Protein AF-0000000080759461 (afdb_homodimer)

pLDDT: mean 83.59, std 15.46, range [25.84, 97.69]

Solvent-accessible surface area (backbone atoms only — not comparable to full-atom values): 24840 Å² total; per-residue (Å²): 130,82,74,67,79,44,77,64,52,55,52,50,24,43,53,47,10,53,50,51,51,53,47,52,47,35,51,50,20,70,75,37,58,60,77,70,28,51,35,62,69,60,27,52,51,50,43,62,56,39,70,74,33,69,68,45,53,45,13,49,49,37,41,50,49,40,45,51,53,6,44,49,50,8,46,53,50,8,44,51,49,12,56,53,36,61,70,33,72,80,53,29,53,29,49,49,35,31,45,56,55,55,61,48,36,45,44,68,70,47,46,46,59,33,35,71,71,69,32,87,57,66,61,38,47,22,51,33,12,14,55,39,11,20,47,45,21,18,49,22,36,37,51,30,48,49,56,39,54,68,61,35,62,68,48,52,74,68,63,76,54,52,72,65,52,40,42,62,66,49,42,43,53,68,25,41,64,43,42,50,53,14,48,52,50,12,47,55,36,18,52,42,40,38,42,51,41,27,41,62,69,60,58,78,53,19,52,27,24,52,27,44,51,21,34,75,71,62,34,40,51,48,29,54,32,38,48,51,51,50,31,52,50,42,51,53,50,50,48,50,53,47,49,53,49,48,54,50,48,51,54,46,66,76,95,131,83,76,66,80,44,79,63,53,56,52,49,24,43,53,47,10,52,52,49,52,52,46,54,48,34,51,49,20,71,75,36,58,59,77,70,27,51,34,61,70,58,27,51,52,52,42,63,57,39,70,74,34,67,67,45,52,46,13,50,48,38,41,50,50,39,46,50,52,7,43,48,50,8,47,53,50,8,45,52,50,12,54,53,37,60,71,34,71,81,53,28,53,28,50,48,34,31,46,57,54,54,60,47,36,47,42,68,70,46,47,46,59,34,35,70,68,68,33,86,55,66,63,39,48,24,50,33,12,15,55,39,10,20,47,42,22,18,50,23,36,36,52,30,48,51,55,40,54,68,60,35,62,69,50,51,73,67,62,75,55,53,72,65,52,39,40,62,68,49,42,43,55,69,25,40,65,44,43,50,52,16,48,52,50,12,46,55,37,20,53,41,39,40,41,50,40,26,41,62,68,58,58,76,52,19,51,28,24,53,26,43,49,20,33,74,71,62,34,40,51,49,30,53,30,38,49,51,50,51,31,50,49,41,51,52,48,50,48,49,54,46,49,53,46,47,52,50,48,50,56,45,66,77,94

Foldseek 3Di:
DPPPCDPVNVVVVVVVVVVVVLVVLQVVPVVDDCLQRPHPVLLVVVLVVLVPDPLNVFQVCLLVVLLCLQLVLLLVLLLVLLVVLLVVVVCVVVVLVVLVVVLVDQLLVCLVVCCVVPNADSVSLSPSLNSQLNSLQNVLSNVLSVVCVVPPVVPVVPPPDDPVRCCQQPSCLSSLVSNLVSSLSSSVRSLVSNLVSCLPRLDGRHLSNQLNVCVVVSVNSSNVSSVVVSVVVSVVVSCVSNVVSVVVSVVSVVD/DPPPCDPVNVVVVVVVVVVVVLVVLQVVPVVDDCLQRPHPVLLVVVLVVLVPDPLNVFQVVLLVVLLCLQLVLLLVLLLVLLVVLLVVVVCVVVVLVVLVVVLVDQLLVCLVVCCVVPNADSVSLSPSLNSQLNSLQNVLSNVLSVVCVVPPVVPVVPPPDDPVRCCQQPSCLSSLVSNLVSSLSSSVRSLVSNLVSCLPRLDGRHLSNQLNVCVVVSVNSSNVSSVVVSVVVSVVVSCVSNVVSVVVSVVSVVD

Structure (mmCIF, N/CA/C/O backbone):
data_AF-0000000080759461-model_v1
#
loop_
_entity.id
_entity.type
_entity.pdbx_description
1 polymer 'ABC transporter, permease protein'
#
loop_
_atom_site.group_PDB
_atom_site.id
_atom_site.type_symbol
_atom_site.label_atom_id
_atom_site.label_alt_id
_atom_site.label_comp_id
_atom_site.label_asym_id
_atom_site.label_entity_id
_atom_site.label_seq_id
_atom_site.pdbx_PDB_ins_code
_atom_site.Cartn_x
_atom_site.Cartn_y
_atom_site.Cartn_z
_atom_site.occupancy
_atom_site.B_iso_or_equiv
_atom_site.auth_seq_id
_atom_site.auth_comp_id
_atom_site.auth_asym_id
_atom_site.auth_atom_id
_atom_site.pdbx_PDB_model_num
ATOM 1 N N . MET A 1 1 ? 12.016 38.969 -2.781 1 25.84 1 MET A N 1
ATOM 2 C CA . MET A 1 1 ? 11.359 38.469 -3.984 1 25.84 1 MET A CA 1
ATOM 3 C C . MET A 1 1 ? 11.078 36.969 -3.865 1 25.84 1 MET A C 1
ATOM 5 O O . MET A 1 1 ? 12.008 36.188 -3.74 1 25.84 1 MET A O 1
ATOM 9 N N . ASN A 1 2 ? 10.141 36.469 -3.086 1 30.34 2 ASN A N 1
ATOM 10 C CA . ASN A 1 2 ? 9.562 35.188 -2.689 1 30.34 2 ASN A CA 1
ATOM 11 C C . ASN A 1 2 ? 9.414 34.25 -3.879 1 30.34 2 ASN A C 1
ATOM 13 O O . ASN A 1 2 ? 8.586 34.469 -4.758 1 30.34 2 ASN A O 1
ATOM 17 N N . SER A 1 3 ? 10.453 34 -4.602 1 35.72 3 SER A N 1
ATOM 18 C CA . SER A 1 3 ? 10.5 33.312 -5.887 1 35.72 3 SER A CA 1
ATOM 19 C C . SER A 1 3 ? 9.484 32.156 -5.941 1 35.72 3 SER A C 1
ATOM 21 O O . SER A 1 3 ? 9.609 31.188 -5.199 1 35.72 3 SER A O 1
ATOM 23 N N . ARG A 1 4 ? 8.203 32.438 -6 1 38.38 4 ARG A N 1
ATOM 24 C CA . ARG A 1 4 ? 7.125 31.562 -6.41 1 38.38 4 ARG A CA 1
ATOM 25 C C . ARG A 1 4 ? 7.617 30.531 -7.43 1 38.38 4 ARG A C 1
ATOM 27 O O . ARG A 1 4 ? 7.918 30.891 -8.57 1 38.38 4 ARG A O 1
ATOM 34 N N . VAL A 1 5 ? 8.516 29.688 -7.258 1 46.47 5 VAL A N 1
ATOM 35 C CA . VAL A 1 5 ? 8.805 28.594 -8.188 1 46.47 5 VAL A CA 1
ATOM 36 C C . VAL A 1 5 ? 7.562 28.297 -9.023 1 46.47 5 VAL A C 1
ATOM 38 O O . VAL A 1 5 ? 6.559 27.797 -8.492 1 46.47 5 VAL A O 1
ATOM 41 N N . THR A 1 6 ? 7.164 29.109 -9.992 1 48.84 6 THR A N 1
ATOM 42 C CA . THR A 1 6 ? 6.066 29.25 -10.945 1 48.84 6 THR A CA 1
ATOM 43 C C . THR A 1 6 ? 5.691 27.891 -11.539 1 48.84 6 THR A C 1
ATOM 45 O O . THR A 1 6 ? 6.484 26.938 -11.484 1 48.84 6 THR A O 1
ATOM 48 N N . GLY A 1 7 ? 4.391 27.75 -11.875 1 53.19 7 GLY A N 1
ATOM 49 C CA . GLY A 1 7 ? 3.746 26.688 -12.617 1 53.19 7 GLY A CA 1
ATOM 50 C C . GLY A 1 7 ? 4.656 26.047 -13.648 1 53.19 7 GLY A C 1
ATOM 51 O O . GLY A 1 7 ? 4.641 24.828 -13.828 1 53.19 7 GLY A O 1
ATOM 52 N N . MET A 1 8 ? 5.512 26.875 -14.281 1 53.78 8 MET A N 1
ATOM 53 C CA . MET A 1 8 ? 6.41 26.391 -15.328 1 53.78 8 MET A CA 1
ATOM 54 C C . MET A 1 8 ? 7.559 25.578 -14.734 1 53.78 8 MET A C 1
ATOM 56 O O . MET A 1 8 ? 7.996 24.594 -15.32 1 53.78 8 MET A O 1
ATOM 60 N N . ARG A 1 9 ? 8.023 25.969 -13.633 1 60.97 9 ARG A N 1
ATOM 61 C CA . ARG A 1 9 ? 9.133 25.281 -12.977 1 60.97 9 ARG A CA 1
ATOM 62 C C . ARG A 1 9 ? 8.711 23.906 -12.484 1 60.97 9 ARG A C 1
ATOM 64 O O . ARG A 1 9 ? 9.484 22.953 -12.555 1 60.97 9 ARG A O 1
ATOM 71 N N . LYS A 1 10 ? 7.5 23.906 -12.133 1 66.25 10 LYS A N 1
ATOM 72 C CA . LYS A 1 10 ? 6.988 22.625 -11.688 1 66.25 10 LYS A CA 1
ATOM 73 C C . LYS A 1 10 ? 6.887 21.641 -12.852 1 66.25 10 LYS A C 1
ATOM 75 O O . LYS A 1 10 ? 7.246 20.469 -12.719 1 66.25 10 LYS A O 1
ATOM 80 N N . HIS A 1 11 ? 6.484 22.203 -14.055 1 74.06 11 HIS A N 1
ATOM 81 C CA . HIS A 1 11 ? 6.375 21.359 -15.234 1 74.06 11 HIS A CA 1
ATOM 82 C C . HIS A 1 11 ? 7.754 20.953 -15.75 1 74.06 11 HIS A C 1
ATOM 84 O O . HIS A 1 11 ? 7.949 19.828 -16.203 1 74.06 11 HIS A O 1
ATOM 90 N N . LEU A 1 12 ? 8.672 21.844 -15.609 1 80 12 LEU A N 1
ATOM 91 C CA . LEU A 1 12 ? 10.031 21.547 -16.047 1 80 12 LEU A CA 1
ATOM 92 C C . LEU A 1 12 ? 10.688 20.516 -15.141 1 80 12 LEU A C 1
ATOM 94 O O . LEU A 1 12 ? 11.391 19.625 -15.617 1 80 12 LEU A O 1
ATOM 98 N N . ALA A 1 13 ? 10.422 20.656 -13.953 1 79.56 13 ALA A N 1
ATOM 99 C CA . ALA A 1 13 ? 10.961 19.688 -13 1 79.56 13 ALA A CA 1
ATOM 100 C C . ALA A 1 13 ? 10.367 18.297 -13.242 1 79.56 13 ALA A C 1
ATOM 102 O O . ALA A 1 13 ? 11.07 17.297 -13.148 1 79.56 13 ALA A O 1
ATOM 103 N N . GLY A 1 14 ? 9.117 18.297 -13.578 1 81.31 14 GLY A N 1
ATOM 104 C CA . GLY A 1 14 ? 8.469 17.047 -13.93 1 81.31 14 GLY A CA 1
ATOM 105 C C . GLY A 1 14 ? 9.055 16.391 -15.164 1 81.31 14 GLY A C 1
ATOM 106 O O . GLY A 1 14 ? 9.336 15.188 -15.164 1 81.31 14 GLY A O 1
ATOM 107 N N . GLY A 1 15 ? 9.234 17.203 -16.125 1 87.19 15 GLY A N 1
ATOM 108 C CA . GLY A 1 15 ? 9.844 16.703 -17.344 1 87.19 15 GLY A CA 1
ATOM 109 C C . GLY A 1 15 ? 11.258 16.188 -17.156 1 87.19 15 GLY A C 1
ATOM 110 O O . GLY A 1 15 ? 11.633 15.148 -17.688 1 87.19 15 GLY A O 1
ATOM 111 N N . LEU A 1 16 ? 12 16.844 -16.391 1 88.88 16 LEU A N 1
ATOM 112 C CA . LEU A 1 16 ? 13.367 16.438 -16.094 1 88.88 16 LEU A CA 1
ATOM 113 C C . LEU A 1 16 ? 13.391 15.172 -15.25 1 88.88 16 LEU A C 1
ATOM 115 O O . LEU A 1 16 ? 14.297 14.344 -15.391 1 88.88 16 LEU A O 1
ATOM 119 N N . GLY A 1 17 ? 12.383 15.047 -14.383 1 87.75 17 GLY A N 1
ATOM 120 C CA . GLY A 1 17 ? 12.266 13.828 -13.609 1 87.75 17 GLY A CA 1
ATOM 121 C C . GLY A 1 17 ? 12.07 12.594 -14.469 1 87.75 17 GLY A C 1
ATOM 122 O O . GLY A 1 17 ? 12.711 11.562 -14.25 1 87.75 17 GLY A O 1
ATOM 123 N N . VAL A 1 18 ? 11.227 12.773 -15.445 1 90.38 18 VAL A N 1
ATOM 124 C CA . VAL A 1 18 ? 10.961 11.672 -16.375 1 90.38 18 VAL A CA 1
ATOM 125 C C . VAL A 1 18 ? 12.227 11.344 -17.156 1 90.38 18 VAL A C 1
ATOM 127 O O . VAL A 1 18 ? 12.578 10.172 -17.312 1 90.38 18 VAL A O 1
ATOM 130 N N . LEU A 1 19 ? 12.898 12.352 -17.641 1 91.75 19 LEU A N 1
ATOM 131 C CA . LEU A 1 19 ? 14.125 12.156 -18.406 1 91.75 19 LEU A CA 1
ATOM 132 C C . LEU A 1 19 ? 15.188 11.477 -17.562 1 91.75 19 LEU A C 1
ATOM 134 O O . LEU A 1 19 ? 15.938 10.633 -18.062 1 91.75 19 LEU A O 1
ATOM 138 N N . PHE A 1 20 ? 15.242 11.891 -16.344 1 90.69 20 PHE A N 1
ATOM 139 C CA . PHE A 1 20 ? 16.203 11.305 -15.414 1 90.69 20 PHE A CA 1
ATOM 140 C C . PHE A 1 20 ? 15.93 9.82 -15.227 1 90.69 20 PHE A C 1
ATOM 142 O O . PHE A 1 20 ? 16.859 9 -15.234 1 90.69 20 PHE A O 1
ATOM 149 N N . ILE A 1 21 ? 14.695 9.461 -15.086 1 91.56 21 ILE A N 1
ATOM 150 C CA . ILE A 1 21 ? 14.305 8.07 -14.898 1 91.56 21 ILE A CA 1
ATOM 151 C C . ILE A 1 21 ? 14.617 7.266 -16.156 1 91.56 21 ILE A C 1
ATOM 153 O O . ILE A 1 21 ? 15.164 6.164 -16.078 1 91.56 21 ILE A O 1
ATOM 157 N N . LEU A 1 22 ? 14.289 7.832 -17.312 1 93.19 22 LEU A N 1
ATOM 158 C CA . LEU A 1 22 ? 14.547 7.156 -18.578 1 93.19 22 LEU A CA 1
ATOM 159 C C . LEU A 1 22 ? 16.047 6.984 -18.812 1 93.19 22 LEU A C 1
ATOM 161 O O . LEU A 1 22 ? 16.484 5.969 -19.359 1 93.19 22 LEU A O 1
ATOM 165 N N . LEU A 1 23 ? 16.797 7.949 -18.391 1 92.94 23 LEU A N 1
ATOM 166 C CA . LEU A 1 23 ? 18.25 7.871 -18.547 1 92.94 23 LEU A CA 1
ATOM 167 C C . LEU A 1 23 ? 18.828 6.777 -17.656 1 92.94 23 LEU A C 1
ATOM 169 O O . LEU A 1 23 ? 19.688 6.02 -18.078 1 92.94 23 LEU A O 1
ATOM 173 N N . ILE A 1 24 ? 18.375 6.719 -16.469 1 91.25 24 ILE A N 1
ATOM 174 C CA . ILE A 1 24 ? 18.844 5.684 -15.562 1 91.25 24 ILE A CA 1
ATOM 175 C C . ILE A 1 24 ? 18.484 4.309 -16.109 1 91.25 24 ILE A C 1
ATOM 177 O O . ILE A 1 24 ? 19.297 3.383 -16.062 1 91.25 24 ILE A O 1
ATOM 181 N N . TRP A 1 25 ? 17.281 4.234 -16.625 1 92.88 25 TRP A N 1
ATOM 182 C CA . TRP A 1 25 ? 16.828 2.994 -17.234 1 92.88 25 TRP A CA 1
ATOM 183 C C . TRP A 1 25 ? 17.703 2.615 -18.422 1 92.88 25 TRP A C 1
ATOM 185 O O . TRP A 1 25 ? 18.172 1.481 -18.516 1 92.88 25 TRP A O 1
ATOM 195 N N . GLN A 1 26 ? 18 3.561 -19.203 1 94.06 26 GLN A N 1
ATOM 196 C CA . GLN A 1 26 ? 18.797 3.291 -20.406 1 94.06 26 GLN A CA 1
ATOM 197 C C . GLN A 1 26 ? 20.234 2.945 -20.031 1 94.06 26 GLN A C 1
ATOM 199 O O . GLN A 1 26 ? 20.859 2.096 -20.672 1 94.06 26 GLN A O 1
ATOM 204 N N . VAL A 1 27 ? 20.75 3.543 -19.078 1 93.31 27 VAL A N 1
ATOM 205 C CA . VAL A 1 27 ? 22.109 3.248 -18.625 1 93.31 27 VAL A CA 1
ATOM 206 C C . VAL A 1 27 ? 22.172 1.828 -18.062 1 93.31 27 VAL A C 1
ATOM 208 O O . VAL A 1 27 ? 23.125 1.092 -18.328 1 93.31 27 VAL A O 1
ATOM 211 N N . ALA A 1 28 ? 21.172 1.488 -17.328 1 91.06 28 ALA A N 1
ATOM 212 C CA . ALA A 1 28 ? 21.094 0.121 -16.812 1 91.06 28 ALA A CA 1
ATOM 213 C C . ALA A 1 28 ? 21.047 -0.888 -17.969 1 91.06 28 ALA A C 1
ATOM 215 O O . ALA A 1 28 ? 21.641 -1.96 -17.891 1 91.06 28 ALA A O 1
ATOM 216 N N . ALA A 1 29 ? 20.312 -0.503 -18.969 1 92.19 29 ALA A N 1
ATOM 217 C CA . ALA A 1 29 ? 20.156 -1.382 -20.125 1 92.19 29 ALA A CA 1
ATOM 218 C C . ALA A 1 29 ? 21.484 -1.543 -20.875 1 92.19 29 ALA A C 1
ATOM 220 O O . ALA A 1 29 ? 21.719 -2.564 -21.516 1 92.19 29 ALA A O 1
ATOM 221 N N . TRP A 1 30 ? 22.328 -0.483 -20.781 1 92.56 30 TRP A N 1
ATOM 222 C CA . TRP A 1 30 ? 23.625 -0.553 -21.422 1 92.56 30 TRP A CA 1
ATOM 223 C C . TRP A 1 30 ? 24.578 -1.442 -20.641 1 92.56 30 TRP A C 1
ATOM 225 O O . TRP A 1 30 ? 25.484 -2.049 -21.203 1 92.56 30 TRP A O 1
ATOM 235 N N . ILE A 1 31 ? 24.391 -1.599 -19.375 1 91.12 31 ILE A N 1
ATOM 236 C CA . ILE A 1 31 ? 25.312 -2.316 -18.484 1 91.12 31 ILE A CA 1
ATOM 237 C C . ILE A 1 31 ? 24.922 -3.789 -18.422 1 91.12 31 ILE A C 1
ATOM 239 O O . ILE A 1 31 ? 25.781 -4.668 -18.359 1 91.12 31 ILE A O 1
ATOM 243 N N . LEU A 1 32 ? 23.656 -4.047 -18.531 1 88.69 32 LEU A N 1
ATOM 244 C CA . LEU A 1 32 ? 23.156 -5.406 -18.391 1 88.69 32 LEU A CA 1
ATOM 245 C C . LEU A 1 32 ? 22.797 -6 -19.75 1 88.69 32 LEU A C 1
ATOM 247 O O . LEU A 1 32 ? 22.516 -5.266 -20.688 1 88.69 32 LEU A O 1
ATOM 251 N N . PRO A 1 33 ? 22.875 -7.328 -19.766 1 89 33 PRO A N 1
ATOM 252 C CA . PRO A 1 33 ? 22.438 -7.965 -21.016 1 89 33 PRO A CA 1
ATOM 253 C C . PRO A 1 33 ? 20.969 -7.688 -21.344 1 89 33 PRO A C 1
ATOM 255 O O . PRO A 1 33 ? 20.156 -7.484 -20.438 1 89 33 PRO A O 1
ATOM 258 N N . ASP A 1 34 ? 20.625 -7.75 -22.578 1 83.81 34 ASP A N 1
ATOM 259 C CA . ASP A 1 34 ? 19.297 -7.402 -23.078 1 83.81 34 ASP A CA 1
ATOM 260 C C . ASP A 1 34 ? 18.234 -8.305 -22.484 1 83.81 34 ASP A C 1
ATOM 262 O O . ASP A 1 34 ? 17.094 -7.871 -22.25 1 83.81 34 ASP A O 1
ATOM 266 N N . PHE A 1 35 ? 18.641 -9.523 -22.219 1 83.38 35 PHE A N 1
ATOM 267 C CA . PHE A 1 35 ? 17.641 -10.453 -21.703 1 83.38 35 PHE A CA 1
ATOM 268 C C . PHE A 1 35 ? 17.281 -10.125 -20.266 1 83.38 35 PHE A C 1
ATOM 270 O O . PHE A 1 35 ? 16.219 -10.5 -19.781 1 83.38 35 PHE A O 1
ATOM 277 N N . LEU A 1 36 ? 18.094 -9.297 -19.625 1 85.62 36 LEU A N 1
ATOM 278 C CA . LEU A 1 36 ? 17.844 -8.922 -18.234 1 85.62 36 LEU A CA 1
ATOM 279 C C . LEU A 1 36 ? 17.219 -7.535 -18.156 1 85.62 36 LEU A C 1
ATOM 281 O O . LEU A 1 36 ? 16.406 -7.273 -17.266 1 85.62 36 LEU A O 1
ATOM 285 N N . MET A 1 37 ? 17.672 -6.688 -19.094 1 90.75 37 MET A N 1
ATOM 286 C CA . MET A 1 37 ? 17.172 -5.32 -19.047 1 90.75 37 MET A CA 1
ATOM 287 C C . MET A 1 37 ? 17.094 -4.73 -20.453 1 90.75 37 MET A C 1
ATOM 289 O O . MET A 1 37 ? 18.047 -4.113 -20.938 1 90.75 37 MET A O 1
ATOM 293 N N . PRO A 1 38 ? 15.891 -4.863 -21 1 93.19 38 PRO A N 1
ATOM 294 C CA . PRO A 1 38 ? 15.734 -4.234 -22.312 1 93.19 38 PRO A CA 1
ATOM 295 C C . PRO A 1 38 ? 15.75 -2.709 -22.25 1 93.19 38 PRO A C 1
ATOM 297 O O . PRO A 1 38 ? 15.297 -2.127 -21.25 1 93.19 38 PRO A O 1
ATOM 300 N N . GLY A 1 39 ? 16.281 -2.125 -23.266 1 94.06 39 GLY A N 1
ATOM 301 C CA . GLY A 1 39 ? 16.375 -0.675 -23.281 1 94.06 39 GLY A CA 1
ATOM 302 C C . GLY A 1 39 ? 15.055 0.017 -23.531 1 94.06 39 GLY A C 1
ATOM 303 O O . GLY A 1 39 ? 14.047 -0.639 -23.812 1 94.06 39 GLY A O 1
ATOM 304 N N . VAL A 1 40 ? 15.117 1.316 -23.375 1 95.62 40 VAL A N 1
ATOM 305 C CA . VAL A 1 40 ? 13.93 2.148 -23.484 1 95.62 40 VAL A CA 1
ATOM 306 C C . VAL A 1 40 ? 13.352 2.041 -24.906 1 95.62 40 VAL A C 1
ATOM 308 O O . VAL A 1 40 ? 12.148 1.808 -25.062 1 95.62 40 VAL A O 1
ATOM 311 N N . PRO A 1 41 ? 14.203 2.066 -25.969 1 94.69 41 PRO A N 1
ATOM 312 C CA . PRO A 1 41 ? 13.641 1.979 -27.312 1 94.69 41 PRO A CA 1
ATOM 313 C C . PRO A 1 41 ? 12.977 0.628 -27.594 1 94.69 41 PRO A C 1
ATOM 315 O O . PRO A 1 41 ? 11.953 0.565 -28.281 1 94.69 41 PRO A O 1
ATOM 318 N N . THR A 1 42 ? 13.516 -0.438 -27.141 1 95.75 42 THR A N 1
ATOM 319 C CA . THR A 1 42 ? 12.969 -1.773 -27.344 1 95.75 42 THR A CA 1
ATOM 320 C C . THR A 1 42 ? 11.594 -1.898 -26.688 1 95.75 42 THR A C 1
ATOM 322 O O . THR A 1 42 ? 10.672 -2.465 -27.266 1 95.75 42 THR A O 1
ATOM 325 N N . VAL A 1 43 ? 11.5 -1.395 -25.516 1 96.56 43 VAL A N 1
ATOM 326 C CA . VAL A 1 43 ? 10.25 -1.471 -24.75 1 96.56 43 VAL A CA 1
ATOM 327 C C . VAL A 1 43 ? 9.195 -0.582 -25.406 1 96.56 43 VAL A C 1
ATOM 329 O O . VAL A 1 43 ? 8.023 -0.955 -25.484 1 96.56 43 VAL A O 1
ATOM 332 N N . LEU A 1 44 ? 9.625 0.573 -25.906 1 96 44 LEU A N 1
ATOM 333 C CA . LEU A 1 44 ? 8.695 1.474 -26.578 1 96 44 LEU A CA 1
ATOM 334 C C . LEU A 1 44 ? 8.18 0.86 -27.875 1 96 44 LEU A C 1
ATOM 336 O O . LEU A 1 44 ? 7.016 1.05 -28.234 1 96 44 LEU A O 1
ATOM 340 N N . HIS A 1 45 ? 9.047 0.16 -28.547 1 95.94 45 HIS A N 1
ATOM 341 C CA . HIS A 1 45 ? 8.641 -0.532 -29.766 1 95.94 45 HIS A CA 1
ATOM 342 C C . HIS A 1 45 ? 7.617 -1.622 -29.469 1 95.94 45 HIS A C 1
ATOM 344 O O . HIS A 1 45 ? 6.605 -1.738 -30.156 1 95.94 45 HIS A O 1
ATOM 350 N N . ARG A 1 46 ? 7.906 -2.389 -28.453 1 96.12 46 ARG A N 1
ATOM 351 C CA . ARG A 1 46 ? 6.961 -3.416 -28.016 1 96.12 46 ARG A CA 1
ATOM 352 C C . ARG A 1 46 ? 5.621 -2.803 -27.625 1 96.12 46 ARG A C 1
ATOM 354 O O . ARG A 1 46 ? 4.566 -3.354 -27.953 1 96.12 46 ARG A O 1
ATOM 361 N N . LEU A 1 47 ? 5.664 -1.713 -26.938 1 96.5 47 LEU A N 1
ATOM 362 C CA . LEU A 1 47 ? 4.445 -1.032 -26.516 1 96.5 47 LEU A CA 1
ATOM 363 C C . LEU A 1 47 ? 3.623 -0.594 -27.734 1 96.5 47 LEU A C 1
ATOM 365 O O . LEU A 1 47 ? 2.4 -0.75 -27.734 1 96.5 47 LEU A O 1
ATOM 369 N N . THR A 1 48 ? 4.27 -0.068 -28.75 1 95.25 48 THR A N 1
ATOM 370 C CA . THR A 1 48 ? 3.574 0.385 -29.953 1 95.25 48 THR A CA 1
ATOM 371 C C . THR A 1 48 ? 2.904 -0.787 -30.656 1 95.25 48 THR A C 1
ATOM 373 O O . THR A 1 48 ? 1.818 -0.638 -31.234 1 95.25 48 THR A O 1
ATOM 376 N N . GLU A 1 49 ? 3.49 -1.904 -30.625 1 94.94 49 GLU A N 1
ATOM 377 C CA . GLU A 1 49 ? 2.916 -3.107 -31.219 1 94.94 49 GLU A CA 1
ATOM 378 C C . GLU A 1 49 ? 1.733 -3.617 -30.391 1 94.94 49 GLU A C 1
ATOM 380 O O . GLU A 1 49 ? 0.711 -4.02 -30.953 1 94.94 49 GLU A O 1
ATOM 385 N N . GLU A 1 50 ? 1.859 -3.57 -29.125 1 94.69 50 GLU A N 1
ATOM 386 C CA . GLU A 1 50 ? 0.853 -4.125 -28.219 1 94.69 50 GLU A CA 1
ATOM 387 C C . GLU A 1 50 ? -0.4 -3.252 -28.188 1 94.69 50 GLU A C 1
ATOM 389 O O . GLU A 1 50 ? -1.512 -3.76 -28.031 1 94.69 50 GLU A O 1
ATOM 394 N N . VAL A 1 51 ? -0.2 -1.981 -28.359 1 93.94 51 VAL A N 1
ATOM 395 C CA . VAL A 1 51 ? -1.319 -1.048 -28.281 1 93.94 51 VAL A CA 1
ATOM 396 C C . VAL A 1 51 ? -2.324 -1.359 -29.391 1 93.94 51 VAL A C 1
ATOM 398 O O . VAL A 1 51 ? -3.525 -1.137 -29.234 1 93.94 51 VAL A O 1
ATOM 401 N N . GLY A 1 52 ? -1.836 -1.971 -30.438 1 92.5 52 GLY A N 1
ATOM 402 C CA . GLY A 1 52 ? -2.709 -2.318 -31.547 1 92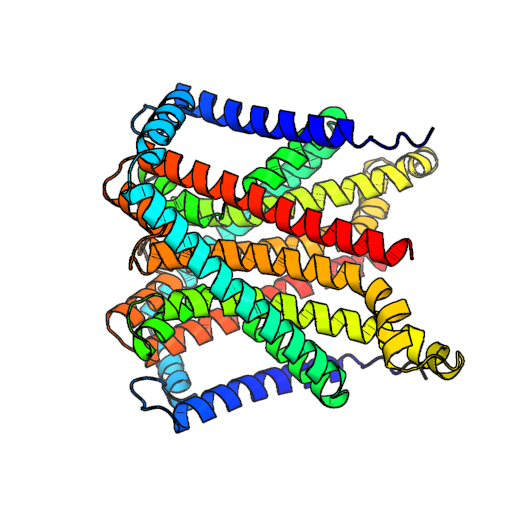.5 52 GLY A CA 1
ATOM 403 C C . GLY A 1 52 ? -3.381 -3.668 -31.375 1 92.5 52 GLY A C 1
ATOM 404 O O . GLY A 1 52 ? -4.285 -4.02 -32.156 1 92.5 52 GLY A O 1
ATOM 405 N N . LYS A 1 53 ? -3.086 -4.387 -30.422 1 94.5 53 LYS A N 1
ATOM 406 C CA . LYS A 1 53 ? -3.605 -5.734 -30.219 1 94.5 53 LYS A CA 1
ATOM 407 C C . LYS A 1 53 ? -4.82 -5.727 -29.297 1 94.5 53 LYS A C 1
ATOM 409 O O . LYS A 1 53 ? -4.871 -4.957 -28.328 1 94.5 53 LYS A O 1
ATOM 414 N N . PRO A 1 54 ? -5.754 -6.59 -29.578 1 93.75 54 PRO A N 1
ATOM 415 C CA . PRO A 1 54 ? -6.953 -6.676 -28.734 1 93.75 54 PRO A CA 1
ATOM 416 C C . PRO A 1 54 ? -6.641 -7.125 -27.312 1 93.75 54 PRO A C 1
ATOM 418 O O . PRO A 1 54 ? -7.328 -6.715 -26.359 1 93.75 54 PRO A O 1
ATOM 421 N N . SER A 1 55 ? -5.637 -7.91 -27.172 1 93.31 55 SER A N 1
ATOM 422 C CA . SER A 1 55 ? -5.27 -8.406 -25.859 1 93.31 55 SER A CA 1
ATOM 423 C C . SER A 1 55 ? -4.867 -7.266 -24.922 1 93.31 55 SER A C 1
ATOM 425 O O . SER A 1 55 ? -5.168 -7.293 -23.734 1 93.31 55 SER A O 1
ATOM 427 N N . PHE A 1 56 ? -4.234 -6.324 -25.484 1 95.12 56 PHE A N 1
ATOM 428 C CA . PHE A 1 56 ? -3.818 -5.164 -24.703 1 95.12 56 PHE A CA 1
ATOM 429 C C . PHE A 1 56 ? -5.027 -4.363 -24.234 1 95.12 56 PHE A C 1
ATOM 431 O O . PHE A 1 56 ? -5.109 -3.982 -23.062 1 95.12 56 PHE A O 1
ATOM 438 N N . HIS A 1 57 ? -5.93 -4.145 -25.078 1 95 57 HIS A N 1
ATOM 439 C CA . HIS A 1 57 ? -7.121 -3.367 -24.75 1 95 57 HIS A CA 1
ATOM 440 C C . HIS A 1 57 ? -7.984 -4.09 -23.734 1 95 57 HIS A C 1
ATOM 442 O O . HIS A 1 57 ? -8.594 -3.457 -22.859 1 95 57 HIS A O 1
ATOM 448 N N . GLN A 1 58 ? -8.031 -5.355 -23.859 1 94.56 58 GLN A N 1
ATOM 449 C CA . GLN A 1 58 ? -8.789 -6.145 -22.891 1 94.56 58 GLN A CA 1
ATOM 450 C C . GLN A 1 58 ? -8.156 -6.059 -21.5 1 94.56 58 GLN A C 1
ATOM 452 O O . GLN A 1 58 ? -8.867 -5.941 -20.5 1 94.56 58 GLN A O 1
ATOM 457 N N . SER A 1 59 ? -6.848 -6.137 -21.453 1 95.56 59 SER A N 1
ATOM 458 C CA . SER A 1 59 ? -6.145 -6.02 -20.188 1 95.56 59 SER A CA 1
ATOM 459 C C . SER A 1 59 ? -6.34 -4.633 -19.578 1 95.56 59 SER A C 1
ATOM 461 O O . SER A 1 59 ? -6.57 -4.508 -18.375 1 95.56 59 SER A O 1
ATOM 463 N N . LEU A 1 60 ? -6.273 -3.67 -20.422 1 95.81 60 LEU A N 1
ATOM 464 C CA . LEU A 1 60 ? -6.438 -2.289 -19.984 1 95.81 60 LEU A CA 1
ATOM 465 C C . LEU A 1 60 ? -7.852 -2.053 -19.469 1 95.81 60 LEU A C 1
ATOM 467 O O . LEU A 1 60 ? -8.031 -1.468 -18.391 1 95.81 60 LEU A O 1
ATOM 471 N N . THR A 1 61 ? -8.797 -2.492 -20.203 1 95.44 61 THR A N 1
ATOM 472 C CA . THR A 1 61 ? -10.195 -2.297 -19.812 1 95.44 61 THR A CA 1
ATOM 473 C C . THR A 1 61 ? -10.516 -3.076 -18.531 1 95.44 61 THR A C 1
ATOM 475 O O . THR A 1 61 ? -11.258 -2.598 -17.688 1 95.44 61 THR A O 1
ATOM 478 N N . GLY A 1 62 ? -9.992 -4.273 -18.484 1 95.69 62 GLY A N 1
ATOM 479 C CA . GLY A 1 62 ? -10.18 -5.059 -17.266 1 95.69 62 GLY A CA 1
ATOM 480 C C . GLY A 1 62 ? -9.672 -4.359 -16.016 1 95.69 62 GLY A C 1
ATOM 481 O O . GLY A 1 62 ? -10.383 -4.258 -15.023 1 95.69 62 GLY A O 1
ATOM 482 N N . THR A 1 63 ? -8.477 -3.869 -16.109 1 96.88 63 THR A N 1
ATOM 483 C CA . THR A 1 63 ? -7.863 -3.17 -14.992 1 96.88 63 THR A CA 1
ATOM 484 C C . THR A 1 63 ? -8.633 -1.897 -14.656 1 96.88 63 THR A C 1
ATOM 486 O O . THR A 1 63 ? -8.922 -1.631 -13.484 1 96.88 63 THR A O 1
ATOM 489 N N . LEU A 1 64 ? -9.062 -1.167 -15.672 1 96.19 64 LEU A N 1
ATOM 490 C CA . LEU A 1 64 ? -9.742 0.102 -15.445 1 96.19 64 LEU A CA 1
ATOM 491 C C . LEU A 1 64 ? -11.141 -0.127 -14.867 1 96.19 64 LEU A C 1
ATOM 493 O O . LEU A 1 64 ? -11.594 0.637 -14.016 1 96.19 64 LEU A O 1
ATOM 497 N N . MET A 1 65 ? -11.789 -1.107 -15.305 1 96.19 65 MET A N 1
ATOM 498 C CA . MET A 1 65 ? -13.117 -1.426 -14.797 1 96.19 65 MET A CA 1
ATOM 499 C C . MET A 1 65 ? -13.055 -1.85 -13.336 1 96.19 65 MET A C 1
ATOM 501 O O . MET A 1 65 ? -13.867 -1.407 -12.523 1 96.19 65 MET A O 1
ATOM 505 N N . ARG A 1 66 ? -12.164 -2.668 -13.023 1 97 66 ARG A N 1
ATOM 506 C CA . ARG A 1 66 ? -12 -3.121 -11.641 1 97 66 ARG A CA 1
ATOM 507 C C . ARG A 1 66 ? -11.602 -1.966 -10.734 1 97 66 ARG A C 1
ATOM 509 O O . ARG A 1 66 ? -12.086 -1.868 -9.602 1 97 66 ARG A O 1
ATOM 516 N N . LEU A 1 67 ? -10.719 -1.151 -11.273 1 96.62 67 LEU A N 1
ATOM 517 C CA . LEU A 1 67 ? -10.312 0.021 -10.508 1 96.62 67 LEU A CA 1
ATOM 518 C C . LEU A 1 67 ? -11.5 0.943 -10.25 1 96.62 67 LEU A C 1
ATOM 520 O O . LEU A 1 67 ? -11.703 1.404 -9.125 1 96.62 67 LEU A O 1
ATOM 524 N N . GLY A 1 68 ? -12.219 1.223 -11.328 1 96.19 68 GLY A N 1
ATOM 525 C CA . GLY A 1 68 ? -13.383 2.084 -11.195 1 96.19 68 GLY A CA 1
ATOM 526 C C . GLY A 1 68 ? -14.414 1.547 -10.219 1 96.19 68 GLY A C 1
ATOM 527 O O . GLY A 1 68 ? -14.938 2.291 -9.391 1 96.19 68 GLY A O 1
ATOM 528 N N . ALA A 1 69 ? -14.703 0.314 -10.305 1 97.38 69 ALA A N 1
ATOM 529 C CA . ALA A 1 69 ? -15.688 -0.318 -9.438 1 97.38 69 ALA A CA 1
ATOM 530 C C . ALA A 1 69 ? -15.211 -0.344 -7.984 1 97.38 69 ALA A C 1
ATOM 532 O O . ALA A 1 69 ? -15.945 0.052 -7.074 1 97.38 69 ALA A O 1
ATOM 533 N N . GLY A 1 70 ? -14 -0.785 -7.781 1 97.69 70 GLY A N 1
ATOM 534 C CA . GLY A 1 70 ? -13.453 -0.88 -6.438 1 97.69 70 GLY A CA 1
ATOM 535 C C . GLY A 1 70 ? -13.266 0.471 -5.773 1 97.69 70 GLY A C 1
ATOM 536 O O . GLY A 1 70 ? -13.703 0.675 -4.637 1 97.69 70 GLY A O 1
ATOM 537 N N . TYR A 1 71 ? -12.609 1.351 -6.477 1 96.25 71 TYR A N 1
ATOM 538 C CA . TYR A 1 71 ? -12.367 2.691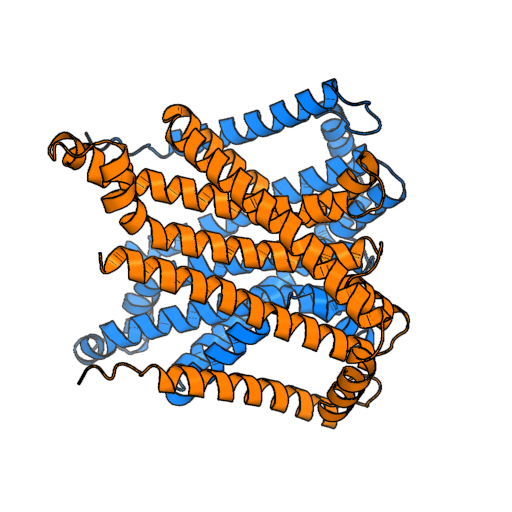 -5.957 1 96.25 71 TYR A CA 1
ATOM 539 C C . TYR A 1 71 ? -13.68 3.436 -5.734 1 96.25 71 TYR A C 1
ATOM 541 O O . TYR A 1 71 ? -13.859 4.094 -4.711 1 96.25 71 TYR A O 1
ATOM 549 N N . GLY A 1 72 ? -14.57 3.334 -6.715 1 96 72 GLY A N 1
ATOM 550 C CA . GLY A 1 72 ? -15.875 3.961 -6.574 1 96 72 GLY A CA 1
ATOM 551 C C . GLY A 1 72 ? -16.656 3.459 -5.375 1 96 72 GLY A C 1
ATOM 552 O O . GLY A 1 72 ? -17.203 4.25 -4.609 1 96 72 GLY A O 1
ATOM 553 N N . LEU A 1 73 ? -16.688 2.217 -5.199 1 97.06 73 LEU A N 1
ATOM 554 C CA . LEU A 1 73 ? -17.375 1.61 -4.062 1 97.06 73 LEU A CA 1
ATOM 555 C C . LEU A 1 73 ? -16.75 2.061 -2.748 1 97.06 73 LEU A C 1
ATOM 557 O O . LEU A 1 73 ? -17.469 2.318 -1.773 1 97.06 73 LEU A O 1
ATOM 561 N N . ALA A 1 74 ? -15.445 2.092 -2.725 1 96.94 74 ALA A N 1
ATOM 562 C CA . ALA A 1 74 ? -14.727 2.504 -1.524 1 96.94 74 ALA A CA 1
ATOM 563 C C . ALA A 1 74 ? -15.062 3.943 -1.149 1 96.94 74 ALA A C 1
ATOM 565 O O . ALA A 1 74 ? -15.266 4.254 0.028 1 96.94 74 ALA A O 1
ATOM 566 N N . LEU A 1 75 ? -15.094 4.805 -2.154 1 94.25 75 LEU A N 1
ATOM 567 C CA . LEU A 1 75 ? -15.406 6.203 -1.893 1 94.25 75 LEU A CA 1
ATOM 568 C C . LEU A 1 75 ? -16.828 6.355 -1.368 1 94.25 75 LEU A C 1
ATOM 570 O O . LEU A 1 75 ? -17.062 7.082 -0.399 1 94.25 75 LEU A O 1
ATOM 574 N N . LEU A 1 76 ? -17.734 5.664 -1.986 1 94.5 76 LEU A N 1
ATOM 575 C CA . LEU A 1 76 ? -19.141 5.734 -1.563 1 94.5 76 LEU A CA 1
ATOM 576 C C . LEU A 1 76 ? -19.297 5.203 -0.143 1 94.5 76 LEU A C 1
ATOM 578 O O . LEU A 1 76 ? -19.922 5.855 0.7 1 94.5 76 LEU A O 1
ATOM 582 N N . ALA A 1 77 ? -18.75 4.102 0.111 1 95.25 77 ALA A N 1
ATOM 583 C CA . ALA A 1 77 ? -18.844 3.482 1.429 1 95.25 77 ALA A CA 1
ATOM 584 C C . ALA A 1 77 ? -18.078 4.285 2.475 1 95.25 77 ALA A C 1
ATOM 586 O O . ALA A 1 77 ? -18.531 4.434 3.611 1 95.25 77 ALA A O 1
ATOM 587 N N . GLY A 1 78 ? -16.844 4.727 2.084 1 93.25 78 GLY A N 1
ATOM 588 C CA . GLY A 1 78 ? -16.031 5.512 3.002 1 93.25 78 GLY A CA 1
ATOM 589 C C . GLY A 1 78 ? -16.688 6.82 3.402 1 93.25 78 GLY A C 1
ATOM 590 O O . GLY A 1 78 ? -16.703 7.176 4.582 1 93.25 78 GLY A O 1
ATOM 591 N N . ILE A 1 79 ? -17.203 7.484 2.447 1 88.19 79 ILE A N 1
ATOM 592 C CA . ILE A 1 79 ? -17.906 8.742 2.701 1 88.19 79 ILE A CA 1
ATOM 593 C C . ILE A 1 79 ? -19.125 8.484 3.564 1 88.19 79 ILE A C 1
ATOM 595 O O . ILE A 1 79 ? -19.359 9.172 4.559 1 88.19 79 ILE A O 1
ATOM 599 N N . GLY A 1 80 ? -19.938 7.492 3.158 1 88.25 80 GLY A N 1
ATOM 600 C CA . GLY A 1 80 ? -21.109 7.141 3.945 1 88.25 80 GLY A CA 1
ATOM 601 C C . GLY A 1 80 ? -20.766 6.773 5.379 1 88.25 80 GLY A C 1
ATOM 602 O O . GLY A 1 80 ? -21.391 7.285 6.316 1 88.25 80 GLY A O 1
ATOM 603 N N . PHE A 1 81 ? -19.797 5.957 5.566 1 90.12 81 PHE A N 1
ATOM 604 C CA . PHE A 1 81 ? -19.375 5.512 6.891 1 90.12 81 PHE A CA 1
ATOM 605 C C . PHE A 1 81 ? -18.844 6.684 7.711 1 90.12 81 PHE A C 1
ATOM 607 O O . PHE A 1 81 ? -19.172 6.812 8.891 1 90.12 81 PHE A O 1
ATOM 614 N N . GLY A 1 82 ? -17.969 7.469 7.117 1 84.75 82 GLY A N 1
ATOM 615 C CA . GLY A 1 82 ? -17.422 8.625 7.809 1 84.75 82 GLY A CA 1
ATOM 616 C C . GLY A 1 82 ? -18.5 9.594 8.281 1 84.75 82 GLY A C 1
ATOM 617 O O . GLY A 1 82 ? -18.406 10.141 9.383 1 84.75 82 GLY A O 1
ATOM 618 N N . LEU A 1 83 ? -19.516 9.797 7.48 1 82.81 83 LEU A N 1
ATOM 619 C CA . LEU A 1 83 ? -20.594 10.703 7.824 1 82.81 83 LEU A CA 1
ATOM 620 C C . LEU A 1 83 ? -21.453 10.133 8.953 1 82.81 83 LEU A C 1
ATOM 622 O O . LEU A 1 83 ? -21.859 10.867 9.859 1 82.81 83 LEU A O 1
ATOM 626 N N . ILE A 1 84 ? -21.672 8.844 8.875 1 83.75 84 ILE A N 1
ATOM 627 C CA . ILE A 1 84 ? -22.453 8.188 9.922 1 83.75 84 ILE A CA 1
ATOM 628 C C . ILE A 1 84 ? -21.688 8.234 11.242 1 83.75 84 ILE A C 1
ATOM 630 O O . ILE A 1 84 ? -22.266 8.477 12.305 1 83.75 84 ILE A O 1
ATOM 634 N N . ALA A 1 85 ? -20.422 7.996 11.18 1 82.06 85 ALA A N 1
ATOM 635 C CA . ALA A 1 85 ? -19.578 8.039 12.375 1 82.06 85 ALA A CA 1
ATOM 636 C C . ALA A 1 85 ? -19.562 9.43 12.992 1 82.06 85 ALA A C 1
ATOM 638 O O . ALA A 1 85 ? -19.469 9.57 14.219 1 82.06 85 ALA A O 1
ATOM 639 N N . ALA A 1 86 ? -19.594 10.414 12.18 1 71.88 86 ALA A N 1
ATOM 640 C CA . ALA A 1 86 ? -19.609 11.797 12.648 1 71.88 86 ALA A CA 1
ATOM 641 C C . ALA A 1 86 ? -20.859 12.086 13.477 1 71.88 86 ALA A C 1
ATOM 643 O O . ALA A 1 86 ? -20.844 12.945 14.359 1 71.88 86 ALA A O 1
ATOM 644 N N . LEU A 1 87 ? -21.875 11.344 13.188 1 75 87 LEU A N 1
ATOM 645 C CA . LEU A 1 87 ? -23.141 11.562 13.883 1 75 87 LEU A CA 1
ATOM 646 C C . LEU A 1 87 ? -23.156 10.828 15.219 1 75 87 LEU A C 1
ATOM 648 O O . LEU A 1 87 ? -23.938 11.18 16.109 1 75 87 LEU A O 1
ATOM 652 N N . LEU A 1 88 ? -22.312 9.828 15.289 1 75.31 88 LEU A N 1
ATOM 653 C CA . LEU A 1 88 ? -22.297 9.023 16.5 1 75.31 88 LEU A CA 1
ATOM 654 C C . LEU A 1 88 ? -21.141 9.422 17.406 1 75.31 88 LEU A C 1
ATOM 656 O O . LEU A 1 88 ? -20.078 8.797 17.375 1 75.31 88 LEU A O 1
ATOM 660 N N . PHE A 1 89 ? -21.188 10.406 18.203 1 67.25 89 PHE A N 1
ATOM 661 C CA . PHE A 1 89 ? -20.109 11.008 18.984 1 67.25 89 PHE A CA 1
ATOM 662 C C . PHE A 1 89 ? -19.344 9.953 19.766 1 67.25 89 PHE A C 1
ATOM 664 O O . PHE A 1 89 ? -18.109 9.906 19.719 1 67.25 89 PHE A O 1
ATOM 671 N N . PHE A 1 90 ? -20.109 9.102 20.469 1 67.25 90 PHE A N 1
ATOM 672 C CA . PHE A 1 90 ? -19.469 8.133 21.359 1 67.25 90 PHE A CA 1
ATOM 673 C C . PHE A 1 90 ? -18.844 6.992 20.562 1 67.25 90 PHE A C 1
ATOM 675 O O . PHE A 1 90 ? -17.75 6.52 20.891 1 67.25 90 PHE A O 1
ATOM 682 N N . PHE A 1 91 ? -19.375 6.723 19.453 1 80.44 91 PHE A N 1
ATOM 683 C CA . PHE A 1 91 ? -18.953 5.531 18.719 1 80.44 91 PHE A CA 1
ATOM 684 C C . PHE A 1 91 ? -17.875 5.879 17.688 1 80.44 91 PHE A C 1
ATOM 686 O O . PHE A 1 91 ? -17.281 4.988 17.094 1 80.44 91 PHE A O 1
ATOM 693 N N . ARG A 1 92 ? -17.594 7.117 17.75 1 82 92 ARG A N 1
ATOM 694 C CA . ARG A 1 92 ? -16.641 7.59 16.75 1 82 92 ARG A CA 1
ATOM 695 C C . ARG A 1 92 ? -15.242 7.086 17.062 1 82 92 ARG A C 1
ATOM 697 O O . ARG A 1 92 ? -14.539 6.621 16.156 1 82 92 ARG A O 1
ATOM 704 N N . GLU A 1 93 ? -14.992 7.184 18.297 1 83.12 93 GLU A N 1
ATOM 705 C CA . GLU A 1 93 ? -13.648 6.777 18.688 1 83.12 93 GLU A CA 1
ATOM 706 C C . GLU A 1 93 ? -13.461 5.27 18.531 1 83.12 93 GLU A C 1
ATOM 708 O O . GLU A 1 93 ? -12.391 4.805 18.156 1 83.12 93 GLU A O 1
ATOM 713 N N . VAL A 1 94 ? -14.516 4.613 18.797 1 85.12 94 VAL A N 1
ATOM 714 C CA . VAL A 1 94 ? -14.461 3.164 18.656 1 85.12 94 VAL A CA 1
ATOM 715 C C . VAL A 1 94 ? -14.336 2.793 17.172 1 85.12 94 VAL A C 1
ATOM 717 O O . VAL A 1 94 ? -13.531 1.932 16.812 1 85.12 94 VAL A O 1
ATOM 720 N N . LEU A 1 95 ? -15.039 3.459 16.375 1 87.31 95 LEU A N 1
ATOM 721 C CA . LEU A 1 95 ? -15.008 3.199 14.938 1 87.31 95 LEU A CA 1
ATOM 722 C C . LEU A 1 95 ? -13.664 3.592 14.344 1 87.31 95 LEU A C 1
ATOM 724 O O . LEU A 1 95 ? -13.133 2.889 13.484 1 87.31 95 LEU A O 1
ATOM 728 N N . ARG A 1 96 ? -13.164 4.617 14.82 1 87.5 96 ARG A N 1
ATOM 729 C CA . ARG A 1 96 ? -11.844 5.059 14.383 1 87.5 96 ARG A CA 1
ATOM 730 C C . ARG A 1 96 ? -10.773 4.027 14.727 1 87.5 96 ARG A C 1
ATOM 732 O O . ARG A 1 96 ? -9.93 3.689 13.891 1 87.5 96 ARG A O 1
ATOM 739 N N . SER A 1 97 ? -10.844 3.598 15.906 1 85.19 97 SER A N 1
ATOM 740 C CA . SER A 1 97 ? -9.891 2.592 16.344 1 85.19 97 SER A CA 1
ATOM 741 C C . SER A 1 97 ? -10.008 1.312 15.531 1 85.19 97 SER A C 1
ATOM 743 O O . SER A 1 97 ? -9 0.712 15.156 1 85.19 97 SER A O 1
ATOM 745 N N . ALA A 1 98 ? -11.211 0.908 15.281 1 87.75 98 ALA A N 1
ATOM 746 C CA . ALA A 1 98 ? -11.445 -0.29 14.484 1 87.75 98 ALA A CA 1
ATOM 747 C C . ALA A 1 98 ? -10.867 -0.137 13.078 1 87.75 98 ALA A C 1
ATOM 749 O O . ALA A 1 98 ? -10.242 -1.061 12.555 1 87.75 98 ALA A O 1
ATOM 750 N N . ILE A 1 99 ? -11.047 1.015 12.531 1 88.81 99 ILE A N 1
ATOM 751 C CA . ILE A 1 99 ? -10.555 1.29 11.188 1 88.81 99 ILE A CA 1
ATOM 752 C C . ILE A 1 99 ? -9.023 1.258 11.18 1 88.81 99 ILE A C 1
ATOM 754 O O . ILE A 1 99 ? -8.414 0.656 10.297 1 88.81 99 ILE A O 1
ATOM 758 N N . VAL A 1 100 ? -8.438 1.793 12.188 1 83.62 100 VAL A N 1
ATOM 759 C CA . VAL A 1 100 ? -6.984 1.872 12.273 1 83.62 100 VAL A CA 1
ATOM 760 C C . VAL A 1 100 ? -6.402 0.469 12.43 1 83.62 100 VAL A C 1
ATOM 762 O O . VAL A 1 100 ? -5.387 0.142 11.805 1 83.62 100 VAL A O 1
ATOM 765 N N . ILE A 1 101 ? -7.078 -0.321 13.133 1 84.31 101 ILE A N 1
ATOM 766 C CA . ILE A 1 101 ? -6.617 -1.688 13.352 1 84.31 101 ILE A CA 1
ATOM 767 C C . ILE A 1 101 ? -6.793 -2.5 12.062 1 84.31 101 ILE A C 1
ATOM 769 O O . ILE A 1 101 ? -5.875 -3.209 11.641 1 84.31 101 ILE A O 1
ATOM 773 N N . LEU A 1 102 ? -7.898 -2.387 11.453 1 88.5 102 LEU A N 1
ATOM 774 C CA . LEU A 1 102 ? -8.188 -3.148 10.242 1 88.5 102 LEU A CA 1
ATOM 775 C C . LEU A 1 102 ? -7.273 -2.723 9.102 1 88.5 102 LEU A C 1
ATOM 777 O O . LEU A 1 102 ? -6.906 -3.543 8.258 1 88.5 102 LEU A O 1
ATOM 781 N N . GLN A 1 103 ? -6.922 -1.48 9.117 1 88.06 103 GLN A N 1
ATOM 782 C CA . GLN A 1 103 ? -6.086 -0.965 8.039 1 88.06 103 GLN A CA 1
ATOM 783 C C . GLN A 1 103 ? -4.656 -1.484 8.156 1 88.06 103 GLN A C 1
ATOM 785 O O . GLN A 1 103 ? -3.877 -1.396 7.203 1 88.06 103 GLN A O 1
ATOM 790 N N . SER A 1 104 ? -4.328 -2 9.312 1 84.62 104 SER A N 1
ATOM 791 C CA . SER A 1 104 ? -2.998 -2.566 9.5 1 84.62 104 SER A CA 1
ATOM 792 C C . SER A 1 104 ? -2.85 -3.889 8.75 1 84.62 104 SER A C 1
ATOM 794 O O . SER A 1 104 ? -1.732 -4.355 8.523 1 84.62 104 SER A O 1
ATOM 796 N N . ILE A 1 105 ? -3.961 -4.465 8.422 1 91.06 105 ILE A N 1
ATOM 797 C CA . ILE A 1 105 ? -3.959 -5.676 7.613 1 91.06 105 ILE A CA 1
ATOM 798 C C . ILE A 1 105 ? -3.893 -5.309 6.133 1 91.06 105 ILE A C 1
ATOM 800 O O . ILE A 1 105 ? -4.793 -4.652 5.609 1 91.06 105 ILE A O 1
ATOM 804 N N . PRO A 1 106 ? -2.789 -5.684 5.535 1 93.31 106 PRO A N 1
ATOM 805 C CA . PRO A 1 106 ? -2.771 -5.434 4.094 1 93.31 106 PRO A CA 1
ATOM 806 C C . PRO A 1 106 ? -3.971 -6.043 3.373 1 93.31 106 PRO A C 1
ATOM 808 O O . PRO A 1 106 ? -4.348 -7.184 3.65 1 93.31 106 PRO A O 1
ATOM 811 N N . SER A 1 107 ? -4.523 -5.293 2.494 1 94.12 107 SER A N 1
ATOM 812 C CA . SER A 1 107 ? -5.742 -5.746 1.832 1 94.12 107 SER A CA 1
ATOM 813 C C . SER A 1 107 ? -5.496 -7.027 1.041 1 94.12 107 SER A C 1
ATOM 815 O O . SER A 1 107 ? -6.406 -7.84 0.871 1 94.12 107 SER A O 1
ATOM 817 N N . ILE A 1 108 ? -4.344 -7.188 0.609 1 93.75 108 ILE A N 1
ATOM 818 C CA . ILE A 1 108 ? -4.012 -8.352 -0.203 1 93.75 108 ILE A CA 1
ATOM 819 C C . ILE A 1 108 ? -4.109 -9.617 0.646 1 93.75 108 ILE A C 1
ATOM 821 O O . ILE A 1 108 ? -4.32 -10.711 0.119 1 93.75 108 ILE A O 1
ATOM 825 N N . ALA A 1 109 ? -3.914 -9.492 1.935 1 94.81 109 ALA A N 1
ATOM 826 C CA . ALA A 1 109 ? -3.951 -10.633 2.846 1 94.81 109 ALA A CA 1
ATOM 827 C C . ALA A 1 109 ? -5.344 -11.258 2.881 1 94.81 109 ALA A C 1
ATOM 829 O O . ALA A 1 109 ? -5.496 -12.422 3.27 1 94.81 109 ALA A O 1
ATOM 830 N N . TRP A 1 110 ? -6.324 -10.547 2.418 1 95.06 110 TRP A N 1
ATOM 831 C CA . TRP A 1 110 ? -7.703 -11.023 2.447 1 95.06 110 TRP A CA 1
ATOM 832 C C . TRP A 1 110 ? -8.031 -11.82 1.192 1 95.06 110 TRP A C 1
ATOM 834 O O . TRP A 1 110 ? -9.094 -12.43 1.1 1 95.06 110 TRP A O 1
ATOM 844 N N . VAL A 1 111 ? -7.137 -11.883 0.259 1 93.94 111 VAL A N 1
ATOM 845 C CA . VAL A 1 111 ? -7.41 -12.461 -1.054 1 93.94 111 VAL A CA 1
ATOM 846 C C . VAL A 1 111 ? -7.77 -13.938 -0.903 1 93.94 111 VAL A C 1
ATOM 848 O O . VAL A 1 111 ? -8.773 -14.398 -1.45 1 93.94 111 VAL A O 1
ATOM 851 N N . PRO A 1 112 ? -6.996 -14.672 -0.115 1 93.56 112 PRO A N 1
ATOM 852 C CA . PRO A 1 112 ? -7.359 -16.078 0.011 1 93.56 112 PRO A CA 1
ATOM 853 C C . PRO A 1 112 ? -8.758 -16.281 0.589 1 93.56 112 PRO A C 1
ATOM 855 O O . PRO A 1 112 ? -9.5 -17.156 0.128 1 93.56 112 PRO A O 1
ATOM 858 N N . LEU A 1 113 ? -9.062 -15.484 1.57 1 93.06 113 LEU A N 1
ATOM 859 C CA . LEU A 1 113 ? -10.398 -15.562 2.152 1 93.06 113 LEU A CA 1
ATOM 860 C C . LEU A 1 113 ? -11.469 -15.289 1.099 1 93.06 113 LEU A C 1
ATOM 862 O O . LEU A 1 113 ? -12.414 -16.078 0.952 1 93.06 113 LEU A O 1
ATOM 866 N N . PHE A 1 114 ? -11.328 -14.273 0.324 1 93.69 114 PHE A N 1
ATOM 867 C CA . PHE A 1 114 ? -12.344 -13.859 -0.632 1 93.69 114 PHE A CA 1
ATOM 868 C C . PHE A 1 114 ? -12.414 -14.828 -1.805 1 93.69 114 PHE A C 1
ATOM 870 O O . PHE A 1 114 ? -13.484 -15.039 -2.379 1 93.69 114 PHE A O 1
ATOM 877 N N . LEU A 1 115 ? -11.297 -15.422 -2.1 1 92.31 115 LEU A N 1
ATOM 878 C CA . LEU A 1 115 ? -11.305 -16.422 -3.168 1 92.31 115 LEU A CA 1
ATOM 879 C C . LEU A 1 115 ? -12.086 -17.656 -2.748 1 92.31 115 LEU A C 1
ATOM 881 O O . LEU A 1 115 ? -12.812 -18.25 -3.555 1 92.31 115 LEU A O 1
ATOM 885 N N . ILE A 1 116 ? -11.93 -18.031 -1.534 1 90.31 116 ILE A N 1
ATOM 886 C CA . ILE A 1 116 ? -12.617 -19.219 -1.035 1 90.31 116 ILE A CA 1
ATOM 887 C C . ILE A 1 116 ? -14.109 -18.938 -0.912 1 90.31 116 ILE A C 1
ATOM 889 O O . ILE A 1 116 ? -14.938 -19.766 -1.293 1 90.31 116 ILE A O 1
ATOM 893 N N . VAL A 1 117 ? -14.523 -17.75 -0.493 1 88.56 117 VAL A N 1
ATOM 894 C CA . VAL A 1 117 ? -15.914 -17.422 -0.199 1 88.56 117 VAL A CA 1
ATOM 895 C C . VAL A 1 117 ? -16.625 -17.031 -1.486 1 88.56 117 VAL A C 1
ATOM 897 O O . VAL A 1 117 ? -17.797 -17.406 -1.695 1 88.56 117 VAL A O 1
ATOM 900 N N . MET A 1 118 ? -15.914 -16.359 -2.406 1 90.44 118 MET A N 1
ATOM 901 C CA . MET A 1 118 ? -16.578 -15.758 -3.551 1 90.44 118 MET A CA 1
ATOM 902 C C . MET A 1 118 ? -16.203 -16.469 -4.844 1 90.44 118 MET A C 1
ATOM 904 O O . MET A 1 118 ? -16.875 -16.297 -5.871 1 90.44 118 MET A O 1
ATOM 908 N N . GLY A 1 119 ? -15.164 -17.234 -4.793 1 88.38 119 GLY A N 1
ATOM 909 C CA . GLY A 1 119 ? -14.664 -17.875 -6.004 1 88.38 119 GLY A CA 1
ATOM 910 C C . GLY A 1 119 ? -13.742 -16.969 -6.809 1 88.38 119 GLY A C 1
ATOM 911 O O . GLY A 1 119 ? -13.555 -15.805 -6.469 1 88.38 119 GLY A O 1
ATOM 912 N N . PHE A 1 120 ? -13.219 -17.562 -7.824 1 89.56 120 PHE A N 1
ATOM 913 C CA . PHE A 1 120 ? -12.352 -16.797 -8.727 1 89.56 120 PHE A CA 1
ATOM 914 C C . PHE A 1 120 ? -13.172 -15.875 -9.609 1 89.56 120 PHE A C 1
ATOM 916 O O . PHE A 1 120 ? -14.312 -16.188 -9.969 1 89.56 120 PHE A O 1
ATOM 923 N N . GLY A 1 121 ? -12.734 -14.672 -9.836 1 90.62 121 GLY A N 1
ATOM 924 C CA . GLY A 1 121 ? -13.453 -13.711 -10.656 1 90.62 121 GLY A CA 1
ATOM 925 C C . GLY A 1 121 ? -13.094 -12.273 -10.359 1 90.62 121 GLY A C 1
ATOM 926 O O . GLY A 1 121 ? -12.086 -12 -9.703 1 90.62 121 GLY A O 1
ATOM 927 N N . ASN A 1 122 ? -13.969 -11.383 -10.852 1 94.25 122 ASN A N 1
ATOM 928 C CA . ASN A 1 122 ? -13.758 -9.953 -10.656 1 94.25 122 ASN A CA 1
ATOM 929 C C . ASN A 1 122 ? -14.109 -9.516 -9.242 1 94.25 122 ASN A C 1
ATOM 931 O O . ASN A 1 122 ? -13.516 -8.578 -8.703 1 94.25 122 ASN A O 1
ATOM 935 N N . THR A 1 123 ? -14.953 -10.273 -8.68 1 94.94 123 THR A N 1
ATOM 936 C CA . THR A 1 123 ? -15.547 -9.828 -7.426 1 94.94 123 THR A CA 1
ATOM 937 C C . THR A 1 123 ? -14.508 -9.781 -6.316 1 94.94 123 THR A C 1
ATOM 939 O O . THR A 1 123 ? -14.383 -8.773 -5.617 1 94.94 123 THR A O 1
ATOM 942 N N . PRO A 1 124 ? -13.711 -10.867 -6.152 1 95 124 PRO A N 1
ATOM 943 C CA . PRO A 1 124 ? -12.711 -10.789 -5.09 1 95 124 PRO A CA 1
ATOM 944 C C . PRO A 1 124 ? -11.711 -9.656 -5.301 1 95 124 PRO A C 1
ATOM 946 O O . PRO A 1 124 ? -11.266 -9.031 -4.336 1 95 124 PRO A O 1
ATOM 949 N N . ILE A 1 125 ? -11.328 -9.367 -6.527 1 96.31 125 ILE A N 1
ATOM 950 C CA . ILE A 1 125 ? -10.375 -8.305 -6.828 1 96.31 125 ILE A CA 1
ATOM 951 C C . ILE A 1 125 ? -10.992 -6.949 -6.484 1 96.31 125 ILE A C 1
ATOM 953 O O . ILE A 1 125 ? -10.359 -6.125 -5.82 1 96.31 125 ILE A O 1
ATOM 957 N N . ILE A 1 126 ? -12.219 -6.781 -6.855 1 97.25 126 ILE A N 1
ATOM 958 C CA . ILE A 1 126 ? -12.914 -5.52 -6.629 1 97.25 126 ILE A CA 1
ATOM 959 C C . ILE A 1 126 ? -13.07 -5.277 -5.129 1 97.25 126 ILE A C 1
ATOM 961 O O . ILE A 1 126 ? -12.875 -4.16 -4.648 1 97.25 126 ILE A O 1
ATOM 965 N N . VAL A 1 127 ? -13.367 -6.301 -4.395 1 96.75 127 VAL A N 1
ATOM 966 C CA . VAL A 1 127 ? -13.562 -6.18 -2.955 1 96.75 127 VAL A CA 1
ATOM 967 C C . VAL A 1 127 ? -12.242 -5.82 -2.277 1 96.75 127 VAL A C 1
ATOM 969 O O . VAL A 1 127 ? -12.203 -4.973 -1.384 1 96.75 127 VAL A O 1
ATOM 972 N N . VAL A 1 128 ? -11.18 -6.457 -2.686 1 96.56 128 VAL A N 1
ATOM 973 C CA . VAL A 1 128 ? -9.859 -6.18 -2.123 1 96.56 128 VAL A CA 1
ATOM 974 C C . VAL A 1 128 ? -9.477 -4.73 -2.402 1 96.56 128 VAL A C 1
ATOM 976 O O . VAL A 1 128 ? -8.961 -4.039 -1.521 1 96.56 128 VAL A O 1
ATOM 979 N N . VAL A 1 129 ? -9.695 -4.285 -3.598 1 97.38 129 VAL A N 1
ATOM 980 C CA . VAL A 1 129 ? -9.406 -2.91 -3.996 1 97.38 129 VAL A CA 1
ATOM 981 C C . VAL A 1 129 ? -10.266 -1.943 -3.184 1 97.38 129 VAL A C 1
ATOM 983 O O . VAL A 1 129 ? -9.766 -0.939 -2.672 1 97.38 129 VAL A O 1
ATOM 986 N N . ALA A 1 130 ? -11.523 -2.266 -3.062 1 97.69 130 ALA A N 1
ATOM 987 C CA . ALA A 1 130 ? -12.453 -1.427 -2.305 1 97.69 130 ALA A CA 1
ATOM 988 C C . ALA A 1 130 ? -12.016 -1.318 -0.844 1 97.69 130 ALA A C 1
ATOM 990 O O . ALA A 1 130 ? -12.031 -0.228 -0.267 1 97.69 130 ALA A O 1
ATOM 991 N N . LEU A 1 131 ? -11.648 -2.412 -0.314 1 96.19 131 LEU A N 1
ATOM 992 C CA . LEU A 1 131 ? -11.242 -2.443 1.084 1 96.19 131 LEU A CA 1
ATOM 993 C C . LEU A 1 131 ? -10 -1.581 1.304 1 96.19 131 LEU A C 1
ATOM 995 O O . LEU A 1 131 ? -9.898 -0.88 2.312 1 96.19 131 LEU A O 1
ATOM 999 N N . SER A 1 132 ? -9.094 -1.631 0.411 1 95.38 132 SER A N 1
ATOM 1000 C CA . SER A 1 132 ? -7.848 -0.885 0.526 1 95.38 132 SER A CA 1
ATOM 1001 C C . SER A 1 132 ? -8.094 0.619 0.503 1 95.38 132 SER A C 1
ATOM 1003 O O . SER A 1 132 ? -7.387 1.381 1.165 1 95.38 132 SER A O 1
ATOM 1005 N N . ALA A 1 133 ? -9.023 1.037 -0.247 1 95.88 133 ALA A N 1
ATOM 1006 C CA . ALA A 1 133 ? -9.305 2.459 -0.426 1 95.88 133 ALA A CA 1
ATOM 1007 C C . ALA A 1 133 ? -10.336 2.947 0.587 1 95.88 133 ALA A C 1
ATOM 1009 O O . ALA A 1 133 ? -10.469 4.152 0.815 1 95.88 133 ALA A O 1
ATOM 1010 N N . PHE A 1 134 ? -11.086 2.039 1.197 1 96.69 134 PHE A N 1
ATOM 1011 C CA . PHE A 1 134 ? -12.156 2.367 2.137 1 96.69 134 PHE A CA 1
ATOM 1012 C C . PHE A 1 134 ? -11.594 3.07 3.367 1 96.69 134 PHE A C 1
ATOM 1014 O O . PHE A 1 134 ? -12.141 4.078 3.818 1 96.69 134 PHE A O 1
ATOM 1021 N N . PHE A 1 135 ? -10.539 2.615 3.83 1 93.44 135 PHE A N 1
ATOM 1022 C CA . PHE A 1 135 ? -10.047 3.049 5.137 1 93.44 135 PHE A CA 1
ATOM 1023 C C . PHE A 1 135 ? -9.57 4.496 5.082 1 93.44 135 PHE A C 1
ATOM 1025 O O . PHE A 1 135 ? -10.031 5.336 5.859 1 93.44 135 PHE A O 1
ATOM 1032 N N . PRO A 1 136 ? -8.688 4.824 4.152 1 90.88 136 PRO A N 1
ATOM 1033 C CA . PRO A 1 136 ? -8.297 6.234 4.086 1 90.88 136 PRO A CA 1
ATOM 1034 C C . PRO A 1 136 ? -9.469 7.156 3.744 1 90.88 136 PRO A C 1
ATOM 1036 O O . PRO A 1 136 ? -9.523 8.289 4.223 1 90.88 136 PRO A O 1
ATOM 1039 N N . ALA A 1 137 ? -10.336 6.719 2.98 1 92.31 137 ALA A N 1
ATOM 1040 C CA . ALA A 1 137 ? -11.508 7.527 2.65 1 92.31 137 ALA A CA 1
ATOM 1041 C C . ALA A 1 137 ? -12.367 7.785 3.887 1 92.31 137 ALA A C 1
ATOM 1043 O O . ALA A 1 137 ? -12.758 8.922 4.152 1 92.31 137 ALA A O 1
ATOM 1044 N N . ALA A 1 138 ? -12.633 6.758 4.609 1 93 138 ALA A N 1
ATOM 1045 C CA . ALA A 1 138 ? -13.453 6.871 5.816 1 93 138 ALA A CA 1
ATOM 1046 C C . ALA A 1 138 ? -12.781 7.777 6.848 1 93 138 ALA A C 1
ATOM 1048 O O . ALA A 1 138 ? -13.438 8.633 7.445 1 93 138 ALA A O 1
ATOM 1049 N N . LEU A 1 139 ? -11.531 7.586 7.012 1 90.38 139 LEU A N 1
ATOM 1050 C CA . LEU A 1 139 ? -10.797 8.375 7.996 1 90.38 139 LEU A CA 1
ATOM 1051 C C . LEU A 1 139 ? -10.766 9.844 7.598 1 90.38 139 LEU A C 1
ATOM 1053 O O . LEU A 1 139 ? -10.859 10.727 8.453 1 90.38 139 LEU A O 1
ATOM 1057 N N . SER A 1 140 ? -10.555 10.086 6.34 1 89.75 140 SER A N 1
ATOM 1058 C CA . SER A 1 140 ? -10.516 11.469 5.863 1 89.75 140 SER A CA 1
ATOM 1059 C C . SER A 1 140 ? -11.844 12.172 6.109 1 89.75 140 SER A C 1
ATOM 1061 O O . SER A 1 140 ? -11.867 13.344 6.512 1 89.75 140 SER A O 1
ATOM 1063 N N . VAL A 1 141 ? -12.883 11.469 5.898 1 87.88 141 VAL A N 1
ATOM 1064 C CA . VAL A 1 141 ? -14.211 12.047 6.121 1 87.88 141 VAL A CA 1
ATOM 1065 C C . VAL A 1 141 ? -14.438 12.258 7.617 1 87.88 141 VAL A C 1
ATOM 1067 O O . VAL A 1 141 ? -14.969 13.289 8.031 1 87.88 141 VAL A O 1
ATOM 1070 N N . MET A 1 142 ? -14.047 11.328 8.422 1 87.19 142 MET A N 1
ATOM 1071 C CA . MET A 1 142 ? -14.18 11.453 9.867 1 87.19 142 MET A CA 1
ATOM 1072 C C . MET A 1 142 ? -13.375 12.641 10.383 1 87.19 142 MET A C 1
ATOM 1074 O O . MET A 1 142 ? -13.859 13.406 11.227 1 87.19 142 MET A O 1
ATOM 1078 N N . ASN A 1 143 ? -12.195 12.82 9.859 1 85.25 143 ASN A N 1
ATOM 1079 C CA . ASN A 1 143 ? -11.367 13.953 10.25 1 85.25 143 ASN A CA 1
ATOM 1080 C C . ASN A 1 143 ? -11.969 15.281 9.781 1 85.25 143 ASN A C 1
ATOM 1082 O O . ASN A 1 143 ? -11.93 16.266 10.516 1 85.25 143 ASN A O 1
ATOM 1086 N N . ALA A 1 144 ? -12.406 15.297 8.602 1 82.12 144 ALA A N 1
ATOM 1087 C CA . ALA A 1 144 ? -13.016 16.5 8.047 1 82.12 144 ALA A CA 1
ATOM 1088 C C . ALA A 1 144 ? -14.234 16.922 8.859 1 82.12 144 ALA A C 1
ATOM 1090 O O . ALA A 1 144 ? -14.422 18.125 9.125 1 82.12 144 ALA A O 1
ATOM 1091 N N . THR A 1 145 ? -15.023 16 9.297 1 78.62 145 THR A N 1
ATOM 1092 C CA . THR A 1 145 ? -16.234 16.312 10.047 1 78.62 145 THR A CA 1
ATOM 1093 C C . THR A 1 145 ? -15.883 16.781 11.461 1 78.62 145 THR A C 1
ATOM 1095 O O . THR A 1 145 ? -16.594 17.609 12.039 1 78.62 145 THR A O 1
ATOM 1098 N N . GLU A 1 146 ? -14.883 16.266 11.969 1 77.56 146 GLU A N 1
ATOM 1099 C CA . GLU A 1 146 ? -14.445 16.688 13.297 1 77.56 146 GLU A CA 1
ATOM 1100 C C . GLU A 1 146 ? -13.93 18.125 13.281 1 77.56 146 GLU A C 1
ATOM 1102 O O . GLU A 1 146 ? -14.141 18.875 14.234 1 77.56 146 GLU A O 1
ATOM 1107 N N . SER A 1 147 ? -13.25 18.438 12.266 1 74 147 SER A N 1
ATOM 1108 C CA . SER A 1 147 ? -12.727 19.781 12.156 1 74 147 SER A CA 1
ATOM 1109 C C . SER A 1 147 ? -13.852 20.812 12.047 1 74 147 SER A C 1
ATOM 1111 O O . SER A 1 147 ? -13.727 21.938 12.539 1 74 147 SER A O 1
ATOM 1113 N N . VAL A 1 148 ? -14.883 20.406 11.398 1 68.06 148 VAL A N 1
ATOM 1114 C CA . VAL A 1 148 ? -16.031 21.297 11.227 1 68.06 148 VAL A CA 1
ATOM 1115 C C . VAL A 1 148 ? -16.75 21.484 12.57 1 68.06 148 VAL A C 1
ATOM 1117 O O . VAL A 1 148 ? -17.203 22.578 12.891 1 68.06 148 VAL A O 1
ATOM 1120 N N . GLN A 1 149 ? -16.953 20.391 13.258 1 61.56 149 GLN A N 1
ATOM 1121 C CA . GLN A 1 149 ? -17.656 20.469 14.531 1 61.56 149 GLN A CA 1
ATOM 1122 C C . GLN A 1 149 ? -16.938 21.391 15.516 1 61.56 149 GLN A C 1
ATOM 1124 O O . GLN A 1 149 ? -17.578 22.109 16.281 1 61.56 149 GLN A O 1
ATOM 1129 N N . ARG A 1 150 ? -15.727 21.375 15.414 1 59.44 150 ARG A N 1
ATOM 1130 C CA . ARG A 1 150 ? -14.961 22.203 16.344 1 59.44 150 ARG A CA 1
ATOM 1131 C C . ARG A 1 150 ? -15.117 23.672 16.016 1 59.44 150 ARG A C 1
ATOM 1133 O O . ARG A 1 150 ? -15.234 24.516 16.906 1 59.44 150 ARG A O 1
ATOM 1140 N N . VAL A 1 151 ? -15.023 24.016 14.797 1 53.78 151 VAL A N 1
ATOM 1141 C CA . VAL A 1 151 ? -15.055 25.422 14.414 1 53.78 151 VAL A CA 1
ATOM 1142 C C . VAL A 1 151 ? -16.5 25.922 14.43 1 53.78 151 VAL A C 1
ATOM 1144 O O . VAL A 1 151 ? -16.766 27.031 14.898 1 53.78 151 VAL A O 1
ATOM 1147 N N . HIS A 1 152 ? -17.406 25.234 13.672 1 53.53 152 HIS A N 1
ATOM 1148 C CA . HIS A 1 152 ? -18.625 25.891 13.219 1 53.53 152 HIS A CA 1
ATOM 1149 C C . HIS A 1 152 ? -19.766 25.656 14.203 1 53.53 152 HIS A C 1
ATOM 1151 O O . HIS A 1 152 ? -20.781 26.375 14.172 1 53.53 152 HIS A O 1
ATOM 1157 N N . VAL A 1 153 ? -19.828 24.516 14.977 1 51.09 153 VAL A N 1
ATOM 1158 C CA . VAL A 1 153 ? -21.016 24.5 15.82 1 51.09 153 VAL A CA 1
ATOM 1159 C C . VAL A 1 153 ? -21.156 25.844 16.547 1 51.09 153 VAL A C 1
ATOM 1161 O O . VAL A 1 153 ? -22.266 26.359 16.703 1 51.09 153 VAL A O 1
ATOM 1164 N N . SER A 1 154 ? -20.125 26.453 16.688 1 50 154 SER A N 1
ATOM 1165 C CA . SER A 1 154 ? -20.281 27.719 17.375 1 50 154 SER A CA 1
ATOM 1166 C C . SER A 1 154 ? -20.75 28.812 16.438 1 50 154 SER A C 1
ATOM 1168 O O . SER A 1 154 ? -21.562 29.672 16.828 1 50 154 SER A O 1
ATOM 1170 N N . ALA A 1 155 ? -20.234 28.734 15.188 1 49.44 155 ALA A N 1
ATOM 1171 C CA . ALA A 1 155 ? -20.516 29.844 14.289 1 49.44 155 ALA A CA 1
ATOM 1172 C C . ALA A 1 155 ? -21.859 29.656 13.578 1 49.44 155 ALA A C 1
ATOM 1174 O O . ALA A 1 155 ? -22.562 30.625 13.305 1 49.44 155 ALA A O 1
ATOM 1175 N N . ALA A 1 156 ? -22.172 28.469 13.18 1 51.34 156 ALA A N 1
ATOM 1176 C CA . ALA A 1 156 ? -23.375 28.234 12.398 1 51.34 156 ALA A CA 1
ATOM 1177 C C . ALA A 1 156 ? -24.625 28.547 13.203 1 51.34 156 ALA A C 1
ATOM 1179 O O . ALA A 1 156 ? -25.641 28.984 12.641 1 51.34 156 ALA A O 1
ATOM 1180 N N . ARG A 1 157 ? -24.578 28.297 14.414 1 49.84 157 ARG A N 1
ATOM 1181 C CA . ARG A 1 157 ? -25.75 28.688 15.195 1 49.84 157 ARG A CA 1
ATOM 1182 C C . ARG A 1 157 ? -26.062 30.172 15.023 1 49.84 157 ARG A C 1
ATOM 1184 O O . ARG A 1 157 ? -27.203 30.609 15.195 1 49.84 157 ARG A O 1
ATOM 1191 N N . VAL A 1 158 ? -25.094 30.906 14.695 1 48.66 158 VAL A N 1
ATOM 1192 C CA . VAL A 1 158 ? -25.344 32.344 14.727 1 48.66 158 VAL A CA 1
ATOM 1193 C C . VAL A 1 158 ? -25.781 32.844 13.352 1 48.66 158 VAL A C 1
ATOM 1195 O O . VAL A 1 158 ? -26.438 33.875 13.227 1 48.66 158 VAL A O 1
ATOM 1198 N N . MET A 1 159 ? -25.281 32.156 12.336 1 49.66 159 MET A N 1
ATOM 1199 C CA . MET A 1 159 ? -25.422 32.875 11.078 1 49.66 159 MET A CA 1
ATOM 1200 C C . MET A 1 159 ? -26.719 32.531 10.367 1 49.66 159 MET A C 1
ATOM 1202 O O . MET A 1 159 ? -27.016 33.062 9.305 1 49.66 159 MET A O 1
ATOM 1206 N N . GLY A 1 160 ? -27.75 32.125 11.117 1 55.09 160 GLY A N 1
ATOM 1207 C CA . GLY A 1 160 ? -29.062 31.984 10.508 1 55.09 160 GLY A CA 1
ATOM 1208 C C . GLY A 1 160 ? -29.047 31.156 9.242 1 55.09 160 GLY A C 1
ATOM 1209 O O . GLY A 1 160 ? -29.984 31.203 8.438 1 55.09 160 GLY A O 1
ATOM 1210 N N . ALA A 1 161 ? -27.859 30.75 8.719 1 55.75 161 ALA A N 1
ATOM 1211 C CA . ALA A 1 161 ? -27.828 30 7.465 1 55.75 161 ALA A CA 1
ATOM 1212 C C . ALA A 1 161 ? -28.453 28.625 7.633 1 55.75 161 ALA A C 1
ATOM 1214 O O . ALA A 1 161 ? -28.469 28.078 8.734 1 55.75 161 ALA A O 1
ATOM 1215 N N . THR A 1 162 ? -29.266 28.188 6.656 1 63.81 162 THR A N 1
ATOM 1216 C CA . THR A 1 162 ? -29.859 26.859 6.645 1 63.81 162 THR A CA 1
ATOM 1217 C C . THR A 1 162 ? -28.781 25.781 6.777 1 63.81 162 THR A C 1
ATOM 1219 O O . THR A 1 162 ? -27.641 26 6.379 1 63.81 162 THR A O 1
ATOM 1222 N N . PRO A 1 163 ? -29.016 24.766 7.543 1 62.31 163 PRO A N 1
ATOM 1223 C CA . PRO A 1 163 ? -28.031 23.703 7.777 1 62.31 163 PRO A CA 1
ATOM 1224 C C . PRO A 1 163 ? -27.328 23.234 6.5 1 62.31 163 PRO A C 1
ATOM 1226 O O . PRO A 1 163 ? -26.125 23.016 6.496 1 62.31 163 PRO A O 1
ATOM 1229 N N . TRP A 1 164 ? -28.125 23.156 5.484 1 69.5 164 TRP A N 1
ATOM 1230 C CA . TRP A 1 164 ? -27.562 22.688 4.223 1 69.5 164 TRP A CA 1
ATOM 1231 C C . TRP A 1 164 ? -26.672 23.766 3.596 1 69.5 164 TRP A C 1
ATOM 1233 O O . TRP A 1 164 ? -25.656 23.469 2.979 1 69.5 164 TRP A O 1
ATOM 1243 N N . GLY A 1 165 ? -27.156 24.969 3.779 1 62.5 165 GLY A N 1
ATOM 1244 C CA . GLY A 1 165 ? -26.359 26.078 3.287 1 62.5 165 GLY A CA 1
ATOM 1245 C C . GLY A 1 165 ? -25.016 26.203 3.984 1 62.5 165 GLY A C 1
ATOM 1246 O O . GLY A 1 165 ? -24 26.469 3.34 1 62.5 165 GLY A O 1
ATOM 1247 N N . LEU A 1 166 ? -25 25.938 5.184 1 62.97 166 LEU A N 1
ATOM 1248 C CA . LEU A 1 166 ? -23.781 26 5.969 1 62.97 166 LEU A CA 1
ATOM 1249 C C . LEU A 1 166 ? -22.828 24.859 5.582 1 62.97 166 LEU A C 1
ATOM 1251 O O . LEU A 1 166 ? -21.625 25.062 5.492 1 62.97 166 LEU A O 1
ATOM 1255 N N . VAL A 1 167 ? -23.453 23.75 5.402 1 64.44 167 VAL A N 1
ATOM 1256 C CA . VAL A 1 167 ? -22.641 22.578 5.031 1 64.44 167 VAL A CA 1
ATOM 1257 C C . VAL A 1 167 ? -21.969 22.828 3.682 1 64.44 167 VAL A C 1
ATOM 1259 O O . VAL A 1 167 ? -20.766 22.609 3.531 1 64.44 167 VAL A O 1
ATOM 1262 N N . LYS A 1 168 ? -22.734 23.359 2.777 1 68.88 168 LYS A N 1
ATOM 1263 C CA . LYS A 1 168 ? -22.25 23.5 1.408 1 68.88 168 LYS A CA 1
ATOM 1264 C C . LYS A 1 168 ? -21.312 24.703 1.281 1 68.88 168 LYS A C 1
ATOM 1266 O O . LYS A 1 168 ? -20.312 24.641 0.549 1 68.88 168 LYS A O 1
ATOM 1271 N N . ARG A 1 169 ? -21.594 25.719 2.033 1 65 169 ARG A N 1
ATOM 1272 C CA . ARG A 1 169 ? -20.875 26.969 1.786 1 65 169 ARG A CA 1
ATOM 1273 C C . ARG A 1 169 ? -19.719 27.141 2.766 1 65 169 ARG A C 1
ATOM 1275 O O . ARG A 1 169 ? -18.734 27.812 2.457 1 65 169 ARG A O 1
ATOM 1282 N N . VAL A 1 170 ? -19.828 26.531 3.773 1 62.94 170 VAL A N 1
ATOM 1283 C CA . VAL A 1 170 ? -18.797 26.797 4.777 1 62.94 170 VAL A CA 1
ATOM 1284 C C . VAL A 1 170 ? -18.047 25.5 5.105 1 62.94 170 VAL A C 1
ATOM 1286 O O . VAL A 1 170 ? -16.812 25.453 4.996 1 62.94 170 VAL A O 1
ATOM 1289 N N . TYR A 1 171 ? -18.828 24.516 5.32 1 68.44 171 TYR A N 1
ATOM 1290 C CA . TYR A 1 171 ? -18.203 23.297 5.836 1 68.44 171 TYR A CA 1
ATOM 1291 C C . TYR A 1 171 ? -17.484 22.531 4.73 1 68.44 171 TYR A C 1
ATOM 1293 O O . TYR A 1 171 ? -16.344 22.109 4.898 1 68.44 171 TYR A O 1
ATOM 1301 N N . LEU A 1 172 ? -18.172 22.469 3.656 1 72.25 172 LEU A N 1
ATOM 1302 C CA . LEU A 1 172 ? -17.625 21.656 2.572 1 72.25 172 LEU A CA 1
ATOM 1303 C C . LEU A 1 172 ? -16.328 22.234 2.043 1 72.25 172 LEU A C 1
ATOM 1305 O O . LEU A 1 172 ? -15.344 21.516 1.879 1 72.25 172 LEU A O 1
ATOM 1309 N N . PRO A 1 173 ? -16.328 23.562 1.858 1 71.75 173 PRO A N 1
ATOM 1310 C CA . PRO A 1 173 ? -15.062 24.125 1.402 1 71.75 173 PRO A CA 1
ATOM 1311 C C . PRO A 1 173 ? -13.945 23.984 2.434 1 71.75 173 PRO A C 1
ATOM 1313 O O . PRO A 1 173 ? -12.773 23.844 2.064 1 71.75 173 PRO A O 1
ATOM 1316 N N . ALA A 1 174 ? -14.273 24.031 3.645 1 70.19 174 ALA A N 1
ATOM 1317 C CA . ALA A 1 174 ? -13.273 23.953 4.703 1 70.19 174 ALA A CA 1
ATOM 1318 C C . ALA A 1 174 ? -12.695 22.547 4.82 1 70.19 174 ALA A C 1
ATOM 1320 O O . ALA A 1 174 ? -11.531 22.375 5.191 1 70.19 174 ALA A O 1
ATOM 1321 N N . VAL A 1 175 ? -13.484 21.594 4.43 1 78.06 175 VAL A N 1
ATOM 1322 C CA . VAL A 1 175 ? -13.039 20.219 4.645 1 78.06 175 VAL A CA 1
ATOM 1323 C C . VAL A 1 175 ? -12.602 19.594 3.318 1 78.06 175 VAL A C 1
ATOM 1325 O O . VAL A 1 175 ? -12.039 18.5 3.291 1 78.06 175 VAL A O 1
ATOM 1328 N N . MET A 1 176 ? -12.703 20.328 2.273 1 79.94 176 MET A N 1
ATOM 1329 C CA . MET A 1 176 ? -12.43 19.828 0.934 1 79.94 176 MET A CA 1
ATOM 1330 C C . MET A 1 176 ? -10.969 19.391 0.806 1 79.94 176 MET A C 1
ATOM 1332 O O . MET A 1 176 ? -10.68 18.344 0.242 1 79.94 176 MET A O 1
ATOM 1336 N N . PRO A 1 177 ? -10.062 20.203 1.359 1 77.44 177 PRO A N 1
ATOM 1337 C CA . PRO A 1 177 ? -8.672 19.766 1.253 1 77.44 177 PRO A CA 1
ATOM 1338 C C . PRO A 1 177 ? -8.422 18.422 1.908 1 77.44 177 PRO A C 1
ATOM 1340 O O . PRO A 1 177 ? -7.691 17.594 1.362 1 77.44 177 PRO A O 1
ATOM 1343 N N . GLU A 1 178 ? -9.039 18.219 2.998 1 79.81 178 GLU A N 1
ATOM 1344 C CA . GLU A 1 178 ? -8.922 16.938 3.699 1 79.81 178 GLU A CA 1
ATOM 1345 C C . GLU A 1 178 ? -9.539 15.812 2.893 1 79.81 178 GLU A C 1
ATOM 1347 O O . GLU A 1 178 ? -8.992 14.711 2.836 1 79.81 178 GLU A O 1
ATOM 1352 N N . LEU A 1 179 ? -10.602 16.094 2.301 1 83.12 179 LEU A N 1
ATOM 1353 C CA . LEU A 1 179 ? -11.289 15.078 1.5 1 83.12 179 LEU A CA 1
ATOM 1354 C C . LEU A 1 179 ? -10.484 14.742 0.25 1 83.12 179 LEU A C 1
ATOM 1356 O O . LEU A 1 179 ? -10.43 13.578 -0.162 1 83.12 179 LEU A O 1
ATOM 1360 N N . ILE A 1 180 ? -9.859 15.734 -0.288 1 83.81 180 ILE A N 1
ATOM 1361 C CA . ILE A 1 180 ? -9.039 15.523 -1.478 1 83.81 180 ILE A CA 1
ATOM 1362 C C . ILE A 1 180 ? -7.812 14.688 -1.12 1 83.81 180 ILE A C 1
ATOM 1364 O O . ILE A 1 180 ? -7.465 13.75 -1.845 1 83.81 180 ILE A O 1
ATOM 1368 N N . THR A 1 181 ? -7.215 15.008 -0.033 1 81.81 181 THR A N 1
ATOM 1369 C CA . THR A 1 181 ? -6.066 14.234 0.434 1 81.81 181 THR A CA 1
ATOM 1370 C C . THR A 1 181 ? -6.461 12.789 0.7 1 81.81 181 THR A C 1
ATOM 1372 O O . THR A 1 181 ? -5.723 11.859 0.359 1 81.81 181 THR A O 1
ATOM 1375 N N . GLY A 1 182 ? -7.613 12.68 1.284 1 86.81 182 GLY A N 1
ATOM 1376 C CA . GLY A 1 182 ? -8.117 11.344 1.537 1 86.81 182 GLY A CA 1
ATOM 1377 C C . GLY A 1 182 ? -8.398 10.555 0.267 1 86.81 182 GLY A C 1
ATOM 1378 O O . GLY A 1 182 ? -8.102 9.367 0.19 1 86.81 182 GLY A O 1
ATOM 1379 N N . ALA A 1 183 ? -8.922 11.234 -0.685 1 88.44 183 ALA A N 1
ATOM 1380 C CA . ALA A 1 183 ? -9.227 10.594 -1.964 1 88.44 183 ALA A CA 1
ATOM 1381 C C . ALA A 1 183 ? -7.945 10.188 -2.686 1 88.44 183 ALA A C 1
ATOM 1383 O O . ALA A 1 183 ? -7.891 9.133 -3.32 1 88.44 183 ALA A O 1
ATOM 1384 N N . GLN A 1 184 ? -6.938 10.984 -2.594 1 86.69 184 GLN A N 1
ATOM 1385 C CA . GLN A 1 184 ? -5.656 10.68 -3.229 1 86.69 184 GLN A CA 1
ATOM 1386 C C . GLN A 1 184 ? -4.988 9.477 -2.564 1 86.69 184 GLN A C 1
ATOM 1388 O O . GLN A 1 184 ? -4.434 8.617 -3.246 1 86.69 184 GLN A O 1
ATOM 1393 N N . LEU A 1 185 ? -5.074 9.508 -1.32 1 87.38 185 LEU A N 1
ATOM 1394 C CA . LEU A 1 185 ? -4.512 8.383 -0.584 1 87.38 185 LEU A CA 1
ATOM 1395 C C . LEU A 1 185 ? -5.266 7.098 -0.9 1 87.38 185 LEU A C 1
ATOM 1397 O O . LEU A 1 185 ? -4.652 6.039 -1.068 1 87.38 185 LEU A O 1
ATOM 1401 N N . ALA A 1 186 ? -6.547 7.25 -0.947 1 93 186 ALA A N 1
ATOM 1402 C CA . ALA A 1 186 ? -7.383 6.102 -1.28 1 93 186 ALA A CA 1
ATOM 1403 C C . ALA A 1 186 ? -7.051 5.566 -2.67 1 93 186 ALA A C 1
ATOM 1405 O O . ALA A 1 186 ? -7.02 4.352 -2.883 1 93 186 ALA A O 1
ATOM 1406 N N . PHE A 1 187 ? -6.863 6.426 -3.584 1 91.88 187 PHE A N 1
ATOM 1407 C CA . PHE A 1 187 ? -6.52 6.004 -4.938 1 91.88 187 PHE A CA 1
ATOM 1408 C C . PHE A 1 187 ? -5.199 5.246 -4.945 1 91.88 187 PHE A C 1
ATOM 1410 O O . PHE A 1 187 ? -5.082 4.195 -5.586 1 91.88 187 PHE A O 1
ATOM 1417 N N . GLY A 1 188 ? -4.191 5.852 -4.309 1 90.94 188 GLY A N 1
ATOM 1418 C CA . GLY A 1 188 ? -2.908 5.172 -4.23 1 90.94 188 GLY A CA 1
ATOM 1419 C C . GLY A 1 188 ? -3.014 3.76 -3.684 1 90.94 188 GLY A C 1
ATOM 1420 O O . GLY A 1 188 ? -2.426 2.828 -4.238 1 90.94 188 GLY A O 1
ATOM 1421 N N . ASN A 1 189 ? -3.758 3.619 -2.645 1 92.69 189 ASN A N 1
ATOM 1422 C CA . ASN A 1 189 ? -3.955 2.305 -2.045 1 92.69 189 ASN A CA 1
ATOM 1423 C C . ASN A 1 189 ? -4.676 1.354 -2.998 1 92.69 189 ASN A C 1
ATOM 1425 O O . ASN A 1 189 ? -4.301 0.188 -3.123 1 92.69 189 ASN A O 1
ATOM 1429 N N . ALA A 1 190 ? -5.695 1.903 -3.629 1 95.81 190 ALA A N 1
ATOM 1430 C CA . ALA A 1 190 ? -6.484 1.099 -4.559 1 95.81 190 ALA A CA 1
ATOM 1431 C C . ALA A 1 190 ? -5.629 0.608 -5.723 1 95.81 190 ALA A C 1
ATOM 1433 O O . ALA A 1 190 ? -5.73 -0.551 -6.129 1 95.81 190 ALA A O 1
ATOM 1434 N N . TRP A 1 191 ? -4.836 1.492 -6.227 1 94.81 191 TRP A N 1
ATOM 1435 C CA . TRP A 1 191 ? -3.982 1.161 -7.363 1 94.81 191 TRP A CA 1
ATOM 1436 C C . TRP A 1 191 ? -2.996 0.057 -7.004 1 94.81 191 TRP A C 1
ATOM 1438 O O . TRP A 1 191 ? -2.854 -0.922 -7.738 1 94.81 191 TRP A O 1
ATOM 1448 N N . ARG A 1 192 ? -2.359 0.174 -5.91 1 94.19 192 ARG A N 1
ATOM 1449 C CA . ARG A 1 192 ? -1.392 -0.818 -5.449 1 94.19 192 ARG A CA 1
ATOM 1450 C C . ARG A 1 192 ? -2.066 -2.158 -5.184 1 94.19 192 ARG A C 1
ATOM 1452 O O . ARG A 1 192 ? -1.549 -3.209 -5.566 1 94.19 192 ARG A O 1
ATOM 1459 N N . ALA A 1 193 ? -3.213 -2.074 -4.535 1 95.69 193 ALA A N 1
ATOM 1460 C CA . ALA A 1 193 ? -3.951 -3.297 -4.227 1 95.69 193 ALA A CA 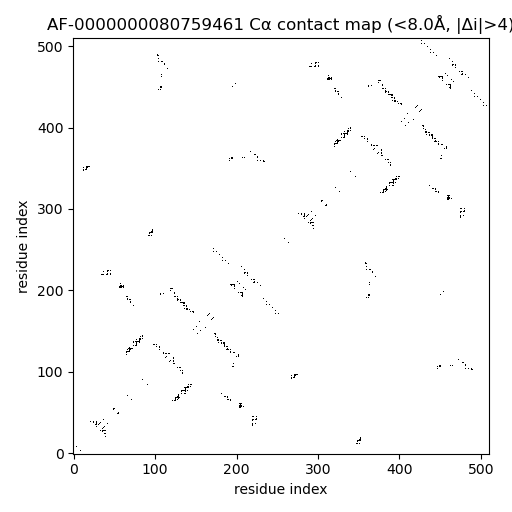1
ATOM 1461 C C . ALA A 1 193 ? -4.41 -3.996 -5.504 1 95.69 193 ALA A C 1
ATOM 1463 O O . ALA A 1 193 ? -4.375 -5.227 -5.594 1 95.69 193 ALA A O 1
ATOM 1464 N N . LEU A 1 194 ? -4.836 -3.207 -6.465 1 96.44 194 LEU A N 1
ATOM 1465 C CA . LEU A 1 194 ? -5.363 -3.75 -7.715 1 96.44 194 LEU A CA 1
ATOM 1466 C C . LEU A 1 194 ? -4.281 -4.516 -8.469 1 96.44 194 LEU A C 1
ATOM 1468 O O . LEU A 1 194 ? -4.492 -5.66 -8.875 1 96.44 194 LEU A O 1
ATOM 1472 N N . ILE A 1 195 ? -3.148 -3.873 -8.641 1 96.44 195 ILE A N 1
ATOM 1473 C CA . ILE A 1 195 ? -2.068 -4.516 -9.383 1 96.44 195 ILE A CA 1
ATOM 1474 C C . ILE A 1 195 ? -1.617 -5.777 -8.648 1 96.44 195 ILE A C 1
ATOM 1476 O O . ILE A 1 195 ? -1.411 -6.82 -9.266 1 96.44 195 ILE A O 1
ATOM 1480 N N . SER A 1 196 ? -1.529 -5.703 -7.352 1 94.94 196 SER A N 1
ATOM 1481 C CA . SER A 1 196 ? -1.129 -6.852 -6.551 1 94.94 196 SER A CA 1
ATOM 1482 C C . SER A 1 196 ? -2.125 -8 -6.691 1 94.94 196 SER A C 1
ATOM 1484 O O . SER A 1 196 ? -1.73 -9.156 -6.875 1 94.94 196 SER A O 1
ATOM 1486 N N . ALA A 1 197 ? -3.379 -7.668 -6.605 1 95.25 197 ALA A N 1
ATOM 1487 C CA . ALA A 1 197 ? -4.418 -8.695 -6.672 1 95.25 197 ALA A CA 1
ATOM 1488 C C . ALA A 1 197 ? -4.453 -9.344 -8.055 1 95.25 197 ALA A C 1
ATOM 1490 O O . ALA A 1 197 ? -4.621 -10.562 -8.172 1 95.25 197 ALA A O 1
ATOM 1491 N N . GLU A 1 198 ? -4.316 -8.531 -9.094 1 95.56 198 GLU A N 1
ATOM 1492 C CA . GLU A 1 198 ? -4.312 -9.07 -10.445 1 95.56 198 GLU A CA 1
ATOM 1493 C C . GLU A 1 198 ? -3.131 -10.008 -10.664 1 95.56 198 GLU A C 1
ATOM 1495 O O . GLU A 1 198 ? -3.246 -11.008 -11.383 1 95.56 198 GLU A O 1
ATOM 1500 N N . MET A 1 199 ? -2.039 -9.672 -10.055 1 94.19 199 MET A N 1
ATOM 1501 C CA . MET A 1 199 ? -0.849 -10.5 -10.188 1 94.19 199 MET A CA 1
ATOM 1502 C C . MET A 1 199 ? -1.01 -11.812 -9.422 1 94.19 199 MET A C 1
ATOM 1504 O O . MET A 1 199 ? -0.531 -12.859 -9.859 1 94.19 199 MET A O 1
ATOM 1508 N N . LEU A 1 200 ? -1.653 -11.742 -8.312 1 91 200 LEU A N 1
ATOM 1509 C CA . LEU A 1 200 ? -1.757 -12.891 -7.422 1 91 200 LEU A CA 1
ATOM 1510 C C . LEU A 1 200 ? -2.83 -13.859 -7.906 1 91 200 LEU A C 1
ATOM 1512 O O . LEU A 1 200 ? -2.627 -15.078 -7.887 1 91 200 LEU A O 1
ATOM 1516 N N . ILE A 1 201 ? -3.998 -13.422 -8.219 1 87.81 201 ILE A N 1
ATOM 1517 C CA . ILE A 1 201 ? -5.152 -14.258 -8.516 1 87.81 201 ILE A CA 1
ATOM 1518 C C . ILE A 1 201 ? -5.023 -14.828 -9.93 1 87.81 201 ILE A C 1
ATOM 1520 O O . ILE A 1 201 ? -5.43 -15.961 -10.188 1 87.81 201 ILE A O 1
ATOM 1524 N N . GLY A 1 202 ? -4.453 -14.117 -10.789 1 78.06 202 GLY A N 1
ATOM 1525 C CA . GLY A 1 202 ? -4.219 -14.625 -12.133 1 78.06 202 GLY A CA 1
ATOM 1526 C C . GLY A 1 202 ? -5.5 -14.859 -12.914 1 78.06 202 GLY A C 1
ATOM 1527 O O . GLY A 1 202 ? -5.57 -15.773 -13.742 1 78.06 202 GLY A O 1
ATOM 1528 N N . PHE A 1 203 ? -6.523 -14.305 -12.492 1 77.88 203 PHE A N 1
ATOM 1529 C CA . PHE A 1 203 ? -7.805 -14.438 -13.18 1 77.88 203 PHE A CA 1
ATOM 1530 C C . PHE A 1 203 ? -8.047 -13.25 -14.102 1 77.88 203 PHE A C 1
ATOM 1532 O O . PHE A 1 203 ? -7.73 -12.109 -13.758 1 77.88 203 PHE A O 1
ATOM 1539 N N . GLY A 1 204 ? -8.602 -13.672 -15.281 1 78.75 204 GLY A N 1
ATOM 1540 C CA . GLY A 1 204 ? -9.117 -12.648 -16.172 1 78.75 204 GLY A CA 1
ATOM 1541 C C . GLY A 1 204 ? -8.023 -11.828 -16.844 1 78.75 204 GLY A C 1
ATOM 1542 O O . GLY A 1 204 ? -6.844 -12.195 -16.781 1 78.75 204 GLY A O 1
ATOM 1543 N N . LYS A 1 205 ? -8.531 -10.812 -17.5 1 89.75 205 LYS A N 1
ATOM 1544 C CA . LYS A 1 205 ? -7.629 -9.93 -18.219 1 89.75 205 LYS A CA 1
ATOM 1545 C C . LYS A 1 205 ? -7.352 -8.656 -17.422 1 89.75 205 LYS A C 1
ATOM 1547 O O . LYS A 1 205 ? -8.281 -7.977 -16.984 1 89.75 205 LYS A O 1
ATOM 1552 N N . GLY A 1 206 ? -6.062 -8.438 -17.172 1 95.19 206 GLY A N 1
ATOM 1553 C CA . GLY A 1 206 ? -5.598 -7.262 -16.453 1 95.19 206 GLY A CA 1
ATOM 1554 C C . GLY A 1 206 ? -4.117 -6.988 -16.656 1 95.19 206 GLY A C 1
ATOM 1555 O O . GLY A 1 206 ? -3.365 -7.883 -17.047 1 95.19 206 GLY A O 1
ATOM 1556 N N . LEU A 1 207 ? -3.77 -5.82 -16.438 1 96.06 207 LEU A N 1
ATOM 1557 C CA . LEU A 1 207 ? -2.373 -5.434 -16.594 1 96.06 207 LEU A CA 1
ATOM 1558 C C . LEU A 1 207 ? -1.48 -6.195 -15.617 1 96.06 207 LEU A C 1
ATOM 1560 O O . LEU A 1 207 ? -0.367 -6.59 -15.969 1 96.06 207 LEU A O 1
ATOM 1564 N N . GLY A 1 208 ? -1.988 -6.332 -14.398 1 95.38 208 GLY A N 1
ATOM 1565 C CA . GLY A 1 208 ? -1.234 -7.105 -13.43 1 95.38 208 GLY A CA 1
ATOM 1566 C C . GLY A 1 208 ? -1.027 -8.547 -13.852 1 95.38 208 GLY A C 1
ATOM 1567 O O . GLY A 1 208 ? 0.055 -9.109 -13.656 1 95.38 208 GLY A O 1
ATOM 1568 N N . ARG A 1 209 ? -2.025 -9.117 -14.375 1 94.56 209 ARG A N 1
ATOM 1569 C CA . ARG A 1 209 ? -1.921 -10.492 -14.867 1 94.56 209 ARG A CA 1
ATOM 1570 C C . ARG A 1 209 ? -0.937 -10.586 -16.031 1 94.56 209 ARG A C 1
ATOM 1572 O O . ARG A 1 209 ? -0.138 -11.516 -16.094 1 94.56 209 ARG A O 1
ATOM 1579 N N . SER A 1 210 ? -1.075 -9.641 -16.953 1 95.62 210 SER A N 1
ATOM 1580 C CA . SER A 1 210 ? -0.146 -9.602 -18.078 1 95.62 210 SER A CA 1
ATOM 1581 C C . SER A 1 210 ? 1.295 -9.461 -17.594 1 95.62 210 SER A C 1
ATOM 1583 O O . SER A 1 210 ? 2.203 -10.086 -18.141 1 95.62 210 SER A O 1
ATOM 1585 N N . LEU A 1 211 ? 1.461 -8.68 -16.562 1 95.81 211 LEU A N 1
ATOM 1586 C CA . LEU A 1 211 ? 2.785 -8.492 -15.984 1 95.81 211 LEU A CA 1
ATOM 1587 C C . LEU A 1 211 ? 3.305 -9.789 -15.383 1 95.81 211 LEU A C 1
ATOM 1589 O O . LEU A 1 211 ? 4.441 -10.195 -15.648 1 95.81 211 LEU A O 1
ATOM 1593 N N . SER A 1 212 ? 2.479 -10.461 -14.617 1 93.56 212 SER A N 1
ATOM 1594 C CA . SER A 1 212 ? 2.867 -11.727 -13.992 1 93.56 212 SER A CA 1
ATOM 1595 C C . SER A 1 212 ? 3.172 -12.789 -15.039 1 93.56 212 SER A C 1
ATOM 1597 O O . SER A 1 212 ? 4.125 -13.562 -14.891 1 93.56 212 SER A O 1
ATOM 1599 N N . TYR A 1 213 ? 2.389 -12.805 -16.047 1 93.31 213 TYR A N 1
ATOM 1600 C CA . TYR A 1 213 ? 2.594 -13.773 -17.125 1 93.31 213 TYR A CA 1
ATOM 1601 C C . TYR A 1 213 ? 3.928 -13.547 -17.812 1 93.31 213 TYR A C 1
ATOM 1603 O O . TYR A 1 213 ? 4.676 -14.492 -18.062 1 93.31 213 TYR A O 1
ATOM 1611 N N . SER A 1 214 ? 4.211 -12.328 -18.172 1 94.44 214 SER A N 1
ATOM 1612 C CA . SER A 1 214 ? 5.484 -12 -18.797 1 94.44 214 SER A CA 1
ATOM 1613 C C . SER A 1 214 ? 6.66 -12.43 -17.938 1 94.44 214 SER A C 1
ATOM 1615 O O . SER A 1 214 ? 7.688 -12.883 -18.438 1 94.44 214 SER A O 1
ATOM 1617 N N . GLY A 1 215 ? 6.508 -12.305 -16.641 1 92.94 215 GLY A N 1
ATOM 1618 C CA . GLY A 1 215 ? 7.539 -12.75 -15.719 1 92.94 215 GLY A CA 1
ATOM 1619 C C . GLY A 1 215 ? 7.703 -14.258 -15.695 1 92.94 215 GLY A C 1
ATOM 1620 O O . GLY A 1 215 ? 8.828 -14.758 -15.633 1 92.94 215 GLY A O 1
ATOM 1621 N N . GLU A 1 216 ? 6.617 -14.93 -15.742 1 90.5 216 GLU A N 1
ATOM 1622 C CA . GLU A 1 216 ? 6.617 -16.391 -15.68 1 90.5 216 GLU A CA 1
ATOM 1623 C C . GLU A 1 216 ? 7.344 -17 -16.875 1 90.5 216 GLU A C 1
ATOM 1625 O O . GLU A 1 216 ? 8.039 -18 -16.734 1 90.5 216 GLU A O 1
ATOM 1630 N N . ILE A 1 217 ? 7.176 -16.328 -18.016 1 93 217 ILE A N 1
ATOM 1631 C CA . ILE A 1 217 ? 7.793 -16.891 -19.203 1 93 217 ILE A CA 1
ATOM 1632 C C . ILE A 1 217 ? 9.117 -16.172 -19.484 1 93 217 ILE A C 1
ATOM 1634 O O . ILE A 1 217 ? 9.672 -16.281 -20.578 1 93 217 ILE A O 1
ATOM 1638 N N . ALA A 1 218 ? 9.516 -15.305 -18.547 1 93.38 218 ALA A N 1
ATOM 1639 C CA . ALA A 1 218 ? 10.805 -14.617 -18.562 1 93.38 218 ALA A CA 1
ATOM 1640 C C . ALA A 1 218 ? 10.922 -13.703 -19.781 1 93.38 218 ALA A C 1
ATOM 1642 O O . ALA A 1 218 ? 11.984 -13.633 -20.406 1 93.38 218 ALA A O 1
ATOM 1643 N N . ASP A 1 219 ? 9.836 -13.156 -20.234 1 95 219 ASP A N 1
ATOM 1644 C CA . ASP A 1 219 ? 9.797 -12.117 -21.25 1 95 219 ASP A CA 1
ATOM 1645 C C . ASP A 1 219 ? 10.047 -10.742 -20.641 1 95 219 ASP A C 1
ATOM 1647 O O . ASP A 1 219 ? 9.109 -10 -20.359 1 95 219 ASP A O 1
ATOM 1651 N N . MET A 1 220 ? 11.312 -10.406 -20.609 1 95 220 MET A N 1
ATOM 1652 C CA . MET A 1 220 ? 11.711 -9.18 -19.922 1 95 220 MET A CA 1
ATOM 1653 C C . MET A 1 220 ? 11.172 -7.949 -20.641 1 95 220 MET A C 1
ATOM 1655 O O . MET A 1 220 ? 10.82 -6.957 -20 1 95 220 MET A O 1
ATOM 1659 N N . THR A 1 221 ? 11.117 -8.016 -21.906 1 96.19 221 THR A N 1
ATOM 1660 C CA . THR A 1 221 ? 10.555 -6.887 -22.641 1 96.19 221 THR A CA 1
ATOM 1661 C C . THR A 1 221 ? 9.094 -6.684 -22.281 1 96.19 221 THR A C 1
ATOM 1663 O O . THR A 1 221 ? 8.641 -5.547 -22.109 1 96.19 221 THR A O 1
ATOM 1666 N N . GLY A 1 222 ? 8.383 -7.82 -22.156 1 95.81 222 GLY A N 1
ATOM 1667 C CA . GLY A 1 222 ? 6.996 -7.75 -21.719 1 95.81 222 GLY A CA 1
ATOM 1668 C C . GLY A 1 222 ? 6.848 -7.207 -20.297 1 95.81 222 GLY A C 1
ATOM 1669 O O . GLY A 1 222 ? 5.941 -6.418 -20.031 1 95.81 222 GLY A O 1
ATOM 1670 N N . VAL A 1 223 ? 7.742 -7.629 -19.469 1 96.31 223 VAL A N 1
ATOM 1671 C CA . VAL A 1 223 ? 7.727 -7.18 -18.094 1 96.31 223 VAL A CA 1
ATOM 1672 C C . VAL A 1 223 ? 7.902 -5.664 -18.031 1 96.31 223 VAL A C 1
ATOM 1674 O O . VAL A 1 223 ? 7.082 -4.957 -17.438 1 96.31 223 VAL A O 1
ATOM 1677 N N . MET A 1 224 ? 8.914 -5.152 -18.703 1 96.25 224 MET A N 1
ATOM 1678 C CA . MET A 1 224 ? 9.211 -3.725 -18.656 1 96.25 224 MET A CA 1
ATOM 1679 C C . MET A 1 224 ? 8.117 -2.922 -19.359 1 96.25 224 MET A C 1
ATOM 1681 O O . MET A 1 224 ? 7.816 -1.796 -18.953 1 96.25 224 MET A O 1
ATOM 1685 N N . THR A 1 225 ? 7.559 -3.465 -20.375 1 96.75 225 THR A N 1
ATOM 1686 C CA . THR A 1 225 ? 6.461 -2.801 -21.062 1 96.75 225 THR A CA 1
ATOM 1687 C C . THR A 1 225 ? 5.254 -2.645 -20.141 1 96.75 225 THR A C 1
ATOM 1689 O O . THR A 1 225 ? 4.656 -1.567 -20.078 1 96.75 225 THR A O 1
ATOM 1692 N N . ASN A 1 226 ? 4.898 -3.736 -19.484 1 96.69 226 ASN A N 1
ATOM 1693 C CA . ASN A 1 226 ? 3.775 -3.682 -18.547 1 96.69 226 ASN A CA 1
ATOM 1694 C C . ASN A 1 226 ? 4.035 -2.693 -17.406 1 96.69 226 ASN A C 1
ATOM 1696 O O . ASN A 1 226 ? 3.133 -1.963 -17 1 96.69 226 ASN A O 1
ATOM 1700 N N . ILE A 1 227 ? 5.23 -2.643 -16.891 1 96 227 ILE A N 1
ATOM 1701 C CA . ILE A 1 227 ? 5.598 -1.709 -15.828 1 96 227 ILE A CA 1
ATOM 1702 C C . ILE A 1 227 ? 5.43 -0.274 -16.328 1 96 227 ILE A C 1
ATOM 1704 O O . ILE A 1 227 ? 4.887 0.574 -15.609 1 96 227 ILE A O 1
ATOM 1708 N N . LEU A 1 228 ? 5.883 -0.031 -17.516 1 95.38 228 LEU A N 1
ATOM 1709 C CA . LEU A 1 228 ? 5.762 1.297 -18.109 1 95.38 228 LEU A CA 1
ATOM 1710 C C . LEU A 1 228 ? 4.301 1.706 -18.234 1 95.38 228 LEU A C 1
ATOM 1712 O O . LEU A 1 228 ? 3.936 2.836 -17.906 1 95.38 228 LEU A O 1
ATOM 1716 N N . VAL A 1 229 ? 3.453 0.83 -18.688 1 96.31 229 VAL A N 1
ATOM 1717 C CA . VAL A 1 229 ? 2.029 1.104 -18.844 1 96.31 229 VAL A CA 1
ATOM 1718 C C . VAL A 1 229 ? 1.399 1.395 -17.484 1 96.31 229 VAL A C 1
ATOM 1720 O O . VAL A 1 229 ? 0.646 2.359 -17.328 1 96.31 229 VAL A O 1
ATOM 1723 N N . ILE A 1 230 ? 1.723 0.601 -16.5 1 96.12 230 ILE A N 1
ATOM 1724 C CA . ILE A 1 230 ? 1.195 0.75 -15.156 1 96.12 230 ILE A CA 1
ATOM 1725 C C . ILE A 1 230 ? 1.616 2.102 -14.586 1 96.12 230 ILE A C 1
ATOM 1727 O O . ILE A 1 230 ? 0.806 2.805 -13.977 1 96.12 230 ILE A O 1
ATOM 1731 N N . ALA A 1 231 ? 2.863 2.451 -14.82 1 93.31 231 ALA A N 1
ATOM 1732 C CA . ALA A 1 231 ? 3.398 3.719 -14.328 1 93.31 231 ALA A CA 1
ATOM 1733 C C . ALA A 1 231 ? 2.695 4.902 -14.984 1 93.31 231 ALA A C 1
ATOM 1735 O O . ALA A 1 231 ? 2.279 5.844 -14.305 1 93.31 231 ALA A O 1
ATOM 1736 N N . VAL A 1 232 ? 2.561 4.895 -16.266 1 92.75 232 VAL A N 1
ATOM 1737 C CA . VAL A 1 232 ? 1.962 5.984 -17.016 1 92.75 232 VAL A CA 1
ATOM 1738 C C . VAL A 1 232 ? 0.492 6.137 -16.641 1 92.75 232 VAL A C 1
ATOM 1740 O O . VAL A 1 232 ? 0.008 7.254 -16.438 1 92.75 232 VAL A O 1
ATOM 1743 N N . LEU A 1 233 ? -0.211 5.02 -16.516 1 93.69 233 LEU A N 1
ATOM 1744 C CA . LEU A 1 233 ? -1.627 5.062 -16.172 1 93.69 233 LEU A CA 1
ATOM 1745 C C . LEU A 1 233 ? -1.824 5.613 -14.766 1 93.69 233 LEU A C 1
ATOM 1747 O O . LEU A 1 233 ? -2.744 6.402 -14.531 1 93.69 233 LEU A O 1
ATOM 1751 N N . ALA A 1 234 ? -0.989 5.156 -13.852 1 90.75 234 ALA A N 1
ATOM 1752 C CA . ALA A 1 234 ? -1.076 5.668 -12.484 1 90.75 234 ALA A CA 1
ATOM 1753 C C . ALA A 1 234 ? -0.895 7.184 -12.453 1 90.75 234 ALA A C 1
ATOM 1755 O O . ALA A 1 234 ? -1.646 7.891 -11.781 1 90.75 234 ALA A O 1
ATOM 1756 N N . ALA A 1 235 ? 0.088 7.672 -13.172 1 85.5 235 ALA A N 1
ATOM 1757 C CA . ALA A 1 235 ? 0.375 9.102 -13.227 1 85.5 235 ALA A CA 1
ATOM 1758 C C . ALA A 1 235 ? -0.777 9.867 -13.867 1 85.5 235 ALA A C 1
ATOM 1760 O O . ALA A 1 235 ? -1.158 10.945 -13.398 1 85.5 235 ALA A O 1
ATOM 1761 N N . LEU A 1 236 ? -1.323 9.328 -14.93 1 87.12 236 LEU A N 1
ATOM 1762 C CA . LEU A 1 236 ? -2.406 9.977 -15.656 1 87.12 236 LEU A CA 1
ATOM 1763 C C . LEU A 1 236 ? -3.666 10.062 -14.797 1 87.12 236 LEU A C 1
ATOM 1765 O O . LEU A 1 236 ? -4.316 11.109 -14.742 1 87.12 236 LEU A O 1
ATOM 1769 N N . ILE A 1 237 ? -3.967 9 -14.141 1 86.56 237 ILE A N 1
ATOM 1770 C CA . ILE A 1 237 ? -5.188 8.953 -13.344 1 86.56 237 ILE A CA 1
ATOM 1771 C C . ILE A 1 237 ? -5.031 9.844 -12.109 1 86.56 237 ILE A C 1
ATOM 1773 O O . ILE A 1 237 ? -5.965 10.539 -11.719 1 86.56 237 ILE A O 1
ATOM 1777 N N . ASP A 1 238 ? -3.852 9.75 -11.5 1 77.69 238 ASP A N 1
ATOM 1778 C CA . ASP A 1 238 ? -3.586 10.602 -10.344 1 77.69 238 ASP A CA 1
ATOM 1779 C C . ASP A 1 238 ? -3.73 12.078 -10.711 1 77.69 238 ASP A C 1
ATOM 1781 O O . ASP A 1 238 ? -4.297 12.859 -9.945 1 77.69 238 ASP A O 1
ATOM 1785 N N . GLN A 1 239 ? -3.191 12.484 -11.836 1 75.62 239 GLN A N 1
ATOM 1786 C CA . GLN A 1 239 ? -3.301 13.859 -12.297 1 75.62 239 GLN A CA 1
ATOM 1787 C C . GLN A 1 239 ? -4.754 14.234 -12.578 1 75.62 239 GLN A C 1
ATOM 1789 O O . GLN A 1 239 ? -5.18 15.352 -12.289 1 75.62 239 GLN A O 1
ATOM 1794 N N . LEU A 1 240 ? -5.41 13.305 -13.141 1 74.56 240 LEU A N 1
ATOM 1795 C CA . LEU A 1 240 ? -6.812 13.555 -13.461 1 74.56 240 LEU A CA 1
ATOM 1796 C C . LEU A 1 240 ? -7.637 13.695 -12.18 1 74.56 240 LEU A C 1
ATOM 1798 O O . LEU A 1 240 ? -8.477 14.586 -12.078 1 74.56 240 LEU A O 1
ATOM 1802 N N . VAL A 1 241 ? -7.402 12.789 -11.297 1 68.94 241 VAL A N 1
ATOM 1803 C CA . VAL A 1 241 ? -8.125 12.82 -10.031 1 68.94 241 VAL A CA 1
ATOM 1804 C C . VAL A 1 241 ? -7.789 14.109 -9.273 1 68.94 241 VAL A C 1
ATOM 1806 O O . VAL A 1 241 ? -8.68 14.781 -8.758 1 68.94 241 VAL A O 1
ATOM 1809 N N . LEU A 1 242 ? -6.527 14.359 -9.211 1 63.06 242 LEU A N 1
ATOM 1810 C CA . LEU A 1 242 ? -6.066 15.555 -8.5 1 63.06 242 LEU A CA 1
ATOM 1811 C C . LEU A 1 242 ? -6.574 16.812 -9.18 1 63.06 242 LEU A C 1
ATOM 1813 O O . LEU A 1 242 ? -7.008 17.766 -8.508 1 63.06 242 LEU A O 1
ATOM 1817 N N . GLU A 1 243 ? -6.32 16.906 -10.391 1 64.06 243 GLU A N 1
ATOM 1818 C CA . GLU A 1 243 ? -6.719 18.094 -11.141 1 64.06 243 GLU A CA 1
ATOM 1819 C C . GLU A 1 243 ? -8.219 18.344 -11.023 1 64.06 243 GLU A C 1
ATOM 1821 O O . GLU A 1 243 ? -8.656 19.484 -10.844 1 64.06 243 GLU A O 1
ATOM 1826 N N . LYS A 1 244 ? -8.922 17.359 -11.203 1 62.97 244 LYS A N 1
ATOM 1827 C CA . LYS A 1 244 ? -10.367 17.516 -11.094 1 62.97 244 LYS A CA 1
ATOM 1828 C C . LYS A 1 244 ? -10.766 17.969 -9.688 1 62.97 244 LYS A C 1
ATOM 1830 O O . LYS A 1 244 ? -11.648 18.812 -9.531 1 62.97 244 LYS A O 1
ATOM 1835 N N . LEU A 1 245 ? -10.102 17.391 -8.812 1 62.09 245 LEU A N 1
ATOM 1836 C CA . LEU A 1 245 ? -10.391 17.734 -7.426 1 62.09 245 LEU A CA 1
ATOM 1837 C C . LEU A 1 245 ? -9.977 19.172 -7.129 1 62.09 245 LEU A C 1
ATOM 1839 O O . LEU A 1 245 ? -10.688 19.906 -6.43 1 62.09 245 LEU A O 1
ATOM 1843 N N . LYS A 1 246 ? -8.836 19.516 -7.586 1 60.66 246 LYS A N 1
ATOM 1844 C CA . LYS A 1 246 ? -8.359 20.891 -7.438 1 60.66 246 LYS A CA 1
ATOM 1845 C C . LYS A 1 246 ? -9.32 21.875 -8.094 1 60.66 246 LYS A C 1
ATOM 1847 O O . LYS A 1 246 ? -9.617 22.938 -7.531 1 60.66 246 LYS A O 1
ATOM 1852 N N . GLN A 1 247 ? -9.688 21.594 -9.227 1 62.12 247 GLN A N 1
ATOM 1853 C CA . GLN A 1 247 ? -10.609 22.469 -9.945 1 62.12 247 GLN A CA 1
ATOM 1854 C C . GLN A 1 247 ? -11.906 22.656 -9.164 1 62.12 247 GLN A C 1
ATOM 1856 O O . GLN A 1 247 ? -12.461 23.75 -9.109 1 62.12 247 GLN A O 1
ATOM 1861 N N . ARG A 1 248 ? -12.273 21.625 -8.586 1 59.91 248 ARG A N 1
ATOM 1862 C CA . ARG A 1 248 ? -13.5 21.703 -7.812 1 59.91 248 ARG A CA 1
ATOM 1863 C C . ARG A 1 248 ? -13.305 22.531 -6.547 1 59.91 248 ARG A C 1
ATOM 1865 O O . ARG A 1 248 ? -14.195 23.281 -6.148 1 59.91 248 ARG A O 1
ATOM 1872 N N . LEU A 1 249 ? -12.195 22.312 -5.922 1 59.44 249 LEU A N 1
ATOM 1873 C CA . LEU A 1 249 ? -11.867 23.078 -4.73 1 59.44 249 LEU A CA 1
ATOM 1874 C C . LEU A 1 249 ? -11.805 24.578 -5.055 1 59.44 249 LEU A C 1
ATOM 1876 O O . LEU A 1 249 ? -12.273 25.406 -4.273 1 59.44 249 LEU A O 1
ATOM 1880 N N . LEU A 1 250 ? -11.086 24.859 -6.105 1 57.12 250 LEU A N 1
ATOM 1881 C CA . LEU A 1 250 ? -10.961 26.25 -6.508 1 57.12 250 LEU A CA 1
ATOM 1882 C C . LEU A 1 250 ? -12.32 26.859 -6.832 1 57.12 250 LEU A C 1
ATOM 1884 O O . LEU A 1 250 ? -12.57 28.031 -6.551 1 57.12 250 LEU A O 1
ATOM 1888 N N . ARG A 1 251 ? -13.055 26.125 -7.387 1 56.19 251 ARG A N 1
ATOM 1889 C CA . ARG A 1 251 ? -14.383 26.656 -7.695 1 56.19 251 ARG A CA 1
ATOM 1890 C C . ARG A 1 251 ? -15.164 26.953 -6.418 1 56.19 251 ARG A C 1
ATOM 1892 O O . ARG A 1 251 ? -15.938 27.906 -6.367 1 56.19 251 ARG A O 1
ATOM 1899 N N . TYR A 1 252 ? -14.898 26.156 -5.477 1 52.91 252 TYR A N 1
ATOM 1900 C CA . TYR A 1 252 ? -15.625 26.359 -4.227 1 52.91 252 TYR A CA 1
ATOM 1901 C C . TYR A 1 252 ? -15.008 27.5 -3.422 1 52.91 252 TYR A C 1
ATOM 1903 O O . TYR A 1 252 ? -15.711 28.188 -2.684 1 52.91 252 TYR A O 1
ATOM 1911 N N . GLN A 1 253 ? -13.68 27.516 -3.361 1 50.75 253 GLN A N 1
ATOM 1912 C CA . GLN A 1 253 ? -13.086 28.625 -2.619 1 50.75 253 GLN A CA 1
ATOM 1913 C C . GLN A 1 253 ? -13.43 29.969 -3.252 1 50.75 253 GLN A C 1
ATOM 1915 O O . GLN A 1 253 ? -13.531 30.969 -2.557 1 50.75 253 GLN A O 1
ATOM 1920 N N . TYR A 1 254 ? -13.383 30.109 -4.566 1 45.56 254 TYR A N 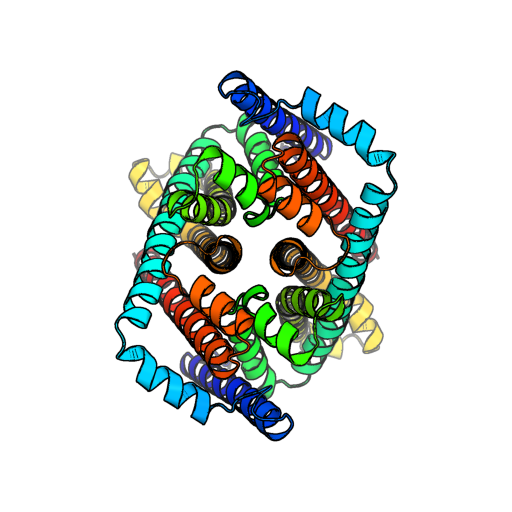1
ATOM 1921 C CA . TYR A 1 254 ? -13.656 31.422 -5.164 1 45.56 254 TYR A CA 1
ATOM 1922 C C . TYR A 1 254 ? -15.156 31.703 -5.188 1 45.56 254 TYR A C 1
ATOM 1924 O O . TYR A 1 254 ? -15.578 32.781 -5.645 1 45.56 254 TYR A O 1
ATOM 1932 N N . VAL A 1 255 ? -16.016 30.844 -4.684 1 42.22 255 VAL A N 1
ATOM 1933 C CA . VAL A 1 255 ? -17.344 31.438 -4.496 1 42.22 255 VAL A CA 1
ATOM 1934 C C . VAL A 1 255 ? -17.531 31.828 -3.029 1 42.22 255 VAL A C 1
ATOM 1936 O O . VAL A 1 255 ? -17.25 31.047 -2.129 1 42.22 255 VAL A O 1
ATOM 1939 N N . MET B 1 1 ? -13.812 23.547 30.078 1 26 1 MET B N 1
ATOM 1940 C CA . MET B 1 1 ? -13.07 22.375 30.5 1 26 1 MET B CA 1
ATOM 1941 C C . MET B 1 1 ? -12.734 21.484 29.312 1 26 1 MET B C 1
ATOM 1943 O O . MET B 1 1 ? -13.633 20.969 28.641 1 26 1 MET B O 1
ATOM 1947 N N . ASN B 1 2 ? -11.797 21.781 28.422 1 30.25 2 ASN B N 1
ATOM 1948 C CA . ASN B 1 2 ? -11.188 21.234 27.203 1 30.25 2 ASN B CA 1
ATOM 1949 C C . ASN B 1 2 ? -10.938 19.734 27.328 1 30.25 2 ASN B C 1
ATOM 1951 O O . ASN B 1 2 ? -10.07 19.312 28.078 1 30.25 2 ASN B O 1
ATOM 1955 N N . SER B 1 3 ? -11.922 18.953 27.625 1 36.06 3 SER B N 1
ATOM 1956 C CA . SER B 1 3 ? -11.883 17.547 28 1 36.06 3 SER B CA 1
ATOM 1957 C C . SER B 1 3 ? -10.836 16.781 27.188 1 36.06 3 SER B C 1
ATOM 1959 O O . SER B 1 3 ? -10.984 16.641 25.969 1 36.06 3 SER B O 1
ATOM 1961 N N . ARG B 1 4 ? -9.562 17.016 27.422 1 38.84 4 ARG B N 1
ATOM 1962 C CA . ARG B 1 4 ? -8.43 16.172 27.047 1 38.84 4 ARG B CA 1
ATOM 1963 C C . ARG B 1 4 ? -8.844 14.711 26.969 1 38.84 4 ARG B C 1
ATOM 1965 O O . ARG B 1 4 ? -9.125 14.078 28 1 38.84 4 ARG B O 1
ATOM 1972 N N . VAL B 1 5 ? -9.68 14.211 26.203 1 46.88 5 VAL B N 1
ATOM 1973 C CA . VAL B 1 5 ? -9.867 12.781 26.016 1 46.88 5 VAL B CA 1
ATOM 1974 C C . VAL B 1 5 ? -8.594 12.039 26.406 1 46.88 5 VAL B C 1
ATOM 1976 O O . VAL B 1 5 ? -7.559 12.172 25.75 1 46.88 5 VAL B O 1
ATOM 1979 N N . THR B 1 6 ? -8.258 11.859 27.672 1 48.69 6 THR B N 1
ATOM 1980 C CA . THR B 1 6 ? -7.145 11.328 28.453 1 48.69 6 THR B CA 1
ATOM 1981 C C . THR B 1 6 ? -6.648 10.016 27.859 1 48.69 6 THR B C 1
ATOM 1983 O O . THR B 1 6 ? -7.367 9.359 27.109 1 48.69 6 THR B O 1
ATOM 1986 N N . GLY B 1 7 ? -5.332 9.789 28 1 52.97 7 GLY B N 1
ATOM 1987 C CA . GLY B 1 7 ? -4.59 8.57 27.734 1 52.97 7 GLY B CA 1
ATOM 1988 C C . GLY B 1 7 ? -5.41 7.309 27.938 1 52.97 7 GLY B C 1
ATOM 1989 O O . GLY B 1 7 ? -5.309 6.359 27.156 1 52.97 7 GLY B O 1
ATOM 1990 N N . MET B 1 8 ? -6.297 7.328 28.938 1 53.56 8 MET B N 1
ATOM 1991 C CA . MET B 1 8 ? -7.121 6.172 29.281 1 53.56 8 MET B CA 1
ATOM 1992 C C . MET B 1 8 ? -8.234 5.98 28.25 1 53.56 8 MET B C 1
ATOM 1994 O O . MET B 1 8 ? -8.57 4.848 27.891 1 53.56 8 MET B O 1
ATOM 1998 N N . ARG B 1 9 ? -8.758 7.02 27.766 1 60.94 9 ARG B N 1
ATOM 1999 C CA . ARG B 1 9 ? -9.836 6.957 26.797 1 60.94 9 ARG B CA 1
ATOM 2000 C C . ARG B 1 9 ? -9.336 6.418 25.453 1 60.94 9 ARG B C 1
ATOM 2002 O O . ARG B 1 9 ? -10.039 5.676 24.766 1 60.94 9 ARG B O 1
ATOM 2009 N N . LYS B 1 10 ? -8.125 6.762 25.266 1 66.31 10 LYS B N 1
ATOM 2010 C CA . LYS B 1 10 ? -7.535 6.254 24.031 1 66.31 10 LYS B CA 1
ATOM 2011 C C . LYS B 1 10 ? -7.332 4.742 24.094 1 66.31 10 LYS B C 1
ATOM 2013 O O . LYS B 1 10 ? -7.613 4.031 23.125 1 66.31 10 LYS B O 1
ATOM 2018 N N . HIS B 1 11 ? -6.945 4.27 25.344 1 74 11 HIS B N 1
ATOM 2019 C CA . HIS B 1 11 ? -6.742 2.836 25.516 1 74 11 HIS B CA 1
ATOM 2020 C C . HIS B 1 11 ? -8.078 2.092 25.531 1 74 11 HIS B C 1
ATOM 2022 O O . HIS B 1 11 ? -8.18 0.982 25 1 74 11 HIS B O 1
ATOM 2028 N N . LEU B 1 12 ? -9.062 2.729 26.047 1 80 12 LEU B N 1
ATOM 2029 C CA . LEU B 1 12 ? -10.383 2.107 26.094 1 80 12 LEU B CA 1
ATOM 2030 C C . LEU B 1 12 ? -10.992 2.035 24.688 1 80 12 LEU B C 1
ATOM 2032 O O . LEU B 1 12 ? -11.617 1.033 24.344 1 80 12 LEU B O 1
ATOM 2036 N N . ALA B 1 13 ? -10.781 3.033 24.016 1 79.62 13 ALA B N 1
ATOM 2037 C CA . ALA B 1 13 ? -11.281 3.043 22.641 1 79.62 13 ALA B CA 1
ATOM 2038 C C . ALA B 1 13 ? -10.586 1.976 21.797 1 79.62 13 ALA B C 1
ATOM 2040 O O . ALA B 1 13 ? -11.227 1.317 20.969 1 79.62 13 ALA B O 1
ATOM 2041 N N . GLY B 1 14 ? -9.328 1.809 22.062 1 81.38 14 GLY B N 1
ATOM 2042 C CA . GLY B 1 14 ? -8.586 0.755 21.391 1 81.38 14 GLY B CA 1
ATOM 2043 C C . GLY B 1 14 ? -9.094 -0.637 21.719 1 81.38 14 GLY B C 1
ATOM 2044 O O . GLY B 1 14 ? -9.289 -1.464 20.828 1 81.38 14 GLY B O 1
ATOM 2045 N N . GLY B 1 15 ? -9.281 -0.82 22.969 1 87.25 15 GLY B N 1
ATOM 2046 C CA . GLY B 1 15 ? -9.82 -2.1 23.406 1 87.25 15 GLY B CA 1
ATOM 2047 C C . GLY B 1 15 ? -11.203 -2.391 22.859 1 87.25 15 GLY B C 1
ATOM 2048 O O . GLY B 1 15 ? -11.484 -3.512 22.422 1 87.25 15 GLY B O 1
ATOM 2049 N N . LEU B 1 16 ? -12.016 -1.438 22.797 1 89 16 LEU B N 1
ATOM 2050 C CA . LEU B 1 16 ? -13.359 -1.593 22.266 1 89 16 LEU B CA 1
ATOM 2051 C C . LEU B 1 16 ? -13.32 -1.831 20.766 1 89 16 LEU B C 1
ATOM 2053 O O . LEU B 1 16 ? -14.164 -2.549 20.219 1 89 16 LEU B O 1
ATOM 2057 N N . GLY B 1 17 ? -12.344 -1.186 20.109 1 88 17 GLY B N 1
ATOM 2058 C CA . GLY B 1 17 ? -12.164 -1.43 18.688 1 88 17 GLY B CA 1
ATOM 2059 C C . GLY B 1 17 ? -11.859 -2.879 18.359 1 88 17 GLY B C 1
ATOM 2060 O O . GLY B 1 17 ? -12.438 -3.453 17.438 1 88 17 GLY B O 1
ATOM 2061 N N . VAL B 1 18 ? -11 -3.424 19.172 1 90.38 18 VAL B N 1
ATOM 2062 C CA . VAL B 1 18 ? -10.633 -4.824 19 1 90.38 18 VAL B CA 1
ATOM 2063 C C . VAL B 1 18 ? -11.844 -5.719 19.25 1 90.38 18 VAL B C 1
ATOM 2065 O O . VAL B 1 18 ? -12.109 -6.645 18.484 1 90.38 18 VAL B O 1
ATOM 2068 N N . LEU B 1 19 ? -12.555 -5.449 20.297 1 91.81 19 LEU B N 1
ATOM 2069 C CA . LEU B 1 19 ? -13.742 -6.223 20.641 1 91.81 19 LEU B CA 1
ATOM 2070 C C . LEU B 1 19 ? -14.789 -6.133 19.531 1 91.81 19 LEU B C 1
ATOM 2072 O O . LEU B 1 19 ? -15.461 -7.121 19.219 1 91.81 19 LEU B O 1
ATOM 2076 N N . PHE B 1 20 ? -14.906 -4.965 19.031 1 90.62 20 PHE B N 1
ATOM 2077 C CA . PHE B 1 20 ? -15.859 -4.746 17.938 1 90.62 20 PHE B CA 1
ATOM 2078 C C . PHE B 1 20 ? -15.492 -5.582 16.719 1 90.62 20 PHE B C 1
ATOM 2080 O O . PHE B 1 20 ? -16.359 -6.203 16.109 1 90.62 20 PHE B O 1
ATOM 2087 N N . ILE B 1 21 ? -14.242 -5.629 16.391 1 91.56 21 ILE B N 1
ATOM 2088 C CA . ILE B 1 21 ? -13.758 -6.398 15.25 1 91.56 21 ILE B CA 1
ATOM 2089 C C . ILE B 1 21 ? -13.977 -7.891 15.5 1 91.56 21 ILE B C 1
ATOM 2091 O O . ILE B 1 21 ? -14.453 -8.609 14.625 1 91.56 21 ILE B O 1
ATOM 2095 N N . LEU B 1 22 ? -13.648 -8.336 16.703 1 93.19 22 LEU B N 1
ATOM 2096 C CA . LEU B 1 22 ? -13.82 -9.742 17.047 1 93.19 22 LEU B CA 1
ATOM 2097 C C . LEU B 1 22 ? -15.289 -10.133 17.047 1 93.19 22 LEU B C 1
ATOM 2099 O O . LEU B 1 22 ? -15.641 -11.25 16.656 1 93.19 22 LEU B O 1
ATOM 2103 N N . LEU B 1 23 ? -16.125 -9.227 17.438 1 92.88 23 LEU B N 1
ATOM 2104 C CA . LEU B 1 23 ? -17.547 -9.492 17.453 1 92.88 23 LEU B CA 1
ATOM 2105 C C . LEU B 1 23 ? -18.078 -9.609 16.016 1 92.88 23 LEU B C 1
ATOM 2107 O O . LEU B 1 23 ? -18.891 -10.5 15.727 1 92.88 23 LEU B O 1
ATOM 2111 N N . ILE B 1 24 ? -17.688 -8.742 15.195 1 91.19 24 ILE B N 1
ATOM 2112 C CA . ILE B 1 24 ? -18.109 -8.797 13.797 1 91.19 24 ILE B CA 1
ATOM 2113 C C . ILE B 1 24 ? -17.641 -10.102 13.164 1 91.19 24 ILE B C 1
ATOM 2115 O O . ILE B 1 24 ? -18.391 -10.75 12.43 1 91.19 24 ILE B O 1
ATOM 2119 N N . TRP B 1 25 ? -16.422 -10.445 13.5 1 92.81 25 TRP B N 1
ATOM 2120 C CA . TRP B 1 25 ? -15.859 -11.695 13.016 1 92.81 25 TRP B CA 1
ATOM 2121 C C . TRP B 1 25 ? -16.672 -12.891 13.508 1 92.81 25 TRP B C 1
ATOM 2123 O O . TRP B 1 25 ? -17.062 -13.75 12.727 1 92.81 25 TRP B O 1
ATOM 2133 N N . GLN B 1 26 ? -17 -12.852 14.727 1 94 26 GLN B N 1
ATOM 2134 C CA . GLN B 1 26 ? -17.734 -13.969 15.312 1 94 26 GLN B CA 1
ATOM 2135 C C . GLN B 1 26 ? -19.172 -14.031 14.773 1 94 26 GLN B C 1
ATOM 2137 O O . GLN B 1 26 ? -19.703 -15.117 14.562 1 94 26 GLN B O 1
ATOM 2142 N N . VAL B 1 27 ? -19.766 -12.961 14.547 1 93.38 27 VAL B N 1
ATOM 2143 C CA . VAL B 1 27 ? -21.109 -12.914 13.984 1 93.38 27 VAL B CA 1
ATOM 2144 C C . VAL B 1 27 ? -21.078 -13.461 12.555 1 93.38 27 VAL B C 1
ATOM 2146 O O . VAL B 1 27 ? -21.969 -14.219 12.164 1 93.38 27 VAL B O 1
ATOM 2149 N N . ALA B 1 28 ? -20.078 -13.086 11.836 1 91.12 28 ALA B N 1
ATOM 2150 C CA . ALA B 1 28 ? -19.938 -13.617 10.484 1 91.12 28 ALA B CA 1
ATOM 2151 C C . ALA B 1 28 ? -19.781 -15.141 10.516 1 91.12 28 ALA B C 1
ATOM 2153 O O . ALA B 1 28 ? -20.312 -15.844 9.656 1 91.12 28 ALA B O 1
ATOM 2154 N N . ALA B 1 29 ? -19.047 -15.586 11.508 1 92.25 29 ALA B N 1
ATOM 2155 C CA . ALA B 1 29 ? -18.797 -17.016 11.648 1 92.25 29 ALA B CA 1
ATOM 2156 C C . ALA B 1 29 ? -20.078 -17.766 11.992 1 92.25 29 ALA B C 1
ATOM 2158 O O . ALA B 1 29 ? -20.219 -18.953 11.672 1 92.25 29 ALA B O 1
ATOM 2159 N N . TRP B 1 30 ? -21 -17.031 12.68 1 92.56 30 TRP B N 1
ATOM 2160 C CA . TRP B 1 30 ? -22.266 -17.656 13.031 1 92.56 30 TRP B CA 1
ATOM 2161 C C . TRP B 1 30 ? -23.188 -17.734 11.812 1 92.56 30 TRP B C 1
ATOM 2163 O O . TRP B 1 30 ? -24.031 -18.625 11.727 1 92.56 30 TRP B O 1
ATOM 2173 N N . ILE B 1 31 ? -23.031 -16.891 10.859 1 91.19 31 ILE B N 1
ATOM 2174 C CA . ILE B 1 31 ? -23.922 -16.781 9.703 1 91.19 31 ILE B CA 1
ATOM 2175 C C . ILE B 1 31 ? -23.422 -17.703 8.586 1 91.19 31 ILE B C 1
ATOM 2177 O O . ILE B 1 31 ? -24.219 -18.312 7.875 1 91.19 31 ILE B O 1
ATOM 2181 N N . LEU B 1 32 ? -22.156 -17.859 8.492 1 88.75 32 LEU B N 1
ATOM 2182 C CA . LEU B 1 32 ? -21.547 -18.625 7.41 1 88.75 32 LEU B CA 1
ATOM 2183 C C . LEU B 1 32 ? -21.125 -20.016 7.898 1 88.75 32 LEU B C 1
ATOM 2185 O O . LEU B 1 32 ? -20.844 -20.188 9.086 1 88.75 32 LEU B O 1
ATOM 2189 N N . PRO B 1 33 ? -21.109 -20.922 6.938 1 89.06 33 PRO B N 1
ATOM 2190 C CA . PRO B 1 33 ? -20.594 -22.234 7.32 1 89.06 33 PRO B CA 1
ATOM 2191 C C . PRO B 1 33 ? -19.141 -22.188 7.789 1 89.06 33 PRO B C 1
ATOM 2193 O O . PRO B 1 33 ? -18.375 -21.328 7.352 1 89.06 33 PRO B O 1
ATOM 2196 N N . ASP B 1 34 ? -18.75 -23.125 8.586 1 83.88 34 ASP B N 1
ATOM 2197 C CA . ASP B 1 34 ? -17.438 -23.172 9.219 1 83.88 34 ASP B CA 1
ATOM 2198 C C . ASP B 1 34 ? -16.328 -23.25 8.18 1 83.88 34 ASP B C 1
ATOM 2200 O O . ASP B 1 34 ? -15.234 -22.703 8.375 1 83.88 34 ASP B O 1
ATOM 2204 N N . PHE B 1 35 ? -16.656 -23.922 7.094 1 83.56 35 PHE B N 1
ATOM 2205 C CA . PHE B 1 35 ? -15.609 -24.094 6.094 1 83.56 35 PHE B CA 1
ATOM 2206 C C . PHE B 1 35 ? -15.32 -22.781 5.371 1 83.56 35 PHE B C 1
ATOM 2208 O O . PHE B 1 35 ? -14.242 -22.609 4.809 1 83.56 35 PHE B O 1
ATOM 2215 N N . LEU B 1 36 ? -16.203 -21.812 5.543 1 85.62 36 LEU B N 1
ATOM 2216 C CA . LEU B 1 36 ? -16.031 -20.516 4.883 1 85.62 36 LEU B CA 1
ATOM 2217 C C . LEU B 1 36 ? -15.508 -19.469 5.867 1 85.62 36 LEU B C 1
ATOM 2219 O O . LEU B 1 36 ? -14.742 -18.594 5.484 1 85.62 36 LEU B O 1
ATOM 2223 N N . MET B 1 37 ? -15.984 -19.641 7.098 1 90.75 37 MET B N 1
ATOM 2224 C CA . MET B 1 37 ? -15.586 -18.656 8.094 1 90.75 37 MET B CA 1
ATOM 2225 C C . MET B 1 37 ? -15.492 -19.281 9.484 1 90.75 37 MET B C 1
ATOM 2227 O O . MET B 1 37 ? -16.469 -19.281 10.234 1 90.75 37 MET B O 1
ATOM 2231 N N . PRO B 1 38 ? -14.281 -19.703 9.789 1 93.12 38 PRO B N 1
ATOM 2232 C CA . PRO B 1 38 ? -14.117 -20.234 11.141 1 93.12 38 PRO B CA 1
ATOM 2233 C C . PRO B 1 38 ? -14.25 -19.156 12.219 1 93.12 38 PRO B C 1
ATOM 2235 O O . PRO B 1 38 ? -13.859 -18.016 11.992 1 93.12 38 PRO B O 1
ATOM 2238 N N . GLY B 1 39 ? -14.773 -19.562 13.32 1 93.94 39 GLY B N 1
ATOM 2239 C CA . GLY B 1 39 ? -14.977 -18.609 14.406 1 93.94 39 GLY B CA 1
ATOM 2240 C C . GLY B 1 39 ? -13.695 -18.234 15.117 1 93.94 39 GLY B C 1
ATOM 2241 O O . GLY B 1 39 ? -12.633 -18.797 14.844 1 93.94 39 GLY B O 1
ATOM 2242 N N . VAL B 1 40 ? -13.859 -17.25 15.969 1 95.56 40 VAL B N 1
ATOM 2243 C CA . VAL B 1 40 ? -12.727 -16.688 16.688 1 95.56 40 VAL B CA 1
ATOM 2244 C C . VAL B 1 40 ? -12.094 -17.766 17.578 1 95.56 40 VAL B C 1
ATOM 2246 O O . VAL B 1 40 ? -10.883 -17.969 17.562 1 95.56 40 VAL B O 1
ATOM 2249 N N . PRO B 1 41 ? -12.906 -18.594 18.297 1 94.62 41 PRO B N 1
ATOM 2250 C CA . PRO B 1 41 ? -12.289 -19.609 19.156 1 94.62 41 PRO B CA 1
ATOM 2251 C C . PRO B 1 41 ? -11.531 -20.672 18.375 1 94.62 41 PRO B C 1
ATOM 2253 O O . PRO B 1 41 ? -10.484 -21.141 18.812 1 94.62 41 PRO B O 1
ATOM 2256 N N . THR B 1 42 ? -12.008 -21.094 17.266 1 95.75 42 THR B N 1
ATOM 2257 C CA . THR B 1 42 ? -11.359 -22.094 16.438 1 95.75 42 THR B CA 1
ATOM 2258 C C . THR B 1 42 ? -10.008 -21.594 15.938 1 95.75 42 THR B C 1
ATOM 2260 O O . THR B 1 42 ? -9.031 -22.344 15.938 1 95.75 42 THR B O 1
ATOM 2263 N N . VAL B 1 43 ? -9.984 -20.391 15.516 1 96.5 43 VAL B N 1
ATOM 2264 C CA . VAL B 1 43 ? -8.766 -19.797 14.984 1 96.5 43 VAL B CA 1
ATOM 2265 C C . VAL B 1 43 ? -7.75 -19.594 16.109 1 96.5 43 VAL B C 1
ATOM 2267 O O . VAL B 1 43 ? -6.551 -19.828 15.922 1 96.5 43 VAL B O 1
ATOM 2270 N N . LEU B 1 44 ? -8.25 -19.234 17.281 1 96 44 LEU B N 1
ATOM 2271 C CA . LEU B 1 44 ? -7.359 -19.047 18.422 1 96 44 LEU B CA 1
ATOM 2272 C C . LEU B 1 44 ? -6.762 -20.391 18.859 1 96 44 LEU B C 1
ATOM 2274 O O . LEU B 1 44 ? -5.602 -20.453 19.281 1 96 44 LEU B O 1
ATOM 2278 N N . HIS B 1 45 ? -7.559 -21.406 18.781 1 95.94 45 HIS B N 1
ATOM 2279 C CA . HIS B 1 45 ? -7.066 -22.734 19.094 1 95.94 45 HIS B CA 1
ATOM 2280 C C . HIS B 1 45 ? -5.98 -23.172 18.125 1 95.94 45 HIS B C 1
ATOM 2282 O O . HIS B 1 45 ? -4.938 -23.688 18.531 1 95.94 45 HIS B O 1
ATOM 2288 N N . ARG B 1 46 ? -6.242 -22.969 16.859 1 96.19 46 ARG B N 1
ATOM 2289 C CA . ARG B 1 46 ? -5.246 -23.281 15.844 1 96.19 46 ARG B CA 1
ATOM 2290 C C . ARG B 1 46 ? -3.963 -22.484 16.078 1 96.19 46 ARG B C 1
ATOM 2292 O O . ARG B 1 46 ? -2.861 -23.016 15.914 1 96.19 46 ARG B O 1
ATOM 2299 N N . LEU B 1 47 ? -4.109 -21.25 16.406 1 96.56 47 LEU B N 1
ATOM 2300 C CA . LEU B 1 47 ? -2.953 -20.406 16.656 1 96.56 47 LEU B CA 1
ATOM 2301 C C . LEU B 1 47 ? -2.125 -20.938 17.828 1 96.56 47 LEU B C 1
ATOM 2303 O O . LEU B 1 47 ? -0.895 -20.969 17.75 1 96.56 47 LEU B O 1
ATOM 2307 N N . THR B 1 48 ? -2.77 -21.375 18.891 1 95.25 48 THR B N 1
ATOM 2308 C CA . THR B 1 48 ? -2.068 -21.906 20.047 1 95.25 48 THR B CA 1
ATOM 2309 C C . THR B 1 48 ? -1.296 -23.172 19.688 1 95.25 48 THR B C 1
ATOM 2311 O O . THR B 1 48 ? -0.205 -23.422 20.203 1 95.25 48 THR B O 1
ATOM 2314 N N . GLU B 1 49 ? -1.813 -23.938 18.812 1 95 49 GLU B N 1
ATOM 2315 C CA . GLU B 1 49 ? -1.137 -25.141 18.344 1 95 49 GLU B CA 1
ATOM 2316 C C . GLU B 1 49 ? 0.051 -24.797 17.453 1 95 49 GLU B C 1
ATOM 2318 O O . GLU B 1 49 ? 1.117 -25.391 17.562 1 95 49 GLU B O 1
ATOM 2323 N N . GLU B 1 50 ? -0.125 -23.844 16.625 1 94.75 50 GLU B N 1
ATOM 2324 C CA . GLU B 1 50 ? 0.887 -23.469 15.633 1 94.75 50 GLU B CA 1
ATOM 2325 C C . GLU B 1 50 ? 2.074 -22.781 16.297 1 94.75 50 GLU B C 1
ATOM 2327 O O . GLU B 1 50 ? 3.213 -22.922 15.844 1 94.75 50 GLU B O 1
ATOM 2332 N N . VAL B 1 51 ? 1.792 -22.062 17.328 1 94.06 51 VAL B N 1
ATOM 2333 C CA . VAL B 1 51 ? 2.842 -21.312 18.016 1 94.06 51 VAL B CA 1
ATOM 2334 C C . VAL B 1 51 ? 3.9 -22.266 18.562 1 94.06 51 VAL B C 1
ATOM 2336 O O . VAL B 1 51 ? 5.078 -21.906 18.641 1 94.06 51 VAL B O 1
ATOM 2339 N N . GLY B 1 52 ? 3.49 -23.484 18.797 1 92.62 52 GLY B N 1
ATOM 2340 C CA . GLY B 1 52 ? 4.418 -24.484 19.312 1 92.62 52 GLY B CA 1
ATOM 2341 C C . GLY B 1 52 ? 5.176 -25.203 18.219 1 92.62 52 GLY B C 1
ATOM 2342 O O . GLY B 1 52 ? 6.125 -25.938 18.516 1 92.62 52 GLY B O 1
ATOM 2343 N N . LYS B 1 53 ? 4.895 -25 17.047 1 94.5 53 LYS B N 1
ATOM 2344 C CA . LYS B 1 53 ? 5.5 -25.719 15.922 1 94.5 53 LYS B CA 1
ATOM 2345 C C . LYS B 1 53 ? 6.688 -24.953 15.352 1 94.5 53 LYS B C 1
ATOM 2347 O O . LYS B 1 53 ? 6.652 -23.719 15.266 1 94.5 53 LYS B O 1
ATOM 2352 N N . PRO B 1 54 ? 7.68 -25.672 14.922 1 93.75 54 PRO B N 1
ATOM 2353 C CA . PRO B 1 54 ? 8.852 -25.031 14.336 1 93.75 54 PRO B CA 1
ATOM 2354 C C . PRO B 1 54 ? 8.531 -24.297 13.031 1 93.75 54 PRO B C 1
ATOM 2356 O O . PRO B 1 54 ? 9.164 -23.281 12.719 1 93.75 54 PRO B O 1
ATOM 2359 N N . SER B 1 55 ? 7.578 -24.812 12.328 1 93.38 55 SER B N 1
ATOM 2360 C CA . SER B 1 55 ? 7.211 -24.188 11.055 1 93.38 55 SER B CA 1
ATOM 2361 C C . SER B 1 55 ? 6.699 -22.766 11.266 1 93.38 55 SER B C 1
ATOM 2363 O O . SER B 1 55 ? 6.965 -21.891 10.445 1 93.38 55 SER B O 1
ATOM 2365 N N . PHE B 1 56 ? 6.023 -22.594 12.32 1 95.19 56 PHE B N 1
ATOM 2366 C CA . PHE B 1 56 ? 5.504 -21.266 12.641 1 95.19 56 PHE B CA 1
ATOM 2367 C C . PHE B 1 56 ? 6.641 -20.297 12.953 1 95.19 56 PHE B C 1
ATOM 2369 O O . PHE B 1 56 ? 6.664 -19.172 12.445 1 95.19 56 PHE B O 1
ATOM 2376 N N . HIS B 1 57 ? 7.551 -20.719 13.711 1 95.12 57 HIS B N 1
ATOM 2377 C CA . HIS B 1 57 ? 8.68 -19.875 14.102 1 95.12 57 HIS B CA 1
ATOM 2378 C C . HIS B 1 57 ? 9.555 -19.531 12.898 1 95.12 57 HIS B C 1
ATOM 2380 O O . HIS B 1 57 ? 10.086 -18.422 12.805 1 95.12 57 HIS B O 1
ATOM 2386 N N . GLN B 1 58 ? 9.688 -20.469 12.047 1 94.62 58 GLN B N 1
ATOM 2387 C CA . GLN B 1 58 ? 10.469 -20.234 10.836 1 94.62 58 GLN B CA 1
ATOM 2388 C C . GLN B 1 58 ? 9.789 -19.203 9.945 1 94.62 58 GLN B C 1
ATOM 2390 O O . GLN B 1 58 ? 10.461 -18.328 9.383 1 94.62 58 GLN B O 1
ATOM 2395 N N . SER B 1 59 ? 8.484 -19.312 9.812 1 95.62 59 SER B N 1
ATOM 2396 C CA . SER B 1 59 ? 7.738 -18.328 9.023 1 95.62 59 SER B CA 1
ATOM 2397 C C . SER B 1 59 ? 7.82 -16.938 9.641 1 95.62 59 SER B C 1
ATOM 2399 O O . SER B 1 59 ? 8 -15.953 8.922 1 95.62 59 SER B O 1
ATOM 2401 N N . LEU B 1 60 ? 7.715 -16.938 10.922 1 95.88 60 LEU B N 1
ATOM 2402 C CA . LEU B 1 60 ? 7.773 -15.672 11.648 1 95.88 60 LEU B CA 1
ATOM 2403 C C . LEU B 1 60 ? 9.148 -15.031 11.516 1 95.88 60 LEU B C 1
ATOM 2405 O O . LEU B 1 60 ? 9.258 -13.836 11.227 1 95.88 60 LEU B O 1
ATOM 2409 N N . THR B 1 61 ? 10.148 -15.805 11.711 1 95.44 61 THR B N 1
ATOM 2410 C CA . THR B 1 61 ? 11.516 -15.289 11.641 1 95.44 61 THR B CA 1
ATOM 2411 C C . THR B 1 61 ? 11.852 -14.852 10.211 1 95.44 61 THR B C 1
ATOM 2413 O O . THR B 1 61 ? 12.531 -13.844 10.016 1 95.44 61 THR B O 1
ATOM 2416 N N . GLY B 1 62 ? 11.406 -15.648 9.281 1 95.69 62 GLY B N 1
ATOM 2417 C CA . GLY B 1 62 ? 11.609 -15.266 7.895 1 95.69 62 GLY B CA 1
ATOM 2418 C C . GLY B 1 62 ? 11.016 -13.906 7.555 1 95.69 62 GLY B C 1
ATOM 2419 O O . GLY B 1 62 ? 11.695 -13.055 6.977 1 95.69 62 GLY B O 1
ATOM 2420 N N . THR B 1 63 ? 9.797 -13.719 7.938 1 96.88 63 THR B N 1
ATOM 2421 C CA . THR B 1 63 ? 9.094 -12.469 7.68 1 96.88 63 THR B CA 1
ATOM 2422 C C . THR B 1 63 ? 9.773 -11.312 8.422 1 96.88 63 THR B C 1
ATOM 2424 O O . THR B 1 63 ? 10.008 -10.25 7.836 1 96.88 63 THR B O 1
ATOM 2427 N N . LEU B 1 64 ? 10.18 -11.547 9.656 1 96.19 64 LEU B N 1
ATOM 2428 C CA . LEU B 1 64 ? 10.773 -10.484 10.461 1 96.19 64 LEU B CA 1
ATOM 2429 C C . LEU B 1 64 ? 12.156 -10.117 9.945 1 96.19 64 LEU B C 1
ATOM 2431 O O . LEU B 1 64 ? 12.539 -8.945 9.945 1 96.19 64 LEU B O 1
ATOM 2435 N N . MET B 1 65 ? 12.891 -11.062 9.531 1 96.19 65 MET B N 1
ATOM 2436 C CA . MET B 1 65 ? 14.227 -10.805 9 1 96.19 65 MET B CA 1
ATOM 2437 C C . MET B 1 65 ? 14.148 -10.016 7.695 1 96.19 65 MET B C 1
ATOM 2439 O O . MET B 1 65 ? 14.898 -9.062 7.496 1 96.19 65 MET B O 1
ATOM 2443 N N . ARG B 1 66 ? 13.289 -10.391 6.855 1 97 66 ARG B N 1
ATOM 2444 C CA . ARG B 1 66 ? 13.117 -9.688 5.586 1 97 66 ARG B CA 1
ATOM 2445 C C . ARG B 1 66 ? 12.617 -8.266 5.812 1 97 66 ARG B C 1
ATOM 2447 O O . ARG B 1 66 ? 13.055 -7.336 5.141 1 97 66 ARG B O 1
ATOM 2454 N N . LEU B 1 67 ? 11.695 -8.18 6.754 1 96.69 67 LEU B N 1
ATOM 2455 C CA . LEU B 1 67 ? 11.188 -6.859 7.094 1 96.69 67 LEU B CA 1
ATOM 2456 C C . LEU B 1 67 ? 12.297 -5.969 7.637 1 96.69 67 LEU B C 1
ATOM 2458 O O . LEU B 1 67 ? 12.43 -4.812 7.223 1 96.69 67 LEU B O 1
ATOM 2462 N N . GLY B 1 68 ? 13.031 -6.52 8.586 1 96.19 68 GLY B N 1
ATOM 2463 C CA . GLY B 1 68 ? 14.125 -5.762 9.164 1 96.19 68 GLY B CA 1
ATOM 2464 C C . GLY B 1 68 ? 15.164 -5.332 8.141 1 96.19 68 GLY B C 1
ATOM 2465 O O . GLY B 1 68 ? 15.609 -4.184 8.148 1 96.19 68 GLY B O 1
ATOM 2466 N N . ALA B 1 69 ? 15.531 -6.211 7.297 1 97.44 69 ALA B N 1
ATOM 2467 C CA . ALA B 1 69 ? 16.531 -5.93 6.273 1 97.44 69 ALA B CA 1
ATOM 2468 C C . ALA B 1 69 ? 16.016 -4.91 5.266 1 97.44 69 ALA B C 1
ATOM 2470 O O . ALA B 1 69 ? 16.703 -3.922 4.965 1 97.44 69 ALA B O 1
ATOM 2471 N N . GLY B 1 70 ? 14.836 -5.133 4.766 1 97.69 70 GLY B N 1
ATOM 2472 C CA . GLY B 1 70 ? 14.258 -4.242 3.77 1 97.69 70 GLY B CA 1
ATOM 2473 C C . GLY B 1 70 ? 13.961 -2.857 4.312 1 97.69 70 GLY B C 1
ATOM 2474 O O . GLY B 1 70 ? 14.344 -1.853 3.711 1 97.69 70 GLY B O 1
ATOM 2475 N N . TYR B 1 71 ? 13.266 -2.828 5.422 1 96.25 71 TYR B N 1
ATOM 2476 C CA . TYR B 1 71 ? 12.914 -1.56 6.055 1 96.25 71 TYR B CA 1
ATOM 2477 C C . TYR B 1 71 ? 14.164 -0.808 6.492 1 96.25 71 TYR B C 1
ATOM 2479 O O . TYR B 1 71 ? 14.273 0.405 6.297 1 96.25 71 TYR B O 1
ATOM 2487 N N . GLY B 1 72 ? 15.086 -1.536 7.102 1 96 72 GLY B N 1
ATOM 2488 C CA . GLY B 1 72 ? 16.344 -0.923 7.508 1 96 72 GLY B CA 1
ATOM 2489 C C . GLY B 1 72 ? 17.109 -0.322 6.348 1 96 72 GLY B C 1
ATOM 2490 O O . GLY B 1 72 ? 17.594 0.811 6.438 1 96 72 GLY B O 1
ATOM 2491 N N . LEU B 1 73 ? 17.234 -1.026 5.316 1 97 73 LEU B N 1
ATOM 2492 C CA . LEU B 1 73 ? 17.922 -0.547 4.125 1 97 73 LEU B CA 1
ATOM 2493 C C . LEU B 1 73 ? 17.234 0.683 3.553 1 97 73 LEU B C 1
ATOM 2495 O O . LEU B 1 73 ? 17.891 1.623 3.104 1 97 73 LEU B O 1
ATOM 2499 N N . ALA B 1 74 ? 15.93 0.634 3.525 1 96.88 74 ALA B N 1
ATOM 2500 C CA . ALA B 1 74 ? 15.141 1.748 3.002 1 96.88 74 ALA B CA 1
ATOM 2501 C C . ALA B 1 74 ? 15.375 3.016 3.82 1 96.88 74 ALA B C 1
ATOM 2503 O O . ALA B 1 74 ? 15.516 4.105 3.262 1 96.88 74 ALA B O 1
ATOM 2504 N N . LEU B 1 75 ? 15.375 2.848 5.133 1 94.12 75 LEU B N 1
ATOM 2505 C CA . LEU B 1 75 ? 15.586 4.004 6 1 94.12 75 LEU B CA 1
ATOM 2506 C C . LEU B 1 75 ? 16.984 4.59 5.801 1 94.12 75 LEU B C 1
ATOM 2508 O O . LEU B 1 75 ? 17.141 5.809 5.691 1 94.12 75 LEU B O 1
ATOM 2512 N N . LEU B 1 76 ? 17.953 3.729 5.734 1 94.38 76 LEU B N 1
ATOM 2513 C CA . LEU B 1 76 ? 19.328 4.184 5.543 1 94.38 76 LEU B CA 1
ATOM 2514 C C . LEU B 1 76 ? 19.484 4.887 4.199 1 94.38 76 LEU B C 1
ATOM 2516 O O . LEU B 1 76 ? 20.031 5.988 4.133 1 94.38 76 LEU B O 1
ATOM 2520 N N . ALA B 1 77 ? 18.984 4.297 3.203 1 95.25 77 ALA B N 1
ATOM 2521 C CA . ALA B 1 77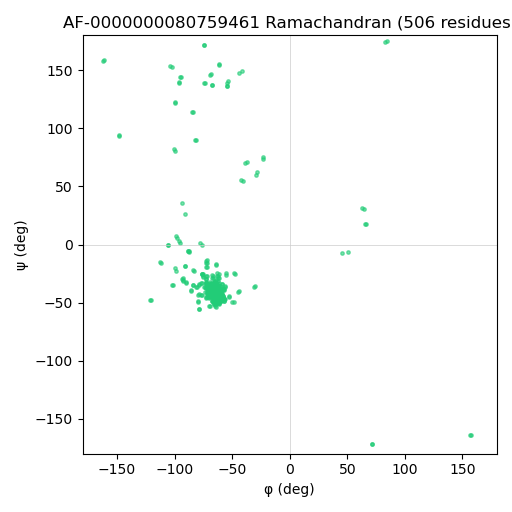 ? 19.094 4.859 1.859 1 95.25 77 ALA B CA 1
ATOM 2522 C C . ALA B 1 77 ? 18.25 6.117 1.723 1 95.25 77 ALA B C 1
ATOM 2524 O O . ALA B 1 77 ? 18.656 7.086 1.08 1 95.25 77 ALA B O 1
ATOM 2525 N N . GLY B 1 78 ? 17 6.039 2.279 1 93.19 78 GLY B N 1
ATOM 2526 C CA . GLY B 1 78 ? 16.109 7.188 2.213 1 93.19 78 GLY B CA 1
ATOM 2527 C C . GLY B 1 78 ? 16.656 8.406 2.93 1 93.19 78 GLY B C 1
ATOM 2528 O O . GLY B 1 78 ? 16.625 9.516 2.396 1 93.19 78 GLY B O 1
ATOM 2529 N N . ILE B 1 79 ? 17.172 8.188 4.078 1 88.06 79 ILE B N 1
ATOM 2530 C CA . ILE B 1 79 ? 17.766 9.266 4.855 1 88.06 79 ILE B CA 1
ATOM 2531 C C . ILE B 1 79 ? 18.984 9.812 4.121 1 88.06 79 ILE B C 1
ATOM 2533 O O . ILE B 1 79 ? 19.125 11.031 3.971 1 88.06 79 ILE B O 1
ATOM 2537 N N . GLY B 1 80 ? 19.859 8.906 3.689 1 87.94 80 GLY B N 1
ATOM 2538 C CA . GLY B 1 80 ? 21.031 9.328 2.936 1 87.94 80 GLY B CA 1
ATOM 2539 C C . GLY B 1 80 ? 20.688 10.117 1.689 1 87.94 80 GLY B C 1
ATOM 2540 O O . GLY B 1 80 ? 21.234 11.195 1.456 1 87.94 80 GLY B O 1
ATOM 2541 N N . PHE B 1 81 ? 19.766 9.633 0.927 1 89.94 81 PHE B N 1
ATOM 2542 C CA . PHE B 1 81 ? 19.328 10.281 -0.306 1 89.94 81 PHE B CA 1
ATOM 2543 C C . PHE B 1 81 ? 18.703 11.633 -0.015 1 89.94 81 PHE B C 1
ATOM 2545 O O . PHE B 1 81 ? 18.969 12.617 -0.708 1 89.94 81 PHE B O 1
ATOM 2552 N N . GLY B 1 82 ? 17.797 11.672 0.939 1 84.69 82 GLY B N 1
ATOM 2553 C CA . GLY B 1 82 ? 17.141 12.922 1.31 1 84.69 82 GLY B CA 1
ATOM 2554 C C . GLY B 1 82 ? 18.125 13.992 1.74 1 84.69 82 GLY B C 1
ATOM 2555 O O . GLY B 1 82 ? 17.953 15.164 1.396 1 84.69 82 GLY B O 1
ATOM 2556 N N . LEU B 1 83 ? 19.141 13.602 2.467 1 82.62 83 LEU B N 1
ATOM 2557 C CA . LEU B 1 83 ? 20.156 14.547 2.939 1 82.62 83 LEU B CA 1
ATOM 2558 C C . LEU B 1 83 ? 21 15.055 1.781 1 82.62 83 LEU B C 1
ATOM 2560 O O . LEU B 1 83 ? 21.344 16.234 1.729 1 82.62 83 LEU B O 1
ATOM 2564 N N . ILE B 1 84 ? 21.328 14.148 0.883 1 83.56 84 ILE B N 1
ATOM 2565 C CA . ILE B 1 84 ? 22.109 14.539 -0.282 1 83.56 84 ILE B CA 1
ATOM 2566 C C . ILE B 1 84 ? 21.297 15.492 -1.157 1 83.56 84 ILE B C 1
ATOM 2568 O O . ILE B 1 84 ? 21.828 16.469 -1.672 1 83.56 84 ILE B O 1
ATOM 2572 N N . ALA B 1 85 ? 20.062 15.195 -1.326 1 81.88 85 ALA B N 1
ATOM 2573 C CA . ALA B 1 85 ? 19.172 16.047 -2.129 1 81.88 85 ALA B CA 1
ATOM 2574 C C . ALA B 1 85 ? 19.047 17.438 -1.519 1 81.88 85 ALA B C 1
ATOM 2576 O O . ALA B 1 85 ? 18.891 18.422 -2.24 1 81.88 85 ALA B O 1
ATOM 2577 N N . ALA B 1 86 ? 19.047 17.484 -0.237 1 71.81 86 ALA B N 1
ATOM 2578 C CA . ALA B 1 86 ? 18.938 18.766 0.469 1 71.81 86 ALA B CA 1
ATOM 2579 C C . ALA B 1 86 ? 20.141 19.656 0.159 1 71.81 86 ALA B C 1
ATOM 2581 O O . ALA B 1 86 ? 20.031 20.891 0.203 1 71.81 86 ALA B O 1
ATOM 2582 N N . LEU B 1 87 ? 21.219 19.016 -0.155 1 74.75 87 LEU B N 1
ATOM 2583 C CA . LEU B 1 87 ? 22.438 19.766 -0.421 1 74.75 87 LEU B CA 1
ATOM 2584 C C . LEU B 1 87 ? 22.469 20.266 -1.862 1 74.75 87 LEU B C 1
ATOM 2586 O O . LEU B 1 87 ? 23.203 21.203 -2.184 1 74.75 87 LEU B O 1
ATOM 2590 N N . LEU B 1 88 ? 21.703 19.578 -2.662 1 75 88 LEU B N 1
ATOM 2591 C CA . LEU B 1 88 ? 21.703 19.922 -4.078 1 75 88 LEU B CA 1
ATOM 2592 C C . LEU B 1 88 ? 20.5 20.781 -4.43 1 75 88 LEU B C 1
ATOM 2594 O O . LEU B 1 88 ? 19.484 20.281 -4.918 1 75 88 LEU B O 1
ATOM 2598 N N . PHE B 1 89 ? 20.453 22.016 -4.211 1 67.25 89 PHE B N 1
ATOM 2599 C CA . PHE B 1 89 ? 19.328 22.938 -4.324 1 67.25 89 PHE B CA 1
ATOM 2600 C C . PHE B 1 89 ? 18.609 22.766 -5.664 1 67.25 89 PHE B C 1
ATOM 2602 O O . PHE B 1 89 ? 17.391 22.609 -5.711 1 67.25 89 PHE B O 1
ATOM 2609 N N . PHE B 1 90 ? 19.422 22.766 -6.746 1 67.12 90 PHE B N 1
ATOM 2610 C CA . PHE B 1 90 ? 18.828 22.734 -8.078 1 67.12 90 PHE B CA 1
ATOM 2611 C C . PHE B 1 90 ? 18.312 21.344 -8.414 1 67.12 90 PHE B C 1
ATOM 2613 O O . PHE B 1 90 ? 17.25 21.203 -9.023 1 67.12 90 PHE B O 1
ATOM 2620 N N . PHE B 1 91 ? 18.875 20.375 -7.855 1 80.38 91 PHE B N 1
ATOM 2621 C CA . PHE B 1 91 ? 18.562 19.016 -8.266 1 80.38 91 PHE B CA 1
ATOM 2622 C C . PHE B 1 91 ? 17.5 18.406 -7.355 1 80.38 91 PHE B C 1
ATOM 2624 O O . PHE B 1 91 ? 16.969 17.328 -7.633 1 80.38 91 PHE B O 1
ATOM 2631 N N . ARG B 1 92 ? 17.109 19.266 -6.488 1 81.88 92 ARG B N 1
ATOM 2632 C CA . ARG B 1 92 ? 16.172 18.766 -5.496 1 81.88 92 ARG B CA 1
ATOM 2633 C C . ARG B 1 92 ? 14.789 18.562 -6.113 1 81.88 92 ARG B C 1
ATOM 2635 O O . ARG B 1 92 ? 14.148 17.531 -5.879 1 81.88 92 ARG B O 1
ATOM 2642 N N . GLU B 1 93 ? 14.5 19.516 -6.895 1 83 93 GLU B N 1
ATOM 2643 C CA . GLU B 1 93 ? 13.172 19.438 -7.496 1 83 93 GLU B CA 1
ATOM 2644 C C . GLU B 1 93 ? 13.102 18.297 -8.516 1 83 93 GLU B C 1
ATOM 2646 O O . GLU B 1 93 ? 12.07 17.641 -8.641 1 83 93 GLU B O 1
ATOM 2651 N N . VAL B 1 94 ? 14.188 18.125 -9.148 1 85.06 94 VAL B N 1
ATOM 2652 C CA . VAL B 1 94 ? 14.242 17.047 -10.125 1 85.06 94 VAL B CA 1
ATOM 2653 C C . VAL B 1 94 ? 14.188 15.695 -9.406 1 85.06 94 VAL B C 1
ATOM 2655 O O . VAL B 1 94 ? 13.453 14.797 -9.82 1 85.06 94 VAL B O 1
ATOM 2658 N N . LEU B 1 95 ? 14.867 15.609 -8.344 1 87.31 95 LEU B N 1
ATOM 2659 C CA . LEU B 1 95 ? 14.898 14.375 -7.57 1 87.31 95 LEU B CA 1
ATOM 2660 C C . LEU B 1 95 ? 13.547 14.102 -6.918 1 87.31 95 LEU B C 1
ATOM 2662 O O . LEU B 1 95 ? 13.086 12.961 -6.871 1 87.31 95 LEU B O 1
ATOM 2666 N N . ARG B 1 96 ? 12.961 15.109 -6.508 1 87.44 96 ARG B N 1
ATOM 2667 C CA . ARG B 1 96 ? 11.633 14.984 -5.926 1 87.44 96 ARG B CA 1
ATOM 2668 C C . ARG B 1 96 ? 10.625 14.484 -6.953 1 87.44 96 ARG B C 1
ATOM 2670 O O . ARG B 1 96 ? 9.836 13.578 -6.668 1 87.44 96 ARG B O 1
ATOM 2677 N N . SER B 1 97 ? 10.695 15.062 -8.055 1 85.12 97 SER B N 1
ATOM 2678 C CA . SER B 1 97 ? 9.797 14.648 -9.125 1 85.12 97 SER B CA 1
ATOM 2679 C C . SER B 1 97 ? 10.023 13.195 -9.516 1 85.12 97 SER B C 1
ATOM 2681 O O . SER B 1 97 ? 9.07 12.445 -9.742 1 85.12 97 SER B O 1
ATOM 2683 N N . ALA B 1 98 ? 11.258 12.828 -9.617 1 87.88 98 ALA B N 1
ATOM 2684 C CA . ALA B 1 98 ? 11.602 11.445 -9.945 1 87.88 98 ALA B CA 1
ATOM 2685 C C . ALA B 1 98 ? 11.055 10.477 -8.906 1 87.88 98 ALA B C 1
ATOM 2687 O O . ALA B 1 98 ? 10.5 9.43 -9.258 1 87.88 98 ALA B O 1
ATOM 2688 N N . ILE B 1 99 ? 11.164 10.859 -7.68 1 88.88 99 ILE B N 1
ATOM 2689 C CA . ILE B 1 99 ? 10.688 10.016 -6.586 1 88.88 99 ILE B CA 1
ATOM 2690 C C . ILE B 1 99 ? 9.172 9.891 -6.656 1 88.88 99 ILE B C 1
ATOM 2692 O O . ILE B 1 99 ? 8.625 8.789 -6.523 1 88.88 99 ILE B O 1
ATOM 2696 N N . VAL B 1 100 ? 8.523 10.945 -6.965 1 83.62 100 VAL B N 1
ATOM 2697 C CA . VAL B 1 100 ? 7.066 10.961 -7.012 1 83.62 100 VAL B CA 1
ATOM 2698 C C . VAL B 1 100 ? 6.574 10.094 -8.164 1 83.62 100 VAL B C 1
ATOM 2700 O O . VAL B 1 100 ? 5.605 9.344 -8.023 1 83.62 100 VAL B O 1
ATOM 2703 N N . ILE B 1 101 ? 7.277 10.125 -9.203 1 84.38 101 ILE B N 1
ATOM 2704 C CA . ILE B 1 101 ? 6.906 9.336 -10.367 1 84.38 101 ILE B CA 1
ATOM 2705 C C . ILE B 1 101 ? 7.176 7.859 -10.102 1 84.38 101 ILE B C 1
ATOM 2707 O O . ILE B 1 101 ? 6.324 7.008 -10.367 1 84.38 101 ILE B O 1
ATOM 2711 N N . LEU B 1 102 ? 8.289 7.562 -9.57 1 88.69 102 LEU B N 1
ATOM 2712 C CA . LEU B 1 102 ? 8.664 6.176 -9.305 1 88.69 102 LEU B CA 1
ATOM 2713 C C . LEU B 1 102 ? 7.758 5.559 -8.25 1 88.69 102 LEU B C 1
ATOM 2715 O O . LEU B 1 102 ? 7.473 4.359 -8.297 1 88.69 102 LEU B O 1
ATOM 2719 N N . GLN B 1 103 ? 7.324 6.383 -7.355 1 88 103 GLN B N 1
ATOM 2720 C CA . GLN B 1 103 ? 6.484 5.883 -6.273 1 88 103 GLN B CA 1
ATOM 2721 C C . GLN B 1 103 ? 5.09 5.52 -6.785 1 88 103 GLN B C 1
ATOM 2723 O O . GLN B 1 103 ? 4.336 4.82 -6.102 1 88 103 GLN B O 1
ATOM 2728 N N . SER B 1 104 ? 4.773 5.996 -7.953 1 84.44 104 SER B N 1
ATOM 2729 C CA . SER B 1 104 ? 3.48 5.656 -8.539 1 84.44 104 SER B CA 1
ATOM 2730 C C . SER B 1 104 ? 3.449 4.207 -9.008 1 84.44 104 SER B C 1
ATOM 2732 O O . SER B 1 104 ? 2.375 3.645 -9.234 1 84.44 104 SER B O 1
ATOM 2734 N N . ILE B 1 105 ? 4.598 3.658 -9.188 1 91.19 105 ILE B N 1
ATOM 2735 C CA . ILE B 1 105 ? 4.707 2.244 -9.531 1 91.19 105 ILE B CA 1
ATOM 2736 C C . ILE B 1 105 ? 4.656 1.398 -8.258 1 91.19 105 ILE B C 1
ATOM 2738 O O . ILE B 1 105 ? 5.527 1.515 -7.395 1 91.19 105 ILE B O 1
ATOM 2742 N N . PRO B 1 106 ? 3.602 0.626 -8.164 1 93.44 106 PRO B N 1
ATOM 2743 C CA . PRO B 1 106 ? 3.609 -0.269 -7.008 1 93.44 106 PRO B CA 1
ATOM 2744 C C . PRO B 1 106 ? 4.871 -1.127 -6.934 1 93.44 106 PRO B C 1
ATOM 2746 O O . PRO B 1 106 ? 5.32 -1.657 -7.953 1 93.44 106 PRO B O 1
ATOM 2749 N N . SER B 1 107 ? 5.391 -1.235 -5.773 1 94.25 107 SER B N 1
ATOM 2750 C CA . SER B 1 107 ? 6.652 -1.947 -5.617 1 94.25 107 SER B CA 1
ATOM 2751 C C . SER B 1 107 ? 6.52 -3.408 -6.039 1 94.25 107 SER B C 1
ATOM 2753 O O . SER B 1 107 ? 7.488 -4.016 -6.5 1 94.25 107 SER B O 1
ATOM 2755 N N . ILE B 1 108 ? 5.391 -3.914 -5.902 1 93.88 108 ILE B N 1
ATOM 2756 C CA . ILE B 1 108 ? 5.168 -5.32 -6.227 1 93.88 108 ILE B CA 1
ATOM 2757 C C . ILE B 1 108 ? 5.324 -5.535 -7.73 1 93.88 108 ILE B C 1
ATOM 2759 O O . ILE B 1 108 ? 5.629 -6.641 -8.18 1 93.88 108 ILE B O 1
ATOM 2763 N N . ALA B 1 109 ? 5.086 -4.516 -8.508 1 94.94 109 ALA B N 1
ATOM 2764 C CA . ALA B 1 109 ? 5.176 -4.602 -9.969 1 94.94 109 ALA B CA 1
ATOM 2765 C C . ALA B 1 109 ? 6.605 -4.902 -10.414 1 94.94 109 ALA B C 1
ATOM 2767 O O . ALA B 1 109 ? 6.828 -5.379 -11.523 1 94.94 109 ALA B O 1
ATOM 2768 N N . TRP B 1 110 ? 7.547 -4.691 -9.539 1 95.12 110 TRP B N 1
ATOM 2769 C CA . TRP B 1 110 ? 8.953 -4.895 -9.867 1 95.12 110 TRP B CA 1
ATOM 2770 C C . TRP B 1 110 ? 9.375 -6.336 -9.602 1 95.12 110 TRP B C 1
ATOM 2772 O O . TRP B 1 110 ? 10.484 -6.742 -9.961 1 95.12 110 TRP B O 1
ATOM 2782 N N . VAL B 1 111 ? 8.516 -7.133 -9.039 1 94 111 VAL B N 1
ATOM 2783 C CA . VAL B 1 111 ? 8.867 -8.469 -8.57 1 94 111 VAL B CA 1
ATOM 2784 C C . VAL B 1 111 ? 9.32 -9.328 -9.75 1 94 111 VAL B C 1
ATOM 2786 O O . VAL B 1 111 ? 10.367 -9.969 -9.695 1 94 111 VAL B O 1
ATOM 2789 N N . PRO B 1 112 ? 8.578 -9.289 -10.852 1 93.69 112 PRO B N 1
ATOM 2790 C CA . PRO B 1 112 ? 9.031 -10.125 -11.969 1 93.69 112 PRO B CA 1
ATOM 2791 C C . PRO B 1 112 ? 10.422 -9.734 -12.469 1 93.69 112 PRO B C 1
ATOM 2793 O O . PRO B 1 112 ? 11.242 -10.609 -12.773 1 93.69 112 PRO B O 1
ATOM 2796 N N . LEU B 1 113 ? 10.648 -8.445 -12.523 1 93.12 113 LEU B N 1
ATOM 2797 C CA . LEU B 1 113 ? 11.969 -7.984 -12.945 1 93.12 113 LEU B CA 1
ATOM 2798 C C . LEU B 1 113 ? 13.047 -8.5 -12 1 93.12 113 LEU B C 1
ATOM 2800 O O . LEU B 1 113 ? 14.047 -9.07 -12.445 1 93.12 113 LEU B O 1
ATOM 2804 N N . PHE B 1 114 ? 12.859 -8.398 -10.727 1 93.69 114 PHE B N 1
ATOM 2805 C CA . PHE B 1 114 ? 13.875 -8.75 -9.75 1 93.69 114 PHE B CA 1
ATOM 2806 C C . PHE B 1 114 ? 14.047 -10.266 -9.664 1 93.69 114 PHE B C 1
ATOM 2808 O O . PHE B 1 114 ? 15.148 -10.75 -9.406 1 93.69 114 PHE B O 1
ATOM 2815 N N . LEU B 1 115 ? 12.977 -10.961 -9.938 1 92.5 115 LEU B N 1
ATOM 2816 C CA . LEU B 1 115 ? 13.094 -12.414 -9.953 1 92.5 115 LEU B CA 1
ATOM 2817 C C . LEU B 1 115 ? 13.945 -12.883 -11.125 1 92.5 115 LEU B C 1
ATOM 2819 O O . LEU B 1 115 ? 14.734 -13.82 -10.992 1 92.5 115 LEU B O 1
ATOM 2823 N N . ILE B 1 116 ? 13.773 -12.25 -12.219 1 90.38 116 ILE B N 1
ATOM 2824 C CA . ILE B 1 116 ? 14.523 -12.633 -13.414 1 90.38 116 ILE B CA 1
ATOM 2825 C C . ILE B 1 116 ? 15.992 -12.25 -13.25 1 90.38 116 ILE B C 1
ATOM 2827 O O . ILE B 1 116 ? 16.891 -13.031 -13.578 1 90.38 116 ILE B O 1
ATOM 2831 N N . VAL B 1 117 ? 16.297 -11.109 -12.641 1 88.69 117 VAL B N 1
ATOM 2832 C CA . VAL B 1 117 ? 17.656 -10.57 -12.555 1 88.69 117 VAL B CA 1
ATOM 2833 C C . VAL B 1 117 ? 18.391 -11.203 -11.383 1 88.69 117 VAL B C 1
ATOM 2835 O O . VAL B 1 117 ? 19.578 -11.531 -11.477 1 88.69 117 VAL B O 1
ATOM 2838 N N . MET B 1 118 ? 17.672 -11.492 -10.289 1 90.44 118 MET B N 1
ATOM 2839 C CA . MET B 1 118 ? 18.328 -11.883 -9.047 1 90.44 118 MET B CA 1
ATOM 2840 C C . MET B 1 118 ? 18.031 -13.344 -8.711 1 90.44 118 MET B C 1
ATOM 2842 O O . MET B 1 118 ? 18.719 -13.938 -7.879 1 90.44 118 MET B O 1
ATOM 2846 N N . GLY B 1 119 ? 17.062 -13.898 -9.359 1 88.44 119 GLY B N 1
ATOM 2847 C CA . GLY B 1 119 ? 16.641 -15.25 -9.023 1 88.44 119 GLY B CA 1
ATOM 2848 C C . GLY B 1 119 ? 15.68 -15.305 -7.844 1 88.44 119 GLY B C 1
ATOM 2849 O O . GLY B 1 119 ? 15.406 -14.281 -7.215 1 88.44 119 GLY B O 1
ATOM 2850 N N . PHE B 1 120 ? 15.219 -16.469 -7.609 1 89.5 120 PHE B N 1
ATOM 2851 C CA . PHE B 1 120 ? 14.336 -16.688 -6.473 1 89.5 120 PHE B CA 1
ATOM 2852 C C . PHE B 1 120 ? 15.117 -16.656 -5.164 1 89.5 120 PHE B C 1
ATOM 2854 O O . PHE B 1 120 ? 16.281 -17.047 -5.125 1 89.5 120 PHE B O 1
ATOM 2861 N N . GLY B 1 121 ? 14.594 -16.047 -4.141 1 90.62 121 GLY B N 1
ATOM 2862 C CA . GLY B 1 121 ? 15.273 -15.969 -2.857 1 90.62 121 GLY B CA 1
ATOM 2863 C C . GLY B 1 121 ? 14.812 -14.797 -2.006 1 90.62 121 GLY B C 1
ATOM 2864 O O . GLY B 1 121 ? 13.766 -14.203 -2.277 1 90.62 121 GLY B O 1
ATOM 2865 N N . ASN B 1 122 ? 15.633 -14.508 -0.992 1 94.25 122 ASN B N 1
ATOM 2866 C CA . ASN B 1 122 ? 15.32 -13.422 -0.072 1 94.25 122 ASN B CA 1
ATOM 2867 C C . ASN B 1 122 ? 15.602 -12.062 -0.698 1 94.25 122 ASN B C 1
ATOM 2869 O O . ASN B 1 122 ? 14.922 -11.078 -0.385 1 94.25 122 ASN B O 1
ATOM 2873 N N . THR B 1 123 ? 16.469 -12.102 -1.605 1 94.94 123 THR B N 1
ATOM 2874 C CA . THR B 1 123 ? 17 -10.836 -2.104 1 94.94 123 THR B CA 1
ATOM 2875 C C . THR B 1 123 ? 15.922 -10.055 -2.846 1 94.94 123 THR B C 1
ATOM 2877 O O . THR B 1 123 ? 15.703 -8.875 -2.576 1 94.94 123 THR B O 1
ATOM 2880 N N . PRO B 1 124 ? 15.195 -10.719 -3.781 1 95.06 124 PRO B N 1
ATOM 2881 C CA . PRO B 1 124 ? 14.156 -9.953 -4.473 1 95.06 124 PRO B CA 1
ATOM 2882 C C . PRO B 1 124 ? 13.086 -9.422 -3.525 1 95.06 124 PRO B C 1
ATOM 2884 O O . PRO B 1 124 ? 12.57 -8.32 -3.727 1 95.06 124 PRO B O 1
ATOM 2887 N N . ILE B 1 125 ? 12.727 -10.156 -2.496 1 96.31 125 ILE B N 1
ATOM 2888 C CA . ILE B 1 125 ? 11.719 -9.734 -1.534 1 96.31 125 ILE B CA 1
ATOM 2889 C C . ILE B 1 125 ? 12.227 -8.523 -0.749 1 96.31 125 ILE B C 1
ATOM 2891 O O . ILE B 1 125 ? 11.516 -7.523 -0.611 1 96.31 125 ILE B O 1
ATOM 2895 N N . ILE B 1 126 ? 13.445 -8.602 -0.341 1 97.25 126 ILE B N 1
ATOM 2896 C CA . ILE B 1 126 ? 14.047 -7.535 0.46 1 97.25 126 ILE B CA 1
ATOM 2897 C C . ILE B 1 126 ? 14.141 -6.258 -0.368 1 97.25 126 ILE B C 1
ATOM 2899 O O . ILE B 1 126 ? 13.859 -5.164 0.131 1 97.25 126 ILE B O 1
ATOM 2903 N N . VAL B 1 127 ? 14.477 -6.379 -1.607 1 96.81 127 VAL B N 1
ATOM 2904 C CA . VAL B 1 127 ? 14.625 -5.219 -2.48 1 96.81 127 VAL B CA 1
ATOM 2905 C C . VAL B 1 127 ? 13.266 -4.57 -2.713 1 96.81 127 VAL B C 1
ATOM 2907 O O . VAL B 1 127 ? 13.141 -3.342 -2.688 1 96.81 127 VAL B O 1
ATOM 2910 N N . VAL B 1 128 ? 12.258 -5.367 -2.939 1 96.56 128 VAL B N 1
ATOM 2911 C CA . VAL B 1 128 ? 10.914 -4.859 -3.156 1 96.56 128 VAL B CA 1
ATOM 2912 C C . VAL B 1 128 ? 10.43 -4.117 -1.909 1 96.56 128 VAL B C 1
ATOM 2914 O O . VAL B 1 128 ? 9.844 -3.041 -2.008 1 96.56 128 VAL B O 1
ATOM 2917 N N . VAL B 1 129 ? 10.656 -4.684 -0.765 1 97.38 129 VAL B N 1
ATOM 2918 C CA . VAL B 1 129 ? 10.289 -4.078 0.51 1 97.38 129 VAL B CA 1
ATOM 2919 C C . VAL B 1 129 ? 11.055 -2.771 0.703 1 97.38 129 VAL B C 1
ATOM 2921 O O . VAL B 1 129 ? 10.477 -1.753 1.086 1 97.38 129 VAL B O 1
ATOM 2924 N N . ALA B 1 130 ? 12.328 -2.809 0.421 1 97.69 130 ALA B N 1
ATOM 2925 C CA . ALA B 1 130 ? 13.172 -1.623 0.561 1 97.69 130 ALA B CA 1
ATOM 2926 C C . ALA B 1 130 ? 12.695 -0.5 -0.355 1 97.69 130 ALA B C 1
ATOM 2928 O O . ALA B 1 130 ? 12.609 0.657 0.062 1 97.69 130 ALA B O 1
ATOM 2929 N N . LEU B 1 131 ? 12.383 -0.873 -1.537 1 96.19 131 LEU B N 1
ATOM 2930 C CA . LEU B 1 131 ? 11.93 0.113 -2.514 1 96.19 131 LEU B CA 1
ATOM 2931 C C . LEU B 1 131 ? 10.625 0.768 -2.064 1 96.19 131 LEU B C 1
ATOM 2933 O O . LEU B 1 131 ? 10.445 1.977 -2.229 1 96.19 131 LEU B O 1
ATOM 2937 N N . SER B 1 132 ? 9.758 0.01 -1.522 1 95.38 132 SER B N 1
ATOM 2938 C CA . SER B 1 132 ? 8.453 0.509 -1.087 1 95.38 132 SER B CA 1
ATOM 2939 C C . SER B 1 132 ? 8.602 1.515 0.05 1 95.38 132 SER B C 1
ATOM 2941 O O . SER B 1 132 ? 7.824 2.467 0.148 1 95.38 132 SER B O 1
ATOM 2943 N N . ALA B 1 133 ? 9.516 1.3 0.893 1 95.88 133 ALA B N 1
ATOM 2944 C CA . ALA B 1 133 ? 9.703 2.141 2.072 1 95.88 133 ALA B CA 1
ATOM 2945 C C . ALA B 1 133 ? 10.672 3.287 1.783 1 95.88 133 ALA B C 1
ATOM 2947 O O . ALA B 1 133 ? 10.711 4.273 2.52 1 95.88 133 ALA B O 1
ATOM 2948 N N . PHE B 1 134 ? 11.469 3.188 0.729 1 96.75 134 PHE B N 1
ATOM 2949 C CA . PHE B 1 134 ? 12.484 4.176 0.371 1 96.75 134 PHE B CA 1
ATOM 2950 C C . PHE B 1 134 ? 11.836 5.516 0.037 1 96.75 134 PHE B C 1
ATOM 2952 O O . PHE B 1 134 ? 12.305 6.562 0.486 1 96.75 134 PHE B O 1
ATOM 2959 N N . PHE B 1 135 ? 10.805 5.473 -0.647 1 93.5 135 PHE B N 1
ATOM 2960 C CA . PHE B 1 135 ? 10.242 6.691 -1.226 1 93.5 135 PHE B CA 1
ATOM 2961 C C . PHE B 1 135 ? 9.672 7.594 -0.139 1 93.5 135 PHE B C 1
ATOM 2963 O O . PHE B 1 135 ? 10.047 8.758 -0.029 1 93.5 135 PHE B O 1
ATOM 2970 N N . PRO B 1 136 ? 8.797 7.074 0.71 1 90.94 136 PRO B N 1
ATOM 2971 C CA . PRO B 1 136 ? 8.312 7.945 1.781 1 90.94 136 PRO B CA 1
ATOM 2972 C C . PRO B 1 136 ? 9.422 8.391 2.729 1 90.94 136 PRO B C 1
ATOM 2974 O O . PRO B 1 136 ? 9.391 9.516 3.244 1 90.94 136 PRO B O 1
ATOM 2977 N N . ALA B 1 137 ? 10.344 7.602 2.945 1 92.44 137 ALA B N 1
ATOM 2978 C CA . ALA B 1 137 ? 11.469 7.98 3.801 1 92.44 137 ALA B CA 1
ATOM 2979 C C . ALA B 1 137 ? 12.266 9.125 3.184 1 92.44 137 ALA B C 1
ATOM 2981 O O . ALA B 1 137 ? 12.57 10.109 3.855 1 92.44 137 ALA B O 1
ATOM 2982 N N . ALA B 1 138 ? 12.594 8.984 1.949 1 93.06 138 ALA B N 1
ATOM 2983 C CA . ALA B 1 138 ? 13.359 10.008 1.247 1 93.06 138 ALA B CA 1
ATOM 2984 C C . ALA B 1 138 ? 12.602 11.328 1.197 1 93.06 138 ALA B C 1
ATOM 2986 O O . ALA B 1 138 ? 13.172 12.391 1.444 1 93.06 138 ALA B O 1
ATOM 2987 N N . LEU B 1 139 ? 11.359 11.234 0.901 1 90.44 139 LEU B N 1
ATOM 2988 C CA . LEU B 1 139 ? 10.539 12.438 0.793 1 90.44 139 LEU B CA 1
ATOM 2989 C C . LEU B 1 139 ? 10.414 13.133 2.145 1 90.44 139 LEU B C 1
ATOM 2991 O O . LEU B 1 139 ? 10.422 14.359 2.217 1 90.44 139 LEU B O 1
ATOM 2995 N N . SER B 1 140 ? 10.242 12.352 3.172 1 89.75 140 SER B N 1
ATOM 2996 C CA . SER B 1 140 ? 10.117 12.922 4.508 1 89.75 140 SER B CA 1
ATOM 2997 C C . SER B 1 140 ? 11.383 13.672 4.906 1 89.75 140 SER B C 1
ATOM 2999 O O . SER B 1 140 ? 11.312 14.75 5.496 1 89.75 140 SER B O 1
ATOM 3001 N N . VAL B 1 141 ? 12.477 13.117 4.566 1 87.88 141 VAL B N 1
ATOM 3002 C CA . VAL B 1 141 ? 13.75 13.758 4.879 1 87.88 141 VAL B CA 1
ATOM 3003 C C . VAL B 1 141 ? 13.914 15.023 4.035 1 87.88 141 VAL B C 1
ATOM 3005 O O . VAL B 1 141 ? 14.359 16.062 4.535 1 87.88 141 VAL B O 1
ATOM 3008 N N . MET B 1 142 ? 13.562 14.953 2.789 1 87.19 142 MET B N 1
ATOM 3009 C CA . MET B 1 142 ? 13.641 16.125 1.91 1 87.19 142 MET B CA 1
ATOM 3010 C C . MET B 1 142 ? 12.742 17.25 2.416 1 87.19 142 MET B C 1
ATOM 3012 O O . MET B 1 142 ? 13.148 18.406 2.43 1 87.19 142 MET B O 1
ATOM 3016 N N . ASN B 1 143 ? 11.57 16.891 2.861 1 85.25 143 ASN B N 1
ATOM 3017 C CA . ASN B 1 143 ? 10.648 17.891 3.408 1 85.25 143 ASN B CA 1
ATOM 3018 C C . ASN B 1 143 ? 11.164 18.469 4.719 1 85.25 143 ASN B C 1
ATOM 3020 O O . ASN B 1 143 ? 11.039 19.672 4.957 1 85.25 143 ASN B O 1
ATOM 3024 N N . ALA B 1 144 ? 11.641 17.641 5.547 1 82.25 144 ALA B N 1
ATOM 3025 C CA . ALA B 1 144 ? 12.188 18.094 6.832 1 82.25 144 ALA B CA 1
ATOM 3026 C C . ALA B 1 144 ? 13.344 19.062 6.633 1 82.25 144 ALA B C 1
ATOM 3028 O O . ALA B 1 144 ? 13.438 20.078 7.336 1 82.25 144 ALA B O 1
ATOM 3029 N N . THR B 1 145 ? 14.18 18.828 5.68 1 78.69 145 THR B N 1
ATOM 3030 C CA . THR B 1 145 ? 15.336 19.672 5.438 1 78.69 145 THR B CA 1
ATOM 3031 C C . THR B 1 145 ? 14.914 21 4.824 1 78.69 145 THR B C 1
ATOM 3033 O O . THR B 1 145 ? 15.547 22.031 5.059 1 78.69 145 THR B O 1
ATOM 3036 N N . GLU B 1 146 ? 13.938 20.953 4.059 1 77.5 146 GLU B N 1
ATOM 3037 C CA . GLU B 1 146 ? 13.43 22.188 3.459 1 77.5 146 GLU B CA 1
ATOM 3038 C C . GLU B 1 146 ? 12.82 23.094 4.516 1 77.5 146 GLU B C 1
ATOM 3040 O O . GLU B 1 146 ? 12.945 24.328 4.434 1 77.5 146 GLU B O 1
ATOM 3045 N N . SER B 1 147 ? 12.156 22.516 5.406 1 74 147 SER B N 1
ATOM 3046 C CA . SER B 1 147 ? 11.547 23.297 6.465 1 74 147 SER B CA 1
ATOM 3047 C C . SER B 1 147 ? 12.602 23.984 7.328 1 74 147 SER B C 1
ATOM 3049 O O . SER B 1 147 ? 12.383 25.094 7.824 1 74 147 SER B O 1
ATOM 3051 N N . VAL B 1 148 ? 13.68 23.312 7.504 1 68.12 148 VAL B N 1
ATOM 3052 C CA . VAL B 1 148 ? 14.773 23.859 8.305 1 68.12 148 VAL B CA 1
ATOM 3053 C C . VAL B 1 148 ? 15.43 25.016 7.555 1 68.12 148 VAL B C 1
ATOM 3055 O O . VAL B 1 148 ? 15.805 26.031 8.156 1 68.12 148 VAL B O 1
ATOM 3058 N N . GLN B 1 149 ? 15.703 24.812 6.289 1 61.69 149 GLN B N 1
ATOM 3059 C CA . GLN B 1 149 ? 16.375 25.844 5.504 1 61.69 149 GLN B CA 1
ATOM 3060 C C . GLN B 1 149 ? 15.562 27.125 5.496 1 61.69 149 GLN B C 1
ATOM 3062 O O . GLN B 1 149 ? 16.125 28.219 5.52 1 61.69 149 GLN B O 1
ATOM 3067 N N . ARG B 1 150 ? 14.359 26.953 5.512 1 59.47 150 ARG B N 1
ATOM 3068 C CA . ARG B 1 150 ? 13.516 28.156 5.477 1 59.47 150 ARG B CA 1
ATOM 3069 C C . ARG B 1 150 ? 13.594 28.922 6.793 1 59.47 150 ARG B C 1
ATOM 3071 O O . ARG B 1 150 ? 13.625 30.141 6.797 1 59.47 150 ARG B O 1
ATOM 3078 N N . VAL B 1 151 ? 13.523 28.234 7.855 1 53.69 151 VAL B N 1
ATOM 3079 C CA . VAL B 1 151 ? 13.484 28.922 9.148 1 53.69 151 VAL B CA 1
ATOM 3080 C C . VAL B 1 151 ? 14.891 29.359 9.547 1 53.69 151 VAL B C 1
ATOM 3082 O O . VAL B 1 151 ? 15.086 30.469 10.031 1 53.69 151 VAL B O 1
ATOM 3085 N N . HIS B 1 152 ? 15.859 28.391 9.594 1 53.47 152 HIS B N 1
ATOM 3086 C CA . HIS B 1 152 ? 17.047 28.562 10.414 1 53.47 152 HIS B CA 1
ATOM 3087 C C . HIS B 1 152 ? 18.188 29.188 9.609 1 53.47 152 HIS B C 1
ATOM 3089 O O . HIS B 1 152 ? 19.141 29.719 10.18 1 53.47 152 HIS B O 1
ATOM 3095 N N . VAL B 1 153 ? 18.312 28.969 8.25 1 50.94 153 VAL B N 1
ATOM 3096 C CA . VAL B 1 153 ? 19.484 29.641 7.688 1 50.94 153 VAL B CA 1
ATOM 3097 C C . VAL B 1 153 ? 19.531 31.078 8.164 1 50.94 153 VAL B C 1
ATOM 3099 O O . VAL B 1 153 ? 20.594 31.609 8.461 1 50.94 153 VAL B O 1
ATOM 3102 N N . SER B 1 154 ? 18.453 31.547 8.461 1 50.03 154 SER B N 1
ATOM 3103 C CA . SER B 1 154 ? 18.516 32.938 8.914 1 50.03 154 SER B CA 1
ATOM 3104 C C . SER B 1 154 ? 18.938 33.031 10.375 1 50.03 154 SER B C 1
ATOM 3106 O O . SER B 1 154 ? 19.688 33.938 10.75 1 50.03 154 SER B O 1
ATOM 3108 N N . ALA B 1 155 ? 18.453 32.031 11.156 1 49.16 155 ALA B N 1
ATOM 3109 C CA . ALA B 1 155 ? 18.688 32.156 12.586 1 49.16 155 ALA B CA 1
ATOM 3110 C C . ALA B 1 155 ? 20.047 31.594 12.977 1 49.16 155 ALA B C 1
ATOM 3112 O O . ALA B 1 155 ? 20.703 32.094 13.898 1 49.16 155 ALA B O 1
ATOM 3113 N N . ALA B 1 156 ? 20.438 30.516 12.398 1 51.38 156 ALA B N 1
ATOM 3114 C CA . ALA B 1 156 ? 21.672 29.844 12.789 1 51.38 156 ALA B CA 1
ATOM 3115 C C . ALA B 1 156 ? 22.891 30.719 12.508 1 51.38 156 ALA B C 1
ATOM 3117 O O . ALA B 1 156 ? 23.891 30.672 13.234 1 51.38 156 ALA B O 1
ATOM 3118 N N . ARG B 1 157 ? 22.828 31.438 11.5 1 49.53 157 ARG B N 1
ATOM 3119 C CA . ARG B 1 157 ? 23.953 32.344 11.281 1 49.53 157 ARG B CA 1
ATOM 3120 C C . ARG B 1 157 ? 24.172 33.219 12.5 1 49.53 157 ARG B C 1
ATOM 3122 O O . ARG B 1 157 ? 25.281 33.719 12.727 1 49.53 157 ARG B O 1
ATOM 3129 N N . VAL B 1 158 ? 23.188 33.438 13.227 1 48.5 158 VAL B N 1
ATOM 3130 C CA . VAL B 1 158 ? 23.344 34.438 14.266 1 48.5 158 VAL B CA 1
ATOM 3131 C C . VAL B 1 158 ? 23.781 33.781 15.57 1 48.5 158 VAL B C 1
ATOM 3133 O O . VAL B 1 158 ? 24.375 34.438 16.438 1 48.5 158 VAL B O 1
ATOM 3136 N N . MET B 1 159 ? 23.328 32.531 15.742 1 49.41 159 MET B N 1
ATOM 3137 C CA . MET B 1 159 ? 23.453 32.125 17.141 1 49.41 159 MET B CA 1
ATOM 3138 C C . MET B 1 159 ? 24.766 31.391 17.375 1 49.41 159 MET B C 1
ATOM 3140 O O . MET B 1 159 ? 25.062 30.984 18.5 1 49.41 159 MET B O 1
ATOM 3144 N N . GLY B 1 160 ? 25.844 31.797 16.688 1 54.88 160 GLY B N 1
ATOM 3145 C CA . GLY B 1 160 ? 27.172 31.328 17.031 1 54.88 160 GLY B CA 1
ATOM 3146 C C . GLY B 1 160 ? 27.234 29.828 17.266 1 54.88 160 GLY B C 1
ATOM 3147 O O . GLY B 1 160 ? 28.188 29.328 17.875 1 54.88 160 GLY B O 1
ATOM 3148 N N . ALA B 1 161 ? 26.094 29.094 17.297 1 55.75 161 ALA B N 1
ATOM 3149 C CA . ALA B 1 161 ? 26.156 27.672 17.578 1 55.75 161 ALA B CA 1
ATOM 3150 C C . ALA B 1 161 ? 26.844 26.906 16.453 1 55.75 161 ALA B C 1
ATOM 3152 O O . ALA B 1 161 ? 26.875 27.375 15.305 1 55.75 161 ALA B O 1
ATOM 3153 N N . THR B 1 162 ? 27.734 25.938 16.797 1 63.25 162 THR B N 1
ATOM 3154 C CA . THR B 1 162 ? 28.406 25.078 15.82 1 63.25 162 THR B CA 1
ATOM 3155 C C . THR B 1 162 ? 27.375 24.391 14.922 1 63.25 162 THR B C 1
ATOM 3157 O O . THR B 1 162 ? 26.234 24.172 15.32 1 63.25 162 THR B O 1
ATOM 3160 N N . PRO B 1 163 ? 27.641 24.266 13.648 1 61.81 163 PRO B N 1
ATOM 3161 C CA . PRO B 1 163 ? 26.719 23.672 12.68 1 61.81 163 PRO B CA 1
ATOM 3162 C C . PRO B 1 163 ? 26.078 22.375 13.188 1 61.81 163 PRO B C 1
ATOM 3164 O O . PRO B 1 163 ? 24.891 22.156 12.992 1 61.81 163 PRO B O 1
ATOM 3167 N N . TRP B 1 164 ? 26.906 21.625 13.82 1 68.69 164 TRP B N 1
ATOM 3168 C CA . TRP B 1 164 ? 26.406 20.344 14.32 1 68.69 164 TRP B CA 1
ATOM 3169 C C . TRP B 1 164 ? 25.484 20.547 15.516 1 68.69 164 TRP B C 1
ATOM 3171 O O . TRP B 1 164 ? 24.5 19.828 15.68 1 68.69 164 TRP B O 1
ATOM 3181 N N . GLY B 1 165 ? 25.891 21.516 16.297 1 62.16 165 GLY B N 1
ATOM 3182 C CA . GLY B 1 165 ? 25.062 21.844 17.422 1 62.16 165 GLY B CA 1
ATOM 3183 C C . GLY B 1 165 ? 23.688 22.359 17.031 1 62.16 165 GLY B C 1
ATOM 3184 O O . GLY B 1 165 ? 22.672 22 17.625 1 62.16 165 GLY B O 1
ATOM 3185 N N . LEU B 1 166 ? 23.641 23.062 16.016 1 62.53 166 LEU B N 1
ATOM 3186 C CA . LEU B 1 166 ? 22.391 23.609 15.508 1 62.53 166 LEU B CA 1
ATOM 3187 C C . LEU B 1 166 ? 21.516 22.516 14.906 1 62.53 166 LEU B C 1
ATOM 3189 O O . LEU B 1 166 ? 20.297 22.5 15.094 1 62.53 166 LEU B O 1
ATOM 3193 N N . VAL B 1 167 ? 22.203 21.672 14.211 1 64.06 167 VAL B N 1
ATOM 3194 C CA . VAL B 1 167 ? 21.484 20.562 13.586 1 64.06 167 VAL B CA 1
ATOM 3195 C C . VAL B 1 167 ? 20.844 19.688 14.656 1 64.06 167 VAL B C 1
ATOM 3197 O O . VAL B 1 167 ? 19.656 19.359 14.57 1 64.06 167 VAL B O 1
ATOM 3200 N N . LYS B 1 168 ? 21.594 19.422 15.664 1 68.62 168 LYS B N 1
ATOM 3201 C CA . LYS B 1 168 ? 21.141 18.469 16.688 1 68.62 168 LYS B CA 1
ATOM 3202 C C . LYS B 1 168 ? 20.141 19.125 17.641 1 68.62 168 LYS B C 1
ATOM 3204 O O . LYS B 1 168 ? 19.188 18.469 18.062 1 68.62 168 LYS B O 1
ATOM 3209 N N . ARG B 1 169 ? 20.344 20.391 17.906 1 64.69 169 ARG B N 1
ATOM 3210 C CA . ARG B 1 169 ? 19.562 20.984 18.969 1 64.69 169 ARG B CA 1
ATOM 3211 C C . ARG B 1 169 ? 18.375 21.766 18.422 1 64.69 169 ARG B C 1
ATOM 3213 O O . ARG B 1 169 ? 17.359 21.922 19.094 1 64.69 169 ARG B O 1
ATOM 3220 N N . VAL B 1 170 ? 18.469 22.094 17.297 1 62.5 170 VAL B N 1
ATOM 3221 C CA . VAL B 1 170 ? 17.391 22.953 16.797 1 62.5 170 VAL B CA 1
ATOM 3222 C C . VAL B 1 170 ? 16.719 22.281 15.602 1 62.5 170 VAL B C 1
ATOM 3224 O O . VAL B 1 170 ? 15.492 22.078 15.609 1 62.5 170 VAL B O 1
ATOM 3227 N N . TYR B 1 171 ? 17.531 21.828 14.734 1 68.19 171 TYR B N 1
ATOM 3228 C CA . TYR B 1 171 ? 16.984 21.344 13.477 1 68.19 171 TYR B CA 1
ATOM 3229 C C . TYR B 1 171 ? 16.344 19.969 13.641 1 68.19 171 TYR B C 1
ATOM 3231 O O . TYR B 1 171 ? 15.227 19.734 13.188 1 68.19 171 TYR B O 1
ATOM 3239 N N . LEU B 1 172 ? 17.062 19.188 14.344 1 72.06 172 LEU B N 1
ATOM 3240 C CA . LEU B 1 172 ? 16.609 17.812 14.461 1 72.06 172 LEU B CA 1
ATOM 3241 C C . LEU B 1 172 ? 15.289 17.719 15.211 1 72.06 172 LEU B C 1
ATOM 3243 O O . LEU B 1 172 ? 14.359 17.047 14.766 1 72.06 172 LEU B O 1
ATOM 3247 N N . PRO B 1 173 ? 15.219 18.469 16.297 1 71.5 173 PRO B N 1
ATOM 3248 C CA . PRO B 1 173 ? 13.93 18.438 17 1 71.5 173 PRO B CA 1
ATOM 3249 C C . PRO B 1 173 ? 12.789 19.031 16.156 1 71.5 173 PRO B C 1
ATOM 3251 O O . PRO B 1 173 ? 11.648 18.578 16.266 1 71.5 173 PRO B O 1
ATOM 3254 N N . ALA B 1 174 ? 13.078 19.969 15.383 1 69.94 174 ALA B N 1
ATOM 3255 C CA . ALA B 1 174 ? 12.047 20.641 14.594 1 69.94 174 ALA B CA 1
ATOM 3256 C C . ALA B 1 174 ? 11.562 19.734 13.461 1 69.94 174 ALA B C 1
ATOM 3258 O O . ALA B 1 174 ? 10.398 19.828 13.055 1 69.94 174 ALA B O 1
ATOM 3259 N N . VAL B 1 175 ? 12.43 18.859 13.039 1 77.94 175 VAL B N 1
ATOM 3260 C CA . VAL B 1 175 ? 12.062 18.062 11.867 1 77.94 175 VAL B CA 1
ATOM 3261 C C . VAL B 1 175 ? 11.711 16.641 12.297 1 77.94 175 VAL B C 1
ATOM 3263 O O . VAL B 1 175 ? 11.219 15.852 11.492 1 77.94 175 VAL B O 1
ATOM 3266 N N . MET B 1 176 ? 11.789 16.375 13.539 1 79.75 176 MET B N 1
ATOM 3267 C CA . MET B 1 176 ? 11.586 15.031 14.062 1 79.75 176 MET B CA 1
ATOM 3268 C C . MET B 1 176 ? 10.172 14.547 13.789 1 79.75 176 MET B C 1
ATOM 3270 O O . MET B 1 176 ? 9.969 13.398 13.383 1 79.75 176 MET B O 1
ATOM 3274 N N . PRO B 1 177 ? 9.195 15.438 13.984 1 77.25 177 PRO B N 1
ATOM 3275 C CA . PRO B 1 177 ? 7.836 14.977 13.695 1 77.25 177 PRO B CA 1
ATOM 3276 C C . PRO B 1 177 ? 7.664 14.531 12.242 1 77.25 177 PRO B C 1
ATOM 3278 O O . PRO B 1 177 ? 7.008 13.516 11.977 1 77.25 177 PRO B O 1
ATOM 3281 N N . GLU B 1 178 ? 8.266 15.25 11.383 1 79.75 178 GLU B N 1
ATOM 3282 C CA . GLU B 1 178 ? 8.211 14.898 9.961 1 79.75 178 GLU B CA 1
ATOM 3283 C C . GLU B 1 178 ? 8.93 13.586 9.688 1 79.75 178 GLU B C 1
ATOM 3285 O O . GLU B 1 178 ? 8.461 12.766 8.898 1 79.75 178 GLU B O 1
ATOM 3290 N N . LEU B 1 179 ? 9.984 13.406 10.328 1 83.06 179 LEU B N 1
ATOM 3291 C CA . LEU B 1 179 ? 10.766 12.18 10.141 1 83.06 179 LEU B CA 1
ATOM 3292 C C . LEU B 1 179 ? 10.023 10.977 10.711 1 83.06 179 LEU B C 1
ATOM 3294 O O . LEU B 1 179 ? 10.062 9.891 10.125 1 83.06 179 LEU B O 1
ATOM 3298 N N . ILE B 1 180 ? 9.336 11.211 11.781 1 83.81 180 ILE B N 1
ATOM 3299 C CA . ILE B 1 180 ? 8.57 10.133 12.406 1 83.81 180 ILE B CA 1
ATOM 3300 C C . ILE B 1 180 ? 7.398 9.75 11.5 1 83.81 180 ILE B C 1
ATOM 3302 O O . ILE B 1 180 ? 7.137 8.562 11.289 1 83.81 180 ILE B O 1
ATOM 3306 N N . THR B 1 181 ? 6.742 10.719 10.992 1 81.88 181 THR B N 1
ATOM 3307 C CA . THR B 1 181 ? 5.637 10.469 10.07 1 81.88 181 THR B CA 1
ATOM 3308 C C . THR B 1 181 ? 6.125 9.719 8.836 1 81.88 181 THR B C 1
ATOM 3310 O O . THR B 1 181 ? 5.457 8.797 8.359 1 81.88 181 THR B O 1
ATOM 3313 N N . GLY B 1 182 ? 7.27 10.156 8.391 1 86.75 182 GLY B N 1
ATOM 3314 C CA . GLY B 1 182 ? 7.863 9.477 7.246 1 86.75 182 GLY B CA 1
ATOM 3315 C C . GLY B 1 182 ? 8.227 8.039 7.535 1 86.75 182 GLY B C 1
ATOM 3316 O O . GLY B 1 182 ? 8.023 7.156 6.695 1 86.75 182 GLY B O 1
ATOM 3317 N N . ALA B 1 183 ? 8.734 7.824 8.695 1 88.44 183 ALA B N 1
ATOM 3318 C CA . ALA B 1 183 ? 9.117 6.473 9.094 1 88.44 183 ALA B CA 1
ATOM 3319 C C . ALA B 1 183 ? 7.891 5.578 9.242 1 88.44 183 ALA B C 1
ATOM 3321 O O . ALA B 1 183 ? 7.93 4.398 8.891 1 88.44 183 ALA B O 1
ATOM 3322 N N . GLN B 1 184 ? 6.824 6.109 9.734 1 86.81 184 GLN B N 1
ATOM 3323 C CA . GLN B 1 184 ? 5.59 5.352 9.898 1 86.81 184 GLN B CA 1
ATOM 3324 C C . GLN B 1 184 ? 4.984 4.988 8.547 1 86.81 184 GLN B C 1
ATOM 3326 O O . GLN B 1 184 ? 4.516 3.867 8.352 1 86.81 184 GLN B O 1
ATOM 3331 N N . LEU B 1 185 ? 5.031 5.93 7.73 1 87.44 185 LEU B N 1
ATOM 3332 C CA . LEU B 1 185 ? 4.527 5.68 6.387 1 87.44 185 LEU B CA 1
ATOM 3333 C C . LEU B 1 185 ? 5.375 4.629 5.672 1 87.44 185 LEU B C 1
ATOM 3335 O O . LEU B 1 185 ? 4.844 3.754 4.988 1 87.44 185 LEU B O 1
ATOM 3339 N N . ALA B 1 186 ? 6.648 4.793 5.859 1 93 186 ALA B N 1
ATOM 3340 C CA . ALA B 1 186 ? 7.574 3.832 5.262 1 93 186 ALA B CA 1
ATOM 3341 C C . ALA B 1 186 ? 7.32 2.424 5.797 1 93 186 ALA B C 1
ATOM 3343 O O . ALA B 1 186 ? 7.371 1.449 5.043 1 93 186 ALA B O 1
ATOM 3344 N N . PHE B 1 187 ? 7.098 2.32 7.047 1 91.94 187 PHE B N 1
ATOM 3345 C CA . PHE B 1 187 ? 6.824 1.016 7.637 1 91.94 187 PHE B CA 1
ATOM 3346 C C . PHE B 1 187 ? 5.555 0.409 7.043 1 91.94 187 PHE B C 1
ATOM 3348 O O . PHE B 1 187 ? 5.531 -0.775 6.703 1 91.94 187 PHE B O 1
ATOM 3355 N N . GLY B 1 188 ? 4.496 1.223 7.027 1 91 188 GLY B N 1
ATOM 3356 C CA . GLY B 1 188 ? 3.26 0.734 6.438 1 91 188 GLY B CA 1
ATOM 3357 C C . GLY B 1 188 ? 3.445 0.195 5.031 1 91 188 GLY B C 1
ATOM 3358 O O . GLY B 1 188 ? 2.938 -0.879 4.699 1 91 188 GLY B O 1
ATOM 3359 N N . ASN B 1 189 ? 4.168 0.911 4.25 1 92.75 189 ASN B N 1
ATOM 3360 C CA . ASN B 1 189 ? 4.434 0.483 2.879 1 92.75 189 ASN B CA 1
ATOM 3361 C C . ASN B 1 189 ? 5.246 -0.809 2.846 1 92.75 189 ASN B C 1
ATOM 3363 O O . ASN B 1 189 ? 4.953 -1.71 2.059 1 92.75 189 ASN B O 1
ATOM 3367 N N . ALA B 1 190 ? 6.242 -0.835 3.705 1 95.88 190 ALA B N 1
ATOM 3368 C CA . ALA B 1 190 ? 7.113 -2.008 3.764 1 95.88 190 ALA B CA 1
ATOM 3369 C C . ALA B 1 190 ? 6.328 -3.254 4.164 1 95.88 190 ALA B C 1
ATOM 3371 O O . ALA B 1 190 ? 6.52 -4.328 3.588 1 95.88 190 ALA B O 1
ATOM 3372 N N . TRP B 1 191 ? 5.492 -3.084 5.125 1 94.94 191 TRP B N 1
ATOM 3373 C CA . TRP B 1 191 ? 4.699 -4.203 5.625 1 94.94 191 TRP B CA 1
ATOM 3374 C C . TRP B 1 191 ? 3.779 -4.75 4.539 1 94.94 191 TRP B C 1
ATOM 3376 O O . TRP B 1 191 ? 3.727 -5.961 4.309 1 94.94 191 TRP B O 1
ATOM 3386 N N . ARG B 1 192 ? 3.104 -3.906 3.867 1 94.25 192 ARG B N 1
ATOM 3387 C CA . ARG B 1 192 ? 2.193 -4.305 2.801 1 94.25 192 ARG B CA 1
ATOM 3388 C C . ARG B 1 192 ? 2.949 -4.961 1.65 1 94.25 192 ARG B C 1
ATOM 3390 O O . ARG B 1 192 ? 2.516 -5.984 1.119 1 94.25 192 ARG B O 1
ATOM 3397 N N . ALA B 1 193 ? 4.07 -4.344 1.303 1 95.75 193 ALA B N 1
ATOM 3398 C CA . ALA B 1 193 ? 4.883 -4.887 0.217 1 95.75 193 ALA B CA 1
ATOM 3399 C C . ALA B 1 193 ? 5.426 -6.266 0.576 1 95.75 193 ALA B C 1
ATOM 3401 O O . ALA B 1 193 ? 5.477 -7.16 -0.272 1 95.75 193 ALA B O 1
ATOM 3402 N N . LEU B 1 194 ? 5.824 -6.422 1.82 1 96.44 194 LEU B N 1
ATOM 3403 C CA . LEU B 1 194 ? 6.426 -7.668 2.275 1 96.44 194 LEU B CA 1
ATOM 3404 C C . LEU B 1 194 ? 5.426 -8.812 2.193 1 96.44 194 LEU B C 1
ATOM 3406 O O . LEU B 1 194 ? 5.727 -9.867 1.623 1 96.44 194 LEU B O 1
ATOM 3410 N N . ILE B 1 195 ? 4.258 -8.586 2.746 1 96.44 195 ILE B N 1
ATOM 3411 C CA . ILE B 1 195 ? 3.248 -9.633 2.74 1 96.44 195 ILE B CA 1
ATOM 3412 C C . ILE B 1 195 ? 2.861 -9.977 1.302 1 96.44 195 ILE B C 1
ATOM 3414 O O . ILE B 1 195 ? 2.748 -11.148 0.942 1 96.44 195 ILE B O 1
ATOM 3418 N N . SER B 1 196 ? 2.725 -8.984 0.478 1 94.94 196 SER B N 1
ATOM 3419 C CA . SER B 1 196 ? 2.381 -9.195 -0.925 1 94.94 196 SER B CA 1
ATOM 3420 C C . SER B 1 196 ? 3.457 -10 -1.644 1 94.94 196 SER B C 1
ATOM 3422 O O . SER B 1 196 ? 3.148 -10.938 -2.383 1 94.94 196 SER B O 1
ATOM 3424 N N . ALA B 1 197 ? 4.68 -9.625 -1.423 1 95.25 197 ALA B N 1
ATOM 3425 C CA . ALA B 1 197 ? 5.789 -10.289 -2.1 1 95.25 197 ALA B CA 1
ATOM 3426 C C . ALA B 1 197 ? 5.914 -11.742 -1.648 1 95.25 197 ALA B C 1
ATOM 3428 O O . ALA B 1 197 ? 6.164 -12.633 -2.465 1 95.25 197 ALA B O 1
ATOM 3429 N N . GLU B 1 198 ? 5.754 -11.969 -0.357 1 95.62 198 GLU B N 1
ATOM 3430 C CA . GLU B 1 198 ? 5.824 -13.336 0.158 1 95.62 198 GLU B CA 1
ATOM 3431 C C . GLU B 1 198 ? 4.719 -14.203 -0.428 1 95.62 198 GLU B C 1
ATOM 3433 O O . GLU B 1 198 ? 4.922 -15.391 -0.679 1 95.62 198 GLU B O 1
ATOM 3438 N N . MET B 1 199 ? 3.592 -13.602 -0.615 1 94.19 199 MET B N 1
ATOM 3439 C CA . MET B 1 199 ? 2.467 -14.344 -1.174 1 94.19 199 MET B CA 1
ATOM 3440 C C . MET B 1 199 ? 2.693 -14.648 -2.652 1 94.19 199 MET B C 1
ATOM 3442 O O . MET B 1 199 ? 2.299 -15.703 -3.143 1 94.19 199 MET B O 1
ATOM 3446 N N . LEU B 1 200 ? 3.297 -13.75 -3.328 1 91 200 LEU B N 1
ATOM 3447 C CA . LEU B 1 200 ? 3.455 -13.852 -4.773 1 91 200 LEU B CA 1
ATOM 3448 C C . LEU B 1 200 ? 4.605 -14.789 -5.129 1 91 200 LEU B C 1
ATOM 3450 O O . LEU B 1 200 ? 4.484 -15.609 -6.043 1 91 200 LEU B O 1
ATOM 3454 N N . ILE B 1 201 ? 5.742 -14.641 -4.57 1 87.88 201 ILE B N 1
ATOM 3455 C CA . ILE B 1 201 ? 6.965 -15.344 -4.945 1 87.88 201 ILE B CA 1
ATOM 3456 C C . ILE B 1 201 ? 6.918 -16.781 -4.414 1 87.88 201 ILE B C 1
ATOM 3458 O O . ILE B 1 201 ? 7.41 -17.703 -5.062 1 87.88 201 ILE B O 1
ATOM 3462 N N . GLY B 1 202 ? 6.32 -16.969 -3.338 1 77.94 202 GLY B N 1
ATOM 3463 C CA . GLY B 1 202 ? 6.172 -18.328 -2.805 1 77.94 202 GLY B CA 1
ATOM 3464 C C . GLY B 1 202 ? 7.492 -18.953 -2.412 1 77.94 202 GLY B C 1
ATOM 3465 O O . GLY B 1 202 ? 7.652 -20.172 -2.514 1 77.94 202 GLY B O 1
ATOM 3466 N N . PHE B 1 203 ? 8.461 -18.203 -2.258 1 78.06 203 PHE B N 1
ATOM 3467 C CA . PHE B 1 203 ? 9.766 -18.703 -1.854 1 78.06 203 PHE B CA 1
ATOM 3468 C C . PHE B 1 203 ? 9.961 -18.562 -0.348 1 78.06 203 PHE B C 1
ATOM 3470 O O . PHE B 1 203 ? 9.555 -17.562 0.246 1 78.06 203 PHE B O 1
ATOM 3477 N N . GLY B 1 204 ? 10.578 -19.688 0.165 1 78.81 204 GLY B N 1
ATOM 3478 C CA . GLY B 1 204 ? 11.039 -19.625 1.54 1 78.81 204 GLY B CA 1
ATOM 3479 C C . GLY B 1 204 ? 9.914 -19.641 2.555 1 78.81 204 GLY B C 1
ATOM 3480 O O . GLY B 1 204 ? 8.766 -19.922 2.209 1 78.81 204 GLY B O 1
ATOM 3481 N N . LYS B 1 205 ? 10.375 -19.406 3.75 1 89.81 205 LYS B N 1
ATOM 3482 C CA . LYS B 1 205 ? 9.438 -19.406 4.871 1 89.81 205 LYS B CA 1
ATOM 3483 C C . LYS B 1 205 ? 9.047 -17.984 5.27 1 89.81 205 LYS B C 1
ATOM 3485 O O . LYS B 1 205 ? 9.914 -17.141 5.5 1 89.81 205 LYS B O 1
ATOM 3490 N N . GLY B 1 206 ? 7.73 -17.734 5.211 1 95.25 206 GLY B N 1
ATOM 3491 C CA . GLY B 1 206 ? 7.16 -16.453 5.586 1 95.25 206 GLY B CA 1
ATOM 3492 C C . GLY B 1 206 ? 5.676 -16.516 5.879 1 95.25 206 GLY B C 1
ATOM 3493 O O . GLY B 1 206 ? 4.996 -17.469 5.461 1 95.25 206 GLY B O 1
ATOM 3494 N N . LEU B 1 207 ? 5.246 -15.594 6.578 1 96.12 207 LEU B N 1
ATOM 3495 C CA . LEU B 1 207 ? 3.83 -15.555 6.93 1 96.12 207 LEU B CA 1
ATOM 3496 C C . LEU B 1 207 ? 2.963 -15.406 5.684 1 96.12 207 LEU B C 1
ATOM 3498 O O . LEU B 1 207 ? 1.892 -16.016 5.598 1 96.12 207 LEU B O 1
ATOM 3502 N N . GLY B 1 208 ? 3.436 -14.57 4.777 1 95.44 208 GLY B N 1
ATOM 3503 C CA . GLY B 1 208 ? 2.707 -14.43 3.527 1 95.44 208 GLY B CA 1
ATOM 3504 C C . GLY B 1 208 ? 2.613 -15.719 2.742 1 95.44 208 GLY B C 1
ATOM 3505 O O . GLY B 1 208 ? 1.566 -16.031 2.17 1 95.44 208 GLY B O 1
ATOM 3506 N N . ARG B 1 209 ? 3.666 -16.422 2.699 1 94.69 209 ARG B N 1
ATOM 3507 C CA . ARG B 1 209 ? 3.672 -17.703 2.018 1 94.69 209 ARG B CA 1
ATOM 3508 C C . ARG B 1 209 ? 2.732 -18.688 2.703 1 94.69 209 ARG B C 1
ATOM 3510 O O . ARG B 1 209 ? 2.002 -19.422 2.037 1 94.69 209 ARG B O 1
ATOM 3517 N N . SER B 1 210 ? 2.846 -18.734 4.031 1 95.62 210 SER B N 1
ATOM 3518 C CA . SER B 1 210 ? 1.951 -19.594 4.793 1 95.62 210 SER B CA 1
ATOM 3519 C C . SER B 1 210 ? 0.49 -19.25 4.527 1 95.62 210 SER B C 1
ATOM 3521 O O . SER B 1 210 ? -0.354 -20.141 4.414 1 95.62 210 SER B O 1
ATOM 3523 N N . LEU B 1 211 ? 0.231 -17.984 4.402 1 95.81 211 LEU B N 1
ATOM 3524 C CA . LEU B 1 211 ? -1.12 -17.531 4.105 1 95.81 211 LEU B CA 1
ATOM 3525 C C . LEU B 1 211 ? -1.566 -18 2.727 1 95.81 211 LEU B C 1
ATOM 3527 O O . LEU B 1 211 ? -2.662 -18.547 2.576 1 95.81 211 LEU B O 1
ATOM 3531 N N . SER B 1 212 ? -0.722 -17.812 1.747 1 93.56 212 SER B N 1
ATOM 3532 C CA . SER B 1 212 ? -1.041 -18.234 0.384 1 93.56 212 SER B CA 1
ATOM 3533 C C . SER B 1 212 ? -1.236 -19.734 0.293 1 93.56 212 SER B C 1
ATOM 3535 O O . SER B 1 212 ? -2.135 -20.219 -0.406 1 93.56 212 SER B O 1
ATOM 3537 N N . TYR B 1 213 ? -0.426 -20.438 0.985 1 93.44 213 TYR B N 1
ATOM 3538 C CA . TYR B 1 213 ? -0.529 -21.891 0.98 1 93.44 213 TYR B CA 1
ATOM 3539 C C . TYR B 1 213 ? -1.854 -22.344 1.581 1 93.44 213 TYR B C 1
ATOM 3541 O O . TYR B 1 213 ? -2.527 -23.219 1.026 1 93.44 213 TYR B O 1
ATOM 3549 N N . SER B 1 214 ? -2.209 -21.812 2.719 1 94.56 214 SER B N 1
ATOM 3550 C CA . SER B 1 214 ? -3.484 -22.156 3.344 1 94.56 214 SER B CA 1
ATOM 3551 C C . SER B 1 214 ? -4.652 -21.875 2.402 1 94.56 214 SER B C 1
ATOM 3553 O O . SER B 1 214 ? -5.629 -22.625 2.379 1 94.56 214 SER B O 1
ATOM 3555 N N . GLY B 1 215 ? -4.539 -20.828 1.641 1 92.94 215 GLY B N 1
ATOM 3556 C CA . GLY B 1 215 ? -5.562 -20.516 0.656 1 92.94 215 GLY B CA 1
ATOM 3557 C C . GLY B 1 215 ? -5.621 -21.516 -0.48 1 92.94 215 GLY B C 1
ATOM 3558 O O . GLY B 1 215 ? -6.707 -21.891 -0.931 1 92.94 215 GLY B O 1
ATOM 3559 N N . GLU B 1 216 ? -4.492 -21.938 -0.906 1 90.56 216 GLU B N 1
ATOM 3560 C CA . GLU B 1 216 ? -4.391 -22.859 -2.027 1 90.56 216 GLU B CA 1
ATOM 3561 C C . GLU B 1 216 ? -5.035 -24.203 -1.689 1 90.56 216 GLU B C 1
ATOM 3563 O O . GLU B 1 216 ? -5.66 -24.828 -2.547 1 90.56 216 GLU B O 1
ATOM 3568 N N . ILE B 1 217 ? -4.879 -24.594 -0.426 1 93.06 217 ILE B N 1
ATOM 3569 C CA . ILE B 1 217 ? -5.426 -25.891 -0.047 1 93.06 217 ILE B CA 1
ATOM 3570 C C . ILE B 1 217 ? -6.785 -25.703 0.621 1 93.06 217 ILE B C 1
ATOM 3572 O O . ILE B 1 217 ? -7.293 -26.625 1.272 1 93.06 217 ILE B O 1
ATOM 3576 N N . ALA B 1 218 ? -7.266 -24.453 0.623 1 93.31 218 ALA B N 1
ATOM 3577 C CA . ALA B 1 218 ? -8.602 -24.094 1.097 1 93.31 218 ALA B CA 1
ATOM 3578 C C . ALA B 1 218 ? -8.75 -24.375 2.588 1 93.31 218 ALA B C 1
ATOM 3580 O O . ALA B 1 218 ? -9.789 -24.859 3.035 1 93.31 218 ALA B O 1
ATOM 3581 N N . ASP B 1 219 ? -7.695 -24.281 3.318 1 95 219 ASP B N 1
ATOM 3582 C CA . ASP B 1 219 ? -7.695 -24.328 4.777 1 95 219 ASP B CA 1
ATOM 3583 C C . ASP B 1 219 ? -8.062 -22.969 5.371 1 95 219 ASP B C 1
ATOM 3585 O O . ASP B 1 219 ? -7.184 -22.188 5.754 1 95 219 ASP B O 1
ATOM 3589 N N . MET B 1 220 ? -9.344 -22.812 5.566 1 95 220 MET B N 1
ATOM 3590 C CA . MET B 1 220 ? -9.844 -21.516 5.988 1 95 220 MET B CA 1
ATOM 3591 C C . MET B 1 220 ? -9.367 -21.188 7.398 1 95 220 MET B C 1
ATOM 3593 O O . MET B 1 220 ? -9.109 -20.016 7.715 1 95 220 MET B O 1
ATOM 3597 N N . THR B 1 221 ? -9.281 -22.141 8.203 1 96.19 221 THR B N 1
ATOM 3598 C CA . THR B 1 221 ? -8.773 -21.891 9.547 1 96.19 221 THR B CA 1
ATOM 3599 C C . THR B 1 221 ? -7.34 -21.375 9.5 1 96.19 221 THR B C 1
ATOM 3601 O O . THR B 1 221 ? -6.973 -20.469 10.242 1 96.19 221 THR B O 1
ATOM 3604 N N . GLY B 1 222 ? -6.551 -22.016 8.602 1 95.81 222 GLY B N 1
ATOM 360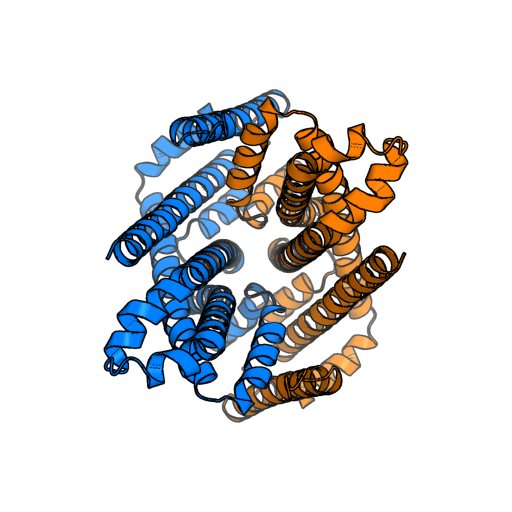5 C CA . GLY B 1 222 ? -5.188 -21.547 8.398 1 95.81 222 GLY B CA 1
ATOM 3606 C C . GLY B 1 222 ? -5.121 -20.125 7.859 1 95.81 222 GLY B C 1
ATOM 3607 O O . GLY B 1 222 ? -4.281 -19.328 8.289 1 95.81 222 GLY B O 1
ATOM 3608 N N . VAL B 1 223 ? -6.02 -19.859 6.953 1 96.31 223 VAL B N 1
ATOM 3609 C CA . VAL B 1 223 ? -6.074 -18.531 6.348 1 96.31 223 VAL B CA 1
ATOM 3610 C C . VAL B 1 223 ? -6.355 -17.484 7.426 1 96.31 223 VAL B C 1
ATOM 3612 O O . VAL B 1 223 ? -5.609 -16.516 7.57 1 96.31 223 VAL B O 1
ATOM 3615 N N . MET B 1 224 ? -7.375 -17.703 8.227 1 96.25 224 MET B N 1
ATOM 3616 C CA . MET B 1 224 ? -7.77 -16.734 9.242 1 96.25 224 MET B CA 1
ATOM 3617 C C . MET B 1 224 ? -6.715 -16.641 10.336 1 96.25 224 MET B C 1
ATOM 3619 O O . MET B 1 224 ? -6.504 -15.562 10.906 1 96.25 224 MET B O 1
ATOM 3623 N N . THR B 1 225 ? -6.094 -17.719 10.633 1 96.75 225 THR B N 1
ATOM 3624 C CA . THR B 1 225 ? -5.023 -17.703 11.625 1 96.75 225 THR B CA 1
ATOM 3625 C C . THR B 1 225 ? -3.859 -16.828 11.156 1 96.75 225 THR B C 1
ATOM 3627 O O . THR B 1 225 ? -3.342 -16.016 11.922 1 96.75 225 THR B O 1
ATOM 3630 N N . ASN B 1 226 ? -3.441 -17.047 9.914 1 96.69 226 ASN B N 1
ATOM 3631 C CA . ASN B 1 226 ? -2.355 -16.25 9.359 1 96.69 226 ASN B CA 1
ATOM 3632 C C . ASN B 1 226 ? -2.719 -14.766 9.32 1 96.69 226 ASN B C 1
ATOM 3634 O O . ASN B 1 226 ? -1.88 -13.906 9.602 1 96.69 226 ASN B O 1
ATOM 3638 N N . ILE B 1 227 ? -3.938 -14.43 8.961 1 96.06 227 ILE B N 1
ATOM 3639 C CA . ILE B 1 227 ? -4.402 -13.047 8.93 1 96.06 227 ILE B CA 1
ATOM 3640 C C . ILE B 1 227 ? -4.316 -12.438 10.32 1 96.06 227 ILE B C 1
ATOM 3642 O O . ILE B 1 227 ? -3.855 -11.305 10.484 1 96.06 227 ILE B O 1
ATOM 3646 N N . LEU B 1 228 ? -4.738 -13.18 11.297 1 95.38 228 LEU B N 1
ATOM 3647 C CA . LEU B 1 228 ? -4.691 -12.719 12.68 1 95.38 228 LEU B CA 1
ATOM 3648 C C . LEU B 1 228 ? -3.256 -12.438 13.109 1 95.38 228 LEU B C 1
ATOM 3650 O O . LEU B 1 228 ? -2.982 -11.406 13.734 1 95.38 228 LEU B O 1
ATOM 3654 N N . VAL B 1 229 ? -2.344 -13.297 12.789 1 96.31 229 VAL B N 1
ATOM 3655 C CA . VAL B 1 229 ? -0.938 -13.133 13.148 1 96.31 229 VAL B CA 1
ATOM 3656 C C . VAL B 1 229 ? -0.373 -11.891 12.461 1 96.31 229 VAL B C 1
ATOM 3658 O O . VAL B 1 229 ? 0.308 -11.078 13.094 1 96.31 229 VAL B O 1
ATOM 3661 N N . ILE B 1 230 ? -0.669 -11.727 11.203 1 96.19 230 ILE B N 1
ATOM 3662 C CA . ILE B 1 230 ? -0.196 -10.594 10.414 1 96.19 230 ILE B CA 1
ATOM 3663 C C . ILE B 1 230 ? -0.728 -9.289 11.016 1 96.19 230 ILE B C 1
ATOM 3665 O O . ILE B 1 230 ? 0.012 -8.312 11.148 1 96.19 230 ILE B O 1
ATOM 3669 N N . ALA B 1 231 ? -1.989 -9.312 11.406 1 93.25 231 ALA B N 1
ATOM 3670 C CA . ALA B 1 231 ? -2.625 -8.141 11.992 1 93.25 231 ALA B CA 1
ATOM 3671 C C . ALA B 1 231 ? -1.983 -7.777 13.328 1 93.25 231 ALA B C 1
ATOM 3673 O O . ALA B 1 231 ? -1.655 -6.617 13.578 1 93.25 231 ALA B O 1
ATOM 3674 N N . VAL B 1 232 ? -1.805 -8.719 14.188 1 92.75 232 VAL B N 1
ATOM 3675 C CA . VAL B 1 232 ? -1.258 -8.5 15.523 1 92.75 232 VAL B CA 1
ATOM 3676 C C . VAL B 1 232 ? 0.185 -8.016 15.422 1 92.75 232 VAL B C 1
ATOM 3678 O O . VAL B 1 232 ? 0.584 -7.082 16.125 1 92.75 232 VAL B O 1
ATOM 3681 N N . LEU B 1 233 ? 0.953 -8.625 14.539 1 93.75 233 LEU B N 1
ATOM 3682 C CA . LEU B 1 233 ? 2.352 -8.242 14.375 1 93.75 233 LEU B CA 1
ATOM 3683 C C . LEU B 1 233 ? 2.465 -6.82 13.836 1 93.75 233 LEU B C 1
ATOM 3685 O O . LEU B 1 233 ? 3.318 -6.051 14.281 1 93.75 233 LEU B O 1
ATOM 3689 N N . ALA B 1 234 ? 1.632 -6.516 12.852 1 90.75 234 ALA B N 1
ATOM 3690 C CA . ALA B 1 234 ? 1.638 -5.16 12.312 1 90.75 234 ALA B CA 1
ATOM 3691 C C . ALA B 1 234 ? 1.354 -4.133 13.406 1 90.75 234 ALA B C 1
ATOM 3693 O O . ALA B 1 234 ? 2.033 -3.105 13.492 1 90.75 234 ALA B O 1
ATOM 3694 N N . ALA B 1 235 ? 0.367 -4.398 14.227 1 85.5 235 ALA B N 1
ATOM 3695 C CA . ALA B 1 235 ? -0.013 -3.494 15.312 1 85.5 235 ALA B CA 1
ATOM 3696 C C . ALA B 1 235 ? 1.104 -3.375 16.344 1 85.5 235 ALA B C 1
ATOM 3698 O O . ALA B 1 235 ? 1.396 -2.279 16.828 1 85.5 235 ALA B O 1
ATOM 3699 N N . LEU B 1 236 ? 1.719 -4.477 16.672 1 87.19 236 LEU B N 1
ATOM 3700 C CA . LEU B 1 236 ? 2.777 -4.5 17.672 1 87.19 236 LEU B CA 1
ATOM 3701 C C . LEU B 1 236 ? 4 -3.729 17.188 1 87.19 236 LEU B C 1
ATOM 3703 O O . LEU B 1 236 ? 4.574 -2.936 17.938 1 87.19 236 LEU B O 1
ATOM 3707 N N . ILE B 1 237 ? 4.352 -3.926 15.977 1 86.62 237 ILE B N 1
ATOM 3708 C CA . ILE B 1 237 ? 5.543 -3.283 15.438 1 86.62 237 ILE B CA 1
ATOM 3709 C C . ILE B 1 237 ? 5.289 -1.789 15.258 1 86.62 237 ILE B C 1
ATOM 3711 O O . ILE B 1 237 ? 6.16 -0.965 15.539 1 86.62 237 ILE B O 1
ATOM 3715 N N . ASP B 1 238 ? 4.105 -1.483 14.742 1 77.69 238 ASP B N 1
ATOM 3716 C CA . ASP B 1 238 ? 3.746 -0.077 14.586 1 77.69 238 ASP B CA 1
ATOM 3717 C C . ASP B 1 238 ? 3.797 0.656 15.922 1 77.69 238 ASP B C 1
ATOM 3719 O O . ASP B 1 238 ? 4.281 1.787 16 1 77.69 238 ASP B O 1
ATOM 3723 N N . GLN B 1 239 ? 3.26 0.064 16.969 1 75.62 239 GLN B N 1
ATOM 3724 C CA . GLN B 1 239 ? 3.287 0.658 18.297 1 75.62 239 GLN B CA 1
ATOM 3725 C C . GLN B 1 239 ? 4.719 0.802 18.812 1 75.62 239 GLN B C 1
ATOM 3727 O O . GLN B 1 239 ? 5.055 1.796 19.453 1 75.62 239 GLN B O 1
ATOM 3732 N N . LEU B 1 240 ? 5.461 -0.195 18.516 1 74.56 240 LEU B N 1
ATOM 3733 C CA . LEU B 1 240 ? 6.852 -0.153 18.953 1 74.56 240 LEU B CA 1
ATOM 3734 C C . LEU B 1 240 ? 7.621 0.94 18.219 1 74.56 240 LEU B C 1
ATOM 3736 O O . LEU B 1 240 ? 8.391 1.681 18.828 1 74.56 240 LEU B O 1
ATOM 3740 N N . VAL B 1 241 ? 7.398 0.977 16.938 1 69.06 241 VAL B N 1
ATOM 3741 C CA . VAL B 1 241 ? 8.07 1.987 16.141 1 69.06 241 VAL B CA 1
ATOM 3742 C C . VAL B 1 241 ? 7.617 3.381 16.562 1 69.06 241 VAL B C 1
ATOM 3744 O O . VAL B 1 241 ? 8.438 4.285 16.734 1 69.06 241 VAL B O 1
ATOM 3747 N N . LEU B 1 242 ? 6.348 3.5 16.703 1 63.16 242 LEU B N 1
ATOM 3748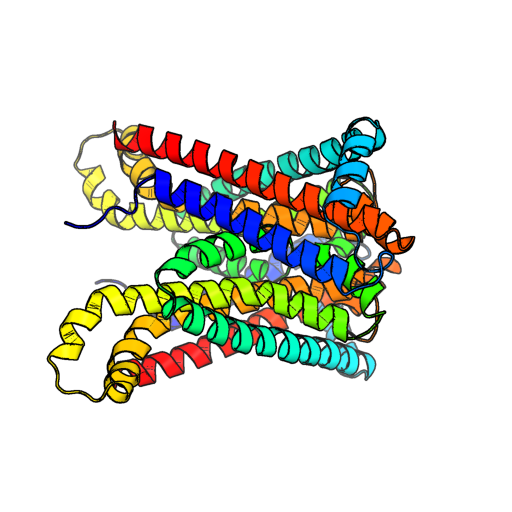 C CA . LEU B 1 242 ? 5.781 4.785 17.094 1 63.16 242 LEU B CA 1
ATOM 3749 C C . LEU B 1 242 ? 6.223 5.172 18.5 1 63.16 242 LEU B C 1
ATOM 3751 O O . LEU B 1 242 ? 6.562 6.332 18.75 1 63.16 242 LEU B O 1
ATOM 3755 N N . GLU B 1 243 ? 6.02 4.312 19.375 1 64.44 243 GLU B N 1
ATOM 3756 C CA . GLU B 1 243 ? 6.363 4.586 20.766 1 64.44 243 GLU B CA 1
ATOM 3757 C C . GLU B 1 243 ? 7.84 4.949 20.906 1 64.44 243 GLU B C 1
ATOM 3759 O O . GLU B 1 243 ? 8.188 5.871 21.641 1 64.44 243 GLU B O 1
ATOM 3764 N N . LYS B 1 244 ? 8.633 4.211 20.312 1 63.44 244 LYS B N 1
ATOM 3765 C CA . LYS B 1 244 ? 10.055 4.508 20.375 1 63.44 244 LYS B CA 1
ATOM 3766 C C . LYS B 1 244 ? 10.359 5.883 19.781 1 63.44 244 LYS B C 1
ATOM 3768 O O . LYS B 1 244 ? 11.18 6.629 20.328 1 63.44 244 LYS B O 1
ATOM 3773 N N . LEU B 1 245 ? 9.68 6.09 18.75 1 62.31 245 LEU B N 1
ATOM 3774 C CA . LEU B 1 245 ? 9.883 7.375 18.094 1 62.31 245 LEU B CA 1
ATOM 3775 C C . LEU B 1 245 ? 9.375 8.523 18.953 1 62.31 245 LEU B C 1
ATOM 3777 O O . LEU B 1 245 ? 10.008 9.578 19.031 1 62.31 245 LEU B O 1
ATOM 3781 N N . LYS B 1 246 ? 8.227 8.328 19.484 1 60.94 246 LYS B N 1
ATOM 3782 C CA . LYS B 1 246 ? 7.668 9.32 20.406 1 60.94 246 LYS B CA 1
ATOM 3783 C C . LYS B 1 246 ? 8.594 9.562 21.594 1 60.94 246 LYS B C 1
ATOM 3785 O O . LYS B 1 246 ? 8.805 10.703 22 1 60.94 246 LYS B O 1
ATOM 3790 N N . GLN B 1 247 ? 9.031 8.562 22.141 1 62.5 247 GLN B N 1
ATOM 3791 C CA . GLN B 1 247 ? 9.93 8.68 23.297 1 62.5 247 GLN B CA 1
ATOM 3792 C C . GLN B 1 247 ? 11.18 9.477 22.922 1 62.5 247 GLN B C 1
ATOM 3794 O O . GLN B 1 247 ? 11.656 10.289 23.719 1 62.5 247 GLN B O 1
ATOM 3799 N N . ARG B 1 248 ? 11.57 9.234 21.797 1 60.38 248 ARG B N 1
ATOM 3800 C CA . ARG B 1 248 ? 12.766 9.945 21.344 1 60.38 248 ARG B CA 1
ATOM 3801 C C . ARG B 1 248 ? 12.469 11.43 21.109 1 60.38 248 ARG B C 1
ATOM 3803 O O . ARG B 1 248 ? 13.289 12.289 21.422 1 60.38 248 ARG B O 1
ATOM 3810 N N . LEU B 1 249 ? 11.352 11.656 20.516 1 59.72 249 LEU B N 1
ATOM 3811 C CA . LEU B 1 249 ? 10.93 13.031 20.281 1 59.72 249 LEU B CA 1
ATOM 3812 C C . LEU B 1 249 ? 10.789 13.789 21.609 1 59.72 249 LEU B C 1
ATOM 3814 O O . LEU B 1 249 ? 11.172 14.953 21.703 1 59.72 249 LEU B O 1
ATOM 3818 N N . LEU B 1 250 ? 10.117 13.156 22.5 1 57.44 250 LEU B N 1
ATOM 3819 C CA . LEU B 1 250 ? 9.922 13.781 23.812 1 57.44 250 LEU B CA 1
ATOM 3820 C C . LEU B 1 250 ? 11.266 14.039 24.5 1 57.44 250 LEU B C 1
ATOM 3822 O O . LEU B 1 250 ? 11.438 15.055 25.172 1 57.44 250 LEU B O 1
ATOM 3826 N N . ARG B 1 251 ? 12.047 13.18 24.344 1 56.69 251 ARG B N 1
ATOM 3827 C CA . ARG B 1 251 ? 13.352 13.391 24.953 1 56.69 251 ARG B CA 1
ATOM 3828 C C . ARG B 1 251 ? 14.062 14.586 24.344 1 56.69 251 ARG B C 1
ATOM 3830 O O . ARG B 1 251 ? 14.781 15.312 25.031 1 56.69 251 ARG B O 1
ATOM 3837 N N . TYR B 1 252 ? 13.82 14.727 23.109 1 53.16 252 TYR B N 1
ATOM 3838 C CA . TYR B 1 252 ? 14.484 15.836 22.438 1 53.16 252 TYR B 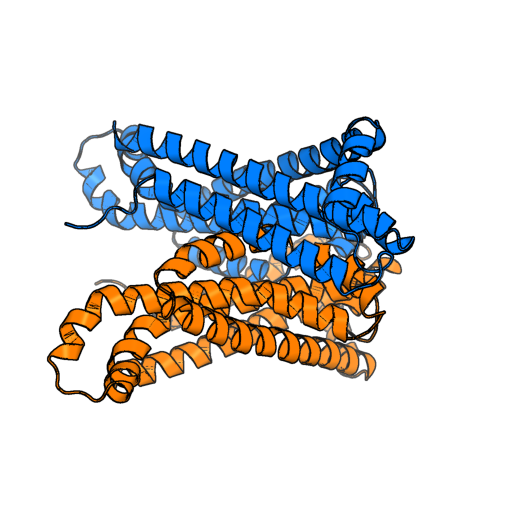CA 1
ATOM 3839 C C . TYR B 1 252 ? 13.781 17.156 22.719 1 53.16 252 TYR B C 1
ATOM 3841 O O . TYR B 1 252 ? 14.414 18.219 22.75 1 53.16 252 TYR B O 1
ATOM 3849 N N . GLN B 1 253 ? 12.453 17.125 22.672 1 50.94 253 GLN B N 1
ATOM 3850 C CA . GLN B 1 253 ? 11.766 18.375 22.984 1 50.94 253 GLN B CA 1
ATOM 3851 C C . GLN B 1 253 ? 12.062 18.828 24.406 1 50.94 253 GLN B C 1
ATOM 3853 O O . GLN B 1 253 ? 12.078 20.016 24.688 1 50.94 253 GLN B O 1
ATOM 3858 N N . TYR B 1 254 ? 12.047 17.953 25.391 1 45.72 254 TYR B N 1
ATOM 3859 C CA . TYR B 1 254 ? 12.266 18.391 26.766 1 45.72 254 TYR B CA 1
ATOM 3860 C C . TYR B 1 254 ? 13.742 18.672 27.016 1 45.72 254 TYR B C 1
ATOM 3862 O O . TYR B 1 254 ? 14.125 19.062 28.125 1 45.72 254 TYR B O 1
ATOM 3870 N N . VAL B 1 255 ? 14.648 18.516 26.062 1 42.5 255 VAL B N 1
ATOM 3871 C CA . VAL B 1 255 ? 15.93 19.141 26.391 1 42.5 255 VAL B CA 1
ATOM 3872 C C . VAL B 1 255 ? 16.047 20.484 25.688 1 42.5 255 VAL B C 1
ATOM 3874 O O . VAL B 1 255 ? 15.773 20.594 24.5 1 42.5 255 VAL B O 1
#

Secondary structure (DSSP, 8-state):
------HHHHHHHHHHHHHHHHHHHHHHHHHS-TTT---HHHHHHHHHHHHTSHHHHHHHHHHHHHHHHHHHHHHHHHHHHHHHHHH-HHHHHHHHHHHHHHHTS-GGGGHHHHHHHH-SSHHHHHHHHHHHHHHHHHHHHHHHHHHHHHHHHHHHHHH---HHHHIIIIIHHHHHHHHHHHHHHHHHHHHHHHHHHHHHH--SS-HHHHHHHHHHTT-HHHHHHHHHHHHHHHHHHHHHHHHHHHHHHHHHH--/------HHHHHHHHHHHHHHHHHHHHHHHHHS-TTT---HHHHHHHHHHHHTSHHHHHHHHHHHHHHHHHHHHHHHHHHHHHHHHHH-HHHHHHHHHHHHHHHTS-GGGGHHHHHHHH-SSHHHHHHHHHHHHHHHHHHHHHHHHHHHHHHHHHHHHHH---HHHHIIIIIHHHHHHHHHHHHHHHHHHHHHHHHHHHHHH--SS-HHHHHHHHHHTT-HHHHHHHHHHHHHHHHHHHHHHHHHHHHHHHHHH--

Sequence (510 aa):
MNSRVTGMRKHLAGGLGVLFILLIWQVAAWILPDFLMPGVPTVLHRLTEEVGKPSFHQSLTGTLMRLGAGYGLALLAGIGFGLIAALLFFFREVLRSAIVILQSIPSIAWVPLFLIVMGFGNTPIIVVVALSAFFPAALSVMNATESVQRVHVSAARVMGATPWGLVKRVYLPAVMPELITGAQLAFGNAWRALISAEMLIGFGKGLGRSLSYSGEIADMTGVMTNILVIAVLAALIDQLVLEKLKQRLLRYQYVMNSRVTGMRKHLAGGLGVLFILLIWQVAAWILPDFLMPGVPTVLHRLTEEVGKPSFHQSLTGTLMRLGAGYGLALLAGIGFGLIAALLFFFREVLRSAIVILQSIPSIAWVPLFLIVMGFGNTPIIVVVALSAFFPAALSVMNATESVQRVHVSAARVMGATPWGLVKRVYLPAVMPELITGAQLAFGNAWRALISAEMLIGFGKGLGRSLSYSGEIADMTGVMTNILVIAVLAALIDQLVLEKLKQRLLRYQYV

Radius of gyration: 23.95 Å; Cα contacts (8 Å, |Δi|>4): 670; chains: 2; bounding box: 58×64×62 Å

Nearest PDB structures (foldseek):
  7ahd-assembly1_A  TM=6.296E-01  e=1.741E-05  Lactococcus lactis subsp. lactis
  7ahd-assembly1_B  TM=6.929E-01  e=5.272E-05  Lactococcus lactis subsp. lactis
  7ahh-assembly1_B  TM=7.115E-01  e=8.972E-05  Lactococcus lactis subsp. lactis
  7ahc-assembly1_B  TM=7.063E-01  e=9.378E-05  Lactococcus lactis subsp. lactis
  7ahh-assembly1_A  TM=7.220E-01  e=2.486E-04  Lactococcus lactis subsp. lactis

Organism: Bordetella avium (strain 197N) (NCBI:txid360910)

InterPro domains:
  IPR000515 ABC transporter type 1, transmembrane domain MetI-like [PF00528] (78-240)
  IPR000515 ABC transporter type 1, transmembrane domain MetI-like [PS50928] (60-242)
  IPR000515 ABC transporter type 1, transmembrane domain MetI-like [cd06261] (60-238)
  IPR035906 MetI-like superfamily [G3DSA:1.10.3720.10] (54-251)
  IPR035906 MetI-like superfamily [SSF161098] (54-239)